Protein AF-A0A1M2VKX1-F1 (afdb_monomer_lite)

Structure (mmCIF, N/CA/C/O backbone):
data_AF-A0A1M2VKX1-F1
#
_entry.id   AF-A0A1M2VKX1-F1
#
loop_
_atom_site.group_PDB
_atom_site.id
_atom_site.type_symbol
_atom_site.label_atom_id
_atom_site.label_alt_id
_atom_site.label_comp_id
_atom_site.label_asym_id
_atom_site.label_entity_id
_atom_site.label_seq_id
_atom_site.pdbx_PDB_ins_code
_atom_site.Cartn_x
_atom_site.Cartn_y
_atom_site.Cartn_z
_atom_site.occupancy
_atom_site.B_iso_or_equiv
_atom_site.auth_seq_id
_atom_site.auth_comp_id
_atom_site.auth_asym_id
_atom_site.auth_atom_id
_atom_site.pdbx_PDB_model_num
ATOM 1 N N . MET A 1 1 ? -16.423 -48.178 6.688 1.00 42.38 1 MET A N 1
ATOM 2 C CA . MET A 1 1 ? -16.250 -46.920 5.930 1.00 42.38 1 MET A CA 1
ATOM 3 C C . MET A 1 1 ? -14.773 -46.772 5.580 1.00 42.38 1 MET A C 1
ATOM 5 O O . MET A 1 1 ? -14.011 -46.244 6.378 1.00 42.38 1 MET A O 1
ATOM 9 N N . SER A 1 2 ? -14.355 -47.328 4.439 1.00 40.88 2 SER A N 1
ATOM 10 C CA . SER A 1 2 ? -12.968 -47.252 3.960 1.00 40.88 2 SER A CA 1
ATOM 11 C C . SER A 1 2 ? -12.693 -45.872 3.377 1.00 40.88 2 SER A C 1
ATOM 13 O O . SER A 1 2 ? -13.290 -45.500 2.368 1.00 40.88 2 SER A O 1
ATOM 15 N N . ARG A 1 3 ? -11.789 -45.115 4.001 1.00 47.41 3 ARG A N 1
ATOM 16 C CA . ARG A 1 3 ? -11.242 -43.886 3.421 1.00 47.41 3 ARG A CA 1
ATOM 17 C C . ARG A 1 3 ? -10.204 -44.278 2.367 1.00 47.41 3 ARG A C 1
ATOM 19 O O . ARG A 1 3 ? -9.171 -44.846 2.706 1.00 47.41 3 ARG A O 1
ATOM 26 N N . ARG A 1 4 ? -10.510 -44.017 1.093 1.00 45.09 4 ARG A N 1
ATOM 27 C CA . ARG A 1 4 ? -9.541 -44.065 -0.011 1.00 45.09 4 ARG A CA 1
ATOM 28 C C . ARG A 1 4 ? -8.531 -42.935 0.193 1.00 45.09 4 ARG A C 1
ATOM 30 O O . ARG A 1 4 ? -8.931 -41.778 0.272 1.00 45.09 4 ARG A O 1
ATOM 37 N N . ALA A 1 5 ? -7.252 -43.284 0.287 1.00 51.66 5 ALA A N 1
ATOM 38 C CA . ALA A 1 5 ? -6.160 -42.328 0.191 1.00 51.66 5 ALA A CA 1
ATOM 39 C C . ALA A 1 5 ? -6.121 -41.774 -1.242 1.00 51.66 5 ALA A C 1
ATOM 41 O O . ALA A 1 5 ? -6.076 -42.548 -2.200 1.00 51.66 5 ALA A O 1
ATOM 42 N N . ALA A 1 6 ? -6.203 -40.452 -1.384 1.00 51.53 6 ALA A N 1
ATOM 43 C CA . ALA A 1 6 ? -5.976 -39.776 -2.653 1.00 51.53 6 ALA A CA 1
ATOM 44 C C . ALA A 1 6 ? -4.464 -39.745 -2.910 1.00 51.53 6 ALA A C 1
ATOM 46 O O . ALA A 1 6 ? -3.707 -39.260 -2.069 1.00 51.53 6 ALA A O 1
ATOM 47 N N . ALA A 1 7 ? -4.034 -40.323 -4.032 1.00 58.03 7 ALA A N 1
ATOM 48 C CA . ALA A 1 7 ? -2.652 -40.257 -4.484 1.00 58.03 7 ALA A CA 1
ATOM 49 C C . ALA A 1 7 ? -2.308 -38.805 -4.840 1.00 58.03 7 ALA A C 1
ATOM 51 O O . ALA A 1 7 ? -3.089 -38.136 -5.518 1.00 58.03 7 ALA A O 1
ATOM 52 N N . ALA A 1 8 ? -1.169 -38.320 -4.348 1.00 53.75 8 ALA A N 1
ATOM 53 C CA . ALA A 1 8 ? -0.647 -37.014 -4.720 1.00 53.75 8 ALA A CA 1
ATOM 54 C C . ALA A 1 8 ? -0.305 -37.003 -6.225 1.00 53.75 8 ALA A C 1
ATOM 56 O O . ALA A 1 8 ? 0.232 -38.004 -6.713 1.00 53.75 8 ALA A O 1
ATOM 57 N N . PRO A 1 9 ? -0.619 -35.919 -6.956 1.00 58.53 9 PRO A N 1
ATOM 58 C CA . PRO A 1 9 ? -0.240 -35.785 -8.357 1.00 58.53 9 PRO A CA 1
ATOM 59 C C . PRO A 1 9 ? 1.287 -35.822 -8.497 1.00 58.53 9 PRO A C 1
ATOM 61 O O . PRO A 1 9 ? 2.026 -35.267 -7.682 1.00 58.53 9 PRO A O 1
ATOM 64 N N . SER A 1 10 ? 1.743 -36.564 -9.501 1.00 65.50 10 SER A N 1
ATOM 65 C CA . SER A 1 10 ? 3.152 -36.798 -9.794 1.00 65.50 10 SER A CA 1
ATOM 66 C C . SER A 1 10 ? 3.764 -35.538 -10.399 1.00 65.50 10 SER A C 1
ATOM 68 O O . SER A 1 10 ? 3.289 -35.069 -11.425 1.00 65.50 10 SER A O 1
ATOM 70 N N . ILE A 1 11 ? 4.864 -35.045 -9.820 1.00 68.44 11 ILE A N 1
ATOM 71 C CA . ILE A 1 11 ? 5.653 -33.885 -10.296 1.00 68.44 11 ILE A CA 1
ATOM 72 C C . ILE A 1 11 ? 6.019 -33.985 -11.794 1.00 68.44 11 ILE A C 1
ATOM 74 O O . ILE A 1 11 ? 6.257 -32.980 -12.457 1.00 68.44 11 ILE A O 1
ATOM 78 N N . ILE A 1 12 ? 6.041 -35.200 -12.345 1.00 64.19 12 ILE A N 1
ATOM 79 C CA . ILE A 1 12 ? 6.342 -35.463 -13.755 1.00 64.19 12 ILE A CA 1
ATOM 80 C C . ILE A 1 12 ? 5.232 -34.933 -14.682 1.00 64.19 12 ILE A C 1
ATOM 82 O O . ILE A 1 12 ? 5.540 -34.408 -15.748 1.00 64.19 12 ILE A O 1
ATOM 86 N N . GLU A 1 13 ? 3.961 -35.006 -14.274 1.00 71.88 13 GLU A N 1
ATOM 87 C CA . GLU A 1 13 ? 2.834 -34.536 -15.098 1.00 71.88 13 GLU A CA 1
ATOM 88 C C . GLU A 1 13 ? 2.831 -33.002 -15.233 1.00 71.88 13 GLU A C 1
ATOM 90 O O . GLU A 1 13 ? 2.481 -32.473 -16.289 1.00 71.88 13 GLU A O 1
ATOM 95 N N . ASP A 1 14 ? 3.305 -32.286 -14.208 1.00 72.62 14 ASP A N 1
ATOM 96 C CA . ASP A 1 14 ? 3.406 -30.822 -14.231 1.00 72.62 14 ASP A CA 1
ATOM 97 C C . ASP A 1 14 ? 4.534 -30.327 -15.160 1.00 72.62 14 ASP A C 1
ATOM 99 O O . ASP A 1 14 ? 4.397 -29.279 -15.794 1.00 72.62 14 ASP A O 1
ATOM 103 N N . MET A 1 15 ? 5.631 -31.087 -15.300 1.00 77.62 15 MET A N 1
ATOM 104 C CA . MET A 1 15 ? 6.704 -30.766 -16.255 1.00 77.62 15 MET A CA 1
ATOM 105 C C . MET A 1 15 ? 6.266 -30.974 -17.708 1.00 77.62 15 MET A C 1
ATOM 107 O O . MET A 1 15 ? 6.518 -30.115 -18.550 1.00 77.62 15 MET A O 1
ATOM 111 N N . GLU A 1 16 ? 5.571 -32.074 -18.009 1.00 86.62 16 GLU A N 1
ATOM 112 C CA . GLU A 1 16 ? 5.073 -32.332 -19.368 1.00 86.62 16 GLU A CA 1
ATOM 113 C C . GLU A 1 16 ? 4.026 -31.294 -19.799 1.00 86.62 16 GLU A C 1
ATOM 115 O O . GLU A 1 16 ? 3.984 -30.891 -20.966 1.00 86.62 16 GLU A O 1
ATOM 120 N N . ALA A 1 17 ? 3.214 -30.806 -18.855 1.00 84.19 17 ALA A N 1
ATOM 121 C CA . ALA A 1 17 ? 2.262 -29.731 -19.107 1.00 84.19 17 ALA A CA 1
ATOM 122 C C . ALA A 1 17 ? 2.957 -28.400 -19.447 1.00 84.19 17 ALA A C 1
ATOM 124 O O . ALA A 1 17 ? 2.497 -27.693 -20.346 1.00 84.19 17 ALA A O 1
ATOM 125 N N . ALA A 1 18 ? 4.068 -28.071 -18.779 1.00 82.56 18 ALA A N 1
ATOM 126 C CA . ALA A 1 18 ? 4.848 -26.868 -19.075 1.00 82.56 18 ALA A CA 1
ATOM 127 C C . ALA A 1 18 ? 5.493 -26.930 -20.473 1.00 82.56 18 ALA A C 1
ATOM 129 O O . ALA A 1 18 ? 5.370 -25.983 -21.251 1.00 82.56 18 ALA A O 1
ATOM 130 N N . ASP A 1 19 ? 6.070 -28.076 -20.847 1.00 87.00 19 ASP A N 1
ATOM 131 C CA . ASP A 1 19 ? 6.687 -28.273 -22.167 1.00 87.00 19 ASP A CA 1
ATOM 132 C C . ASP A 1 19 ? 5.673 -28.192 -23.327 1.00 87.00 19 ASP A C 1
ATOM 134 O O . ASP A 1 19 ? 6.023 -27.836 -24.459 1.00 87.00 19 ASP A O 1
ATOM 138 N N . GLU A 1 20 ? 4.405 -28.542 -23.086 1.00 91.75 20 GLU A N 1
ATOM 139 C CA . GLU A 1 20 ? 3.342 -28.422 -24.091 1.00 91.75 20 GLU A CA 1
ATOM 140 C C . GLU A 1 20 ? 2.898 -26.961 -24.288 1.00 91.75 20 GLU A C 1
ATOM 142 O O . GLU A 1 20 ? 2.573 -26.567 -25.413 1.00 91.75 20 GLU A O 1
ATOM 147 N N . VAL A 1 21 ? 2.935 -26.142 -23.229 1.00 90.31 21 VAL A N 1
ATOM 148 C CA . VAL A 1 21 ? 2.664 -24.696 -23.312 1.00 90.31 21 VAL A CA 1
ATOM 149 C C . VAL A 1 21 ? 3.749 -24.003 -24.136 1.00 90.31 21 VAL A C 1
ATOM 151 O O . VAL A 1 21 ? 3.415 -23.332 -25.113 1.00 90.31 21 VAL A O 1
ATOM 154 N N . ASP A 1 22 ? 5.026 -24.266 -23.857 1.00 90.00 22 ASP A N 1
ATOM 155 C CA . ASP A 1 22 ? 6.146 -23.690 -24.616 1.00 90.00 22 ASP A CA 1
ATOM 156 C C . ASP A 1 22 ? 6.103 -24.091 -26.101 1.00 90.00 22 ASP A C 1
ATOM 158 O O . ASP A 1 22 ? 6.292 -23.262 -27.000 1.00 90.00 22 ASP A O 1
ATOM 162 N N . ARG A 1 23 ? 5.771 -25.357 -26.404 1.00 94.00 23 ARG A N 1
ATOM 163 C CA . ARG A 1 23 ? 5.580 -25.815 -27.795 1.00 94.00 23 ARG A CA 1
ATOM 164 C C . ARG A 1 23 ? 4.419 -25.113 -28.493 1.00 94.00 23 ARG A C 1
ATOM 166 O O . ARG A 1 23 ? 4.463 -24.939 -29.715 1.00 94.00 23 ARG A O 1
ATOM 173 N N . ARG A 1 24 ? 3.369 -24.735 -27.764 1.00 93.62 24 ARG A N 1
ATOM 174 C CA . ARG A 1 24 ? 2.232 -23.996 -28.319 1.00 93.62 24 ARG A CA 1
ATOM 175 C C . ARG A 1 24 ? 2.605 -22.546 -28.610 1.00 93.62 24 ARG A C 1
ATOM 177 O O . ARG A 1 24 ? 2.340 -22.084 -29.719 1.00 93.62 24 ARG A O 1
ATOM 184 N N . GLU A 1 25 ? 3.288 -21.879 -27.688 1.00 93.31 25 GLU A N 1
ATOM 185 C CA . GLU A 1 25 ? 3.760 -20.502 -27.874 1.00 93.31 25 GLU A CA 1
ATOM 186 C C . GLU A 1 25 ? 4.732 -20.388 -29.057 1.00 93.31 25 GLU A C 1
ATOM 188 O O . GLU A 1 25 ? 4.598 -19.494 -29.897 1.00 93.31 25 GLU A O 1
ATOM 193 N N . GLN A 1 26 ? 5.652 -21.347 -29.217 1.00 93.12 26 GLN A N 1
ATOM 194 C CA . GLN A 1 26 ? 6.550 -21.383 -30.376 1.00 93.12 26 GLN A CA 1
ATOM 195 C C . GLN A 1 26 ? 5.801 -21.537 -31.707 1.00 93.12 26 GLN A C 1
ATOM 197 O O . GLN A 1 26 ? 6.147 -20.873 -32.688 1.00 93.12 26 GLN A O 1
ATOM 202 N N . LYS A 1 27 ? 4.754 -22.372 -31.757 1.00 96.44 27 LYS A N 1
ATOM 203 C CA . LYS A 1 27 ? 3.914 -22.524 -32.959 1.00 96.44 27 LYS A CA 1
ATOM 204 C C . LYS A 1 27 ? 3.157 -21.238 -33.284 1.00 96.44 27 LYS A C 1
ATOM 206 O O . LYS A 1 27 ? 3.073 -20.869 -34.455 1.00 96.44 27 LYS A O 1
ATOM 211 N N . GLU A 1 28 ? 2.635 -20.546 -32.275 1.00 95.19 28 GLU A N 1
ATOM 212 C CA . GLU A 1 28 ? 1.920 -19.278 -32.451 1.00 95.19 28 GLU A CA 1
ATOM 213 C C . GLU A 1 28 ? 2.855 -18.171 -32.965 1.00 95.19 28 GLU A C 1
ATOM 215 O O . GLU A 1 28 ? 2.519 -17.482 -33.932 1.00 95.19 28 GLU A O 1
ATOM 220 N N . LEU A 1 29 ? 4.075 -18.070 -32.425 1.00 95.62 29 LEU A N 1
ATOM 221 C CA . LEU A 1 29 ? 5.103 -17.145 -32.918 1.00 95.62 29 LEU A CA 1
ATOM 222 C C . LEU A 1 29 ? 5.515 -17.449 -34.363 1.00 95.62 29 LEU A C 1
ATOM 224 O O . LEU A 1 29 ? 5.642 -16.535 -35.183 1.00 95.62 29 LEU A O 1
ATOM 228 N N . GLN A 1 30 ? 5.686 -18.727 -34.706 1.00 96.38 30 GLN A N 1
ATOM 229 C CA . GLN A 1 30 ? 6.025 -19.136 -36.068 1.00 96.38 30 GLN A CA 1
ATOM 230 C C . GLN A 1 30 ? 4.901 -18.791 -37.058 1.00 96.38 30 GLN A C 1
ATOM 232 O O . GLN A 1 30 ? 5.169 -18.308 -38.162 1.00 96.38 30 GLN A O 1
ATOM 237 N N . MET A 1 31 ? 3.642 -18.976 -36.654 1.00 96.50 31 MET A N 1
ATOM 238 C CA . MET A 1 31 ? 2.473 -18.631 -37.464 1.00 96.50 31 MET A CA 1
ATOM 239 C C . MET A 1 31 ? 2.343 -17.113 -37.658 1.00 96.50 31 MET A C 1
ATOM 241 O O . MET A 1 31 ? 2.089 -16.657 -38.775 1.00 96.50 31 MET A O 1
ATOM 245 N N . ALA A 1 32 ? 2.592 -16.321 -36.611 1.00 93.31 32 ALA A N 1
ATOM 246 C CA . ALA A 1 32 ? 2.592 -14.860 -36.681 1.00 93.31 32 ALA A CA 1
ATOM 247 C C . ALA A 1 32 ? 3.673 -14.329 -37.637 1.00 93.31 32 ALA A C 1
ATOM 249 O O . ALA A 1 32 ? 3.398 -13.472 -38.481 1.00 93.31 32 ALA A O 1
ATOM 250 N N . LEU A 1 33 ? 4.885 -14.891 -37.576 1.00 96.12 33 LEU A N 1
ATOM 251 C CA . LEU A 1 33 ? 5.968 -14.541 -38.496 1.00 96.12 33 LEU A CA 1
ATOM 252 C C . LEU A 1 33 ? 5.598 -14.870 -39.951 1.00 96.12 33 LEU A C 1
ATOM 254 O O . LEU A 1 33 ? 5.835 -14.067 -40.856 1.00 96.12 33 LEU A O 1
ATOM 258 N N . GLN A 1 34 ? 4.970 -16.026 -40.186 1.00 96.12 34 GLN A N 1
ATOM 259 C CA . GLN A 1 34 ? 4.519 -16.425 -41.518 1.00 96.12 34 GLN A CA 1
ATOM 260 C C . GLN A 1 34 ? 3.423 -15.496 -42.064 1.00 96.12 34 GLN A C 1
ATOM 262 O O . GLN A 1 34 ? 3.461 -15.151 -43.249 1.00 96.12 34 GLN A O 1
ATOM 267 N N . MET A 1 35 ? 2.482 -15.056 -41.222 1.00 93.50 35 MET A N 1
ATOM 268 C CA . MET A 1 35 ? 1.461 -14.076 -41.611 1.00 93.50 35 MET A CA 1
ATOM 269 C C . MET A 1 35 ? 2.087 -12.727 -41.982 1.00 93.50 35 MET A C 1
ATOM 271 O O . MET A 1 35 ? 1.779 -12.186 -43.044 1.00 93.50 35 MET A O 1
ATOM 275 N N . SER A 1 36 ? 3.043 -12.234 -41.190 1.00 92.88 36 SER A N 1
ATOM 276 C CA . SER A 1 36 ? 3.746 -10.975 -41.475 1.00 92.88 36 SER A CA 1
ATOM 277 C C . SER A 1 36 ? 4.540 -11.025 -42.793 1.00 92.88 36 SER A C 1
ATOM 279 O O . SER A 1 36 ? 4.517 -10.089 -43.600 1.00 92.88 36 SER A O 1
ATOM 281 N N . LEU A 1 37 ? 5.181 -12.160 -43.093 1.00 93.50 37 LEU A N 1
ATOM 282 C CA . LEU A 1 37 ? 5.859 -12.372 -44.378 1.00 93.50 37 LEU A CA 1
ATOM 283 C C . LEU A 1 37 ? 4.887 -12.427 -45.569 1.00 93.50 37 LEU A C 1
ATOM 285 O O . LEU A 1 37 ? 5.252 -12.051 -46.684 1.00 93.50 37 LEU A O 1
ATOM 289 N N . GLN A 1 38 ? 3.648 -12.885 -45.373 1.00 90.44 38 GLN A N 1
ATOM 290 C CA . GLN A 1 38 ? 2.627 -12.821 -46.422 1.00 90.44 38 GLN A CA 1
ATOM 291 C C . GLN A 1 38 ? 2.097 -11.401 -46.630 1.00 90.44 38 GLN A C 1
ATOM 293 O O . GLN A 1 38 ? 1.888 -11.002 -47.776 1.00 90.44 38 GLN A O 1
ATOM 298 N N . GLU A 1 39 ? 1.911 -10.624 -45.564 1.00 89.00 39 GLU A N 1
ATOM 299 C CA . GLU A 1 39 ? 1.470 -9.228 -45.662 1.00 89.00 39 GLU A CA 1
ATOM 300 C C . GLU A 1 39 ? 2.496 -8.354 -46.384 1.00 89.00 39 GLU A C 1
ATOM 302 O O . GLU A 1 39 ? 2.137 -7.610 -47.296 1.00 89.00 39 GLU A O 1
ATOM 307 N N . THR A 1 40 ? 3.783 -8.514 -46.073 1.00 83.81 40 THR A N 1
ATOM 308 C CA . THR A 1 40 ? 4.867 -7.810 -46.780 1.00 83.81 40 THR A CA 1
ATOM 309 C C . THR A 1 40 ? 4.940 -8.194 -48.260 1.00 83.81 40 THR A C 1
ATOM 311 O O . THR A 1 40 ? 5.101 -7.319 -49.112 1.00 83.81 40 THR A O 1
ATOM 314 N N . LYS A 1 41 ? 4.720 -9.471 -48.607 1.00 85.25 41 LYS A N 1
ATOM 315 C CA . LYS A 1 41 ? 4.606 -9.907 -50.012 1.00 85.25 41 LYS A CA 1
ATOM 316 C C . LYS A 1 41 ? 3.391 -9.315 -50.729 1.00 85.25 41 LYS A C 1
ATOM 318 O O . LYS A 1 41 ? 3.492 -9.010 -51.913 1.00 85.25 41 LYS A O 1
ATOM 323 N N . ARG A 1 42 ? 2.257 -9.139 -50.042 1.00 80.12 42 ARG A N 1
ATOM 324 C CA . ARG A 1 42 ? 1.060 -8.491 -50.612 1.00 80.12 42 ARG A CA 1
ATOM 325 C C . ARG A 1 42 ? 1.258 -6.988 -50.800 1.00 80.12 42 ARG A C 1
ATOM 327 O O . ARG A 1 42 ? 0.826 -6.449 -51.813 1.00 80.12 42 ARG A O 1
ATOM 334 N N . ALA A 1 43 ? 1.936 -6.328 -49.863 1.00 76.00 43 ALA A N 1
ATOM 335 C CA . ALA A 1 43 ? 2.250 -4.903 -49.947 1.00 76.00 43 ALA A CA 1
ATOM 336 C C . ALA A 1 43 ? 3.239 -4.578 -51.082 1.00 76.00 43 ALA A C 1
ATOM 338 O O . ALA A 1 43 ? 3.181 -3.493 -51.651 1.00 76.00 43 ALA A O 1
ATOM 339 N N . ALA A 1 44 ? 4.095 -5.530 -51.462 1.00 76.06 44 ALA A N 1
ATOM 340 C CA . ALA A 1 44 ? 5.030 -5.402 -52.582 1.00 76.06 44 ALA A CA 1
ATOM 341 C C . ALA A 1 44 ? 4.400 -5.660 -53.972 1.00 76.06 44 ALA A C 1
ATOM 343 O O . ALA A 1 44 ? 5.121 -5.898 -54.942 1.00 76.06 44 ALA A O 1
ATOM 344 N N . GLY A 1 45 ? 3.066 -5.634 -54.088 1.00 62.38 45 GLY A N 1
ATOM 345 C CA . GLY A 1 45 ? 2.374 -5.776 -55.369 1.00 62.38 45 GLY A CA 1
ATOM 346 C C . GLY A 1 45 ? 2.831 -4.736 -56.411 1.00 62.38 45 GLY A C 1
ATOM 347 O O . GLY A 1 45 ? 3.190 -3.613 -56.050 1.00 62.38 45 GLY A O 1
ATOM 348 N N . PRO A 1 46 ? 2.832 -5.090 -57.710 1.00 57.84 46 PRO A N 1
ATOM 349 C CA . PRO A 1 46 ? 3.408 -4.272 -58.771 1.00 57.84 46 PRO A CA 1
ATOM 350 C C . PRO A 1 46 ? 2.639 -2.956 -58.909 1.00 57.84 46 PRO A C 1
ATOM 352 O O . PRO A 1 46 ? 1.482 -2.923 -59.328 1.00 57.84 46 PRO A O 1
ATOM 355 N N . SER A 1 47 ? 3.301 -1.858 -58.558 1.00 49.25 47 SER A N 1
ATOM 356 C CA . SER A 1 47 ? 2.804 -0.495 -58.687 1.00 49.25 47 SER A CA 1
ATOM 357 C C . SER A 1 47 ? 2.691 -0.096 -60.161 1.00 49.25 47 SER A C 1
ATOM 359 O O . SER A 1 47 ? 3.559 0.547 -60.749 1.00 49.25 47 SER A O 1
ATOM 361 N N . THR A 1 48 ? 1.569 -0.455 -60.782 1.00 56.47 48 THR A N 1
ATOM 362 C CA . THR A 1 48 ? 1.138 0.102 -62.065 1.00 56.47 48 THR A CA 1
ATOM 363 C C . THR A 1 48 ? 0.553 1.497 -61.836 1.00 56.47 48 THR A C 1
ATOM 365 O O . THR A 1 48 ? -0.659 1.661 -61.708 1.00 56.47 48 THR A O 1
ATOM 368 N N . SER A 1 49 ? 1.390 2.533 -61.783 1.00 49.81 49 SER A N 1
ATOM 369 C CA . SER A 1 49 ? 0.906 3.910 -61.945 1.00 49.81 49 SER A CA 1
ATOM 370 C C . SER A 1 49 ? 1.804 4.695 -62.891 1.00 49.81 49 SER A C 1
ATOM 372 O O . SER A 1 49 ? 2.715 5.424 -62.502 1.00 49.81 49 SER A O 1
ATOM 374 N N . SER A 1 50 ? 1.511 4.536 -64.176 1.00 48.81 50 SER A N 1
ATOM 375 C CA . SER A 1 50 ? 1.926 5.447 -65.228 1.00 48.81 50 SER A CA 1
ATOM 376 C C . SER A 1 50 ? 1.243 6.802 -65.027 1.00 48.81 50 SER A C 1
ATOM 378 O O . SER A 1 50 ? 0.016 6.892 -65.047 1.00 48.81 50 SER A O 1
ATOM 380 N N . ARG A 1 51 ? 2.022 7.881 -64.918 1.00 45.72 51 ARG A N 1
ATOM 381 C CA . ARG A 1 51 ? 1.554 9.210 -65.322 1.00 45.72 51 ARG A CA 1
ATOM 382 C C . ARG A 1 51 ? 2.725 10.042 -65.866 1.00 45.72 51 ARG A C 1
ATOM 384 O O . ARG A 1 51 ? 3.745 10.137 -65.188 1.00 45.72 51 ARG A O 1
ATOM 391 N N . PRO A 1 52 ? 2.614 10.602 -67.085 1.00 59.16 52 PRO A N 1
ATOM 392 C CA . PRO A 1 52 ? 3.708 11.296 -67.752 1.00 59.16 52 PRO A CA 1
ATOM 393 C C . PRO A 1 52 ? 3.712 12.793 -67.410 1.00 59.16 52 PRO A C 1
ATOM 395 O O . PRO A 1 52 ? 2.656 13.417 -67.300 1.00 59.16 52 PRO A O 1
ATOM 398 N N . GLY A 1 53 ? 4.899 13.386 -67.293 1.00 38.38 53 GLY A N 1
ATOM 399 C CA . GLY A 1 53 ? 5.082 14.833 -67.158 1.00 38.38 53 GLY A CA 1
ATOM 400 C C . GLY A 1 53 ? 6.555 15.235 -67.310 1.00 38.38 53 GLY A C 1
ATOM 401 O O . GLY A 1 53 ? 7.424 14.422 -67.013 1.00 38.38 53 GLY A O 1
ATOM 402 N N . PRO A 1 54 ? 6.861 16.423 -67.863 1.00 59.50 54 PRO A N 1
ATOM 403 C CA . PRO A 1 54 ? 7.781 16.486 -68.992 1.00 59.50 54 PRO A CA 1
ATOM 404 C C . PRO A 1 54 ? 9.141 17.132 -68.694 1.00 59.50 54 PRO A C 1
ATOM 406 O O . PRO A 1 54 ? 9.282 17.985 -67.828 1.00 59.50 54 PRO A O 1
ATOM 409 N N . SER A 1 55 ? 10.095 16.791 -69.566 1.00 54.38 55 SER A N 1
ATOM 410 C CA . SER A 1 55 ? 11.114 17.691 -70.117 1.00 54.38 55 SER A CA 1
ATOM 411 C C . SER A 1 55 ? 12.026 18.441 -69.134 1.00 54.38 55 SER A C 1
ATOM 413 O O . SER A 1 55 ? 11.748 19.574 -68.741 1.00 54.38 55 SER A O 1
ATOM 415 N N . ARG A 1 56 ? 13.251 17.925 -68.964 1.00 43.84 56 ARG A N 1
ATOM 416 C CA . ARG A 1 56 ? 14.430 18.800 -68.956 1.00 43.84 56 ARG A CA 1
ATOM 417 C C . ARG A 1 56 ? 15.621 18.147 -69.647 1.00 43.84 56 ARG A C 1
ATOM 419 O O . ARG A 1 56 ? 16.104 17.090 -69.260 1.00 43.84 56 ARG A O 1
ATOM 426 N N . GLN A 1 57 ? 16.022 18.819 -70.717 1.00 48.00 57 GLN A N 1
ATOM 427 C CA . GLN A 1 57 ? 17.137 18.538 -71.602 1.00 48.00 57 GLN A CA 1
ATOM 428 C C . GLN A 1 57 ? 18.500 18.540 -70.893 1.00 48.00 57 GLN A C 1
ATOM 430 O O . GLN A 1 57 ? 18.773 19.400 -70.061 1.00 48.00 57 GLN A O 1
ATOM 435 N N . GLN A 1 58 ? 19.350 17.639 -71.398 1.00 46.09 58 GLN A N 1
ATOM 436 C CA . GLN A 1 58 ? 20.802 17.757 -71.563 1.00 46.09 58 GLN A CA 1
ATOM 437 C C . GLN A 1 58 ? 21.679 17.722 -70.300 1.00 46.09 58 GLN A C 1
ATOM 439 O O . GLN A 1 58 ? 21.907 18.724 -69.635 1.00 46.09 58 GLN A O 1
ATOM 444 N N . ASN A 1 59 ? 22.357 16.589 -70.107 1.00 44.44 59 ASN A N 1
ATOM 445 C CA . ASN A 1 59 ? 23.768 16.559 -70.491 1.00 44.44 59 ASN A CA 1
ATOM 446 C C . ASN A 1 59 ? 24.213 15.134 -70.819 1.00 44.44 59 ASN A C 1
ATOM 448 O O . ASN A 1 59 ? 24.106 14.219 -70.007 1.00 44.44 59 ASN A O 1
ATOM 452 N N . GLY A 1 60 ? 24.668 14.963 -72.058 1.00 49.09 60 GLY A N 1
ATOM 453 C CA . GLY A 1 60 ? 25.248 13.721 -72.525 1.00 49.09 60 GLY A CA 1
ATOM 454 C C . GLY A 1 60 ? 26.624 13.529 -71.912 1.00 49.09 60 GLY A C 1
ATOM 455 O O . GLY A 1 60 ? 27.481 14.401 -72.019 1.00 49.09 60 GLY A O 1
ATOM 456 N N . ASN A 1 61 ? 26.846 12.349 -71.344 1.00 46.16 61 ASN A N 1
ATOM 457 C CA . ASN A 1 61 ? 28.141 11.719 -71.485 1.00 46.16 61 ASN A CA 1
ATOM 458 C C . ASN A 1 61 ? 27.965 10.259 -71.882 1.00 46.16 61 ASN A C 1
ATOM 460 O O . ASN A 1 61 ? 27.067 9.549 -71.435 1.00 46.16 61 ASN A O 1
ATOM 464 N N . ALA A 1 62 ? 28.785 9.900 -72.853 1.00 44.22 62 ALA A N 1
ATOM 465 C CA . ALA A 1 62 ? 28.652 8.764 -73.725 1.00 44.22 62 ALA A CA 1
ATOM 466 C C . ALA A 1 62 ? 28.771 7.417 -73.002 1.00 44.22 62 ALA A C 1
ATOM 468 O O . ALA A 1 62 ? 29.719 7.163 -72.267 1.00 44.22 62 ALA A O 1
ATOM 469 N N . ARG A 1 63 ? 27.811 6.545 -73.333 1.00 49.47 63 ARG A N 1
ATOM 470 C CA . ARG A 1 63 ? 28.008 5.161 -73.791 1.00 49.47 63 ARG A CA 1
ATOM 471 C C . ARG A 1 63 ? 29.303 4.486 -73.328 1.00 49.47 63 ARG A C 1
ATOM 473 O O . ARG A 1 63 ? 30.314 4.631 -74.007 1.00 49.47 63 ARG A O 1
ATOM 480 N N . GLN A 1 64 ? 29.188 3.574 -72.365 1.00 47.97 64 GLN A N 1
ATOM 481 C CA . GLN A 1 64 ? 29.780 2.239 -72.487 1.00 47.97 64 GLN A CA 1
ATOM 482 C C . GLN A 1 64 ? 28.823 1.192 -71.894 1.00 47.97 64 GLN A C 1
ATOM 484 O O . GLN A 1 64 ? 28.473 1.257 -70.725 1.00 47.97 64 GLN A O 1
ATOM 489 N N . GLY A 1 65 ? 28.370 0.279 -72.760 1.00 49.75 65 GLY A N 1
ATOM 490 C CA . GLY A 1 65 ? 27.897 -1.075 -72.455 1.00 49.75 65 GLY A CA 1
ATOM 491 C C . GLY A 1 65 ? 26.837 -1.257 -71.369 1.00 49.75 65 GLY A C 1
ATOM 492 O O . GLY A 1 65 ? 27.172 -1.588 -70.241 1.00 49.75 65 GLY A O 1
ATOM 493 N N . THR A 1 66 ? 25.555 -1.218 -71.742 1.00 54.22 66 THR A N 1
ATOM 494 C CA . THR A 1 66 ? 24.535 -1.996 -71.024 1.00 54.22 66 THR A CA 1
ATOM 495 C C . THR A 1 66 ? 24.873 -3.479 -71.200 1.00 54.22 66 THR A C 1
ATOM 497 O O . THR A 1 66 ? 24.515 -4.089 -72.212 1.00 54.22 66 THR A O 1
ATOM 500 N N . SER A 1 67 ? 25.639 -4.047 -70.267 1.00 56.97 67 SER A N 1
ATOM 501 C CA . SER A 1 67 ? 25.740 -5.496 -70.126 1.00 56.97 67 SER A CA 1
ATOM 502 C C . SER A 1 67 ? 24.325 -6.057 -69.942 1.00 56.97 67 SER A C 1
ATOM 504 O O . SER A 1 67 ? 23.506 -5.414 -69.282 1.00 56.97 67 SER A O 1
ATOM 506 N N . PRO A 1 68 ? 23.996 -7.212 -70.547 1.00 62.78 68 PRO A N 1
ATOM 507 C CA . PRO A 1 68 ? 22.682 -7.815 -70.380 1.00 62.78 68 PRO A CA 1
ATOM 508 C C . PRO A 1 68 ? 22.418 -8.029 -68.879 1.00 62.78 68 PRO A C 1
ATOM 510 O O . PRO A 1 68 ? 23.240 -8.700 -68.246 1.00 62.78 68 PRO A O 1
ATOM 513 N N . PRO A 1 69 ? 21.330 -7.478 -68.308 1.00 66.75 69 PRO A N 1
ATOM 514 C CA . PRO A 1 69 ? 21.023 -7.588 -66.877 1.00 66.75 69 PRO A CA 1
ATOM 515 C C . PRO A 1 69 ? 20.896 -9.045 -66.395 1.00 66.75 69 PRO A C 1
ATOM 517 O O . PRO A 1 69 ? 21.051 -9.320 -65.209 1.00 66.75 69 PRO A O 1
ATOM 520 N N . ASP A 1 70 ? 20.714 -9.993 -67.315 1.00 70.81 70 ASP A N 1
ATOM 521 C CA . ASP A 1 70 ? 20.644 -11.425 -67.017 1.00 70.81 70 ASP A CA 1
ATOM 522 C C . ASP A 1 70 ? 21.952 -12.004 -66.455 1.00 70.81 70 ASP A C 1
ATOM 524 O O . ASP A 1 70 ? 21.928 -12.978 -65.704 1.00 70.81 70 ASP A O 1
ATOM 528 N N . LYS A 1 71 ? 23.114 -11.413 -66.773 1.00 78.12 71 LYS A N 1
ATOM 529 C CA . LYS A 1 71 ? 24.403 -11.932 -66.278 1.00 78.12 71 LYS A CA 1
ATOM 530 C C . LYS A 1 71 ? 24.595 -11.700 -64.782 1.00 78.12 71 LYS A C 1
ATOM 532 O O . LYS A 1 71 ? 25.193 -12.540 -64.114 1.00 78.12 71 LYS A O 1
ATOM 537 N N . ASP A 1 72 ? 24.071 -10.593 -64.267 1.00 83.62 72 ASP A N 1
ATOM 538 C CA . ASP A 1 72 ? 24.191 -10.254 -62.851 1.00 83.62 72 ASP A CA 1
ATOM 539 C C . ASP A 1 72 ? 23.208 -11.074 -62.003 1.00 83.62 72 ASP A C 1
ATOM 541 O O . ASP A 1 72 ? 23.554 -11.492 -60.901 1.00 83.62 72 ASP A O 1
ATOM 545 N N . LEU A 1 73 ? 22.027 -11.400 -62.547 1.00 84.88 73 LEU A N 1
ATOM 546 C CA . LEU A 1 73 ? 21.064 -12.294 -61.894 1.00 84.88 73 LEU A CA 1
ATOM 547 C C . LEU A 1 73 ? 21.615 -13.714 -61.742 1.00 84.88 73 LEU A C 1
ATOM 549 O O . LEU A 1 73 ? 21.592 -14.257 -60.642 1.00 84.88 73 LEU A O 1
ATOM 553 N N . HIS A 1 74 ? 22.205 -14.279 -62.799 1.00 89.81 74 HIS A N 1
ATOM 554 C CA . HIS A 1 74 ? 22.816 -15.609 -62.716 1.00 89.81 74 HIS A CA 1
ATOM 555 C C . HIS A 1 74 ? 23.956 -15.684 -61.696 1.00 89.81 74 HIS A C 1
ATOM 557 O O . HIS A 1 74 ? 24.117 -16.706 -61.031 1.00 89.81 74 HIS A O 1
ATOM 563 N N . LYS A 1 75 ? 24.736 -14.606 -61.549 1.00 92.12 75 LYS A N 1
ATOM 564 C CA . LYS A 1 75 ? 25.788 -14.534 -60.533 1.00 92.12 75 LYS A CA 1
ATOM 565 C C . LYS A 1 75 ? 25.202 -14.536 -59.118 1.00 92.12 75 LYS A C 1
ATOM 567 O O . LYS A 1 75 ? 25.701 -15.257 -58.262 1.00 92.12 75 LYS A O 1
ATOM 572 N N . LEU A 1 76 ? 24.135 -13.772 -58.884 1.00 91.75 76 LEU A N 1
ATOM 573 C CA . LEU A 1 76 ? 23.455 -13.736 -57.588 1.00 91.75 76 LEU A CA 1
ATOM 574 C C . LEU A 1 76 ? 22.790 -15.076 -57.248 1.00 91.75 76 LEU A C 1
ATOM 576 O O . LEU A 1 76 ? 22.894 -15.524 -56.111 1.00 91.75 76 LEU A O 1
ATOM 580 N N . ASP A 1 77 ? 22.167 -15.745 -58.218 1.00 93.81 77 ASP A N 1
ATOM 581 C CA . ASP A 1 77 ? 21.581 -17.075 -58.009 1.00 93.81 77 ASP A CA 1
ATOM 582 C C . ASP A 1 77 ? 22.651 -18.108 -57.626 1.00 93.81 77 ASP A C 1
ATOM 584 O O . ASP A 1 77 ? 22.434 -18.927 -56.732 1.00 93.81 77 ASP A O 1
ATOM 588 N N . GLN A 1 78 ? 23.832 -18.034 -58.247 1.00 96.44 78 GLN A N 1
ATOM 589 C CA . GLN A 1 78 ? 24.964 -18.884 -57.891 1.00 96.44 78 GLN A CA 1
ATOM 590 C C . GLN A 1 78 ? 25.475 -18.595 -56.470 1.00 96.44 78 GLN A C 1
ATOM 592 O O . GLN A 1 78 ? 25.666 -19.526 -55.693 1.00 96.44 78 GLN A O 1
ATOM 597 N N . GLU A 1 79 ? 25.625 -17.320 -56.097 1.00 96.69 79 GLU A N 1
ATOM 598 C CA . GLU A 1 79 ? 26.012 -16.926 -54.734 1.00 96.69 79 GLU A CA 1
ATOM 599 C C . GLU A 1 79 ? 24.979 -17.387 -53.683 1.00 96.69 79 GLU A C 1
ATOM 601 O O . GLU A 1 79 ? 25.351 -17.791 -52.578 1.00 96.69 79 GLU A O 1
ATOM 606 N N . ILE A 1 80 ? 23.682 -17.391 -54.020 1.00 94.50 80 ILE A N 1
ATOM 607 C CA . ILE A 1 80 ? 22.611 -17.902 -53.151 1.00 94.50 80 ILE A CA 1
ATOM 608 C C . ILE A 1 80 ? 22.724 -19.418 -52.955 1.00 94.50 80 ILE A C 1
ATOM 610 O O . ILE A 1 80 ? 22.564 -19.895 -51.829 1.00 94.50 80 ILE A O 1
ATOM 614 N N . GLU A 1 81 ? 22.982 -20.186 -54.014 1.00 97.25 81 GLU A N 1
ATOM 615 C CA . GLU A 1 81 ? 23.154 -21.640 -53.906 1.00 97.25 81 GLU A CA 1
ATOM 616 C C . GLU A 1 81 ? 24.420 -22.010 -53.119 1.00 97.25 81 GLU A C 1
ATOM 618 O O . GLU A 1 81 ? 24.361 -22.874 -52.240 1.00 97.25 81 GLU A O 1
ATOM 623 N N . ASP A 1 82 ? 25.524 -21.288 -53.319 1.00 96.31 82 ASP A N 1
ATOM 624 C CA . ASP A 1 82 ? 26.748 -21.468 -52.531 1.00 96.31 82 ASP A CA 1
ATOM 625 C C . ASP A 1 82 ? 26.505 -21.172 -51.038 1.00 96.31 82 ASP A C 1
ATOM 627 O O . ASP A 1 82 ? 26.929 -21.935 -50.164 1.00 96.31 82 ASP A O 1
ATOM 631 N N . ALA A 1 83 ? 25.753 -20.113 -50.717 1.00 94.81 83 ALA A N 1
ATOM 632 C CA . ALA A 1 83 ? 25.386 -19.786 -49.339 1.00 94.81 83 ALA A CA 1
ATOM 633 C C . ALA A 1 83 ? 24.468 -20.849 -48.702 1.00 94.81 83 ALA A C 1
ATOM 635 O O . ALA A 1 83 ? 24.631 -21.191 -47.526 1.00 94.81 83 ALA A O 1
ATOM 636 N N . LYS A 1 84 ? 23.522 -21.418 -49.463 1.00 95.62 84 LYS A N 1
ATOM 637 C CA . LYS A 1 84 ? 22.687 -22.539 -48.994 1.00 95.62 84 LYS A CA 1
ATOM 638 C C . LYS A 1 84 ? 23.528 -23.782 -48.708 1.00 95.62 84 LYS A C 1
ATOM 640 O O . LYS A 1 84 ? 23.309 -24.427 -47.683 1.00 95.62 84 LYS A O 1
ATOM 645 N N . ALA A 1 85 ? 24.502 -24.089 -49.564 1.00 96.25 85 ALA A N 1
ATOM 646 C CA . ALA A 1 85 ? 25.415 -25.210 -49.363 1.00 96.25 85 ALA A CA 1
ATOM 647 C C . ALA A 1 85 ? 26.274 -25.031 -48.098 1.00 96.25 85 ALA A C 1
ATOM 649 O O . ALA A 1 85 ? 26.413 -25.966 -47.310 1.00 96.25 85 ALA A O 1
ATOM 650 N N . GLN A 1 86 ? 26.785 -23.820 -47.847 1.00 96.62 86 GLN A N 1
ATOM 651 C CA . GLN A 1 86 ? 27.523 -23.508 -46.616 1.00 96.62 86 GLN A CA 1
ATOM 652 C C . GLN A 1 86 ? 26.660 -23.668 -45.363 1.00 96.62 86 GLN A C 1
ATOM 654 O O . GLN A 1 86 ? 27.116 -24.225 -44.364 1.00 96.62 86 GLN A O 1
ATOM 659 N N . ARG A 1 87 ? 25.400 -23.225 -45.414 1.00 92.38 87 ARG A N 1
ATOM 660 C CA . ARG A 1 87 ? 24.470 -23.372 -44.291 1.00 92.38 87 ARG A CA 1
ATOM 661 C C . ARG A 1 87 ? 24.182 -24.843 -43.984 1.00 92.38 87 ARG A C 1
ATOM 663 O O . ARG A 1 87 ? 24.288 -25.244 -42.832 1.00 92.38 87 ARG A O 1
ATOM 670 N N . ALA A 1 88 ? 23.941 -25.656 -45.012 1.00 95.81 88 ALA A N 1
ATOM 671 C CA . ALA A 1 88 ? 23.757 -27.098 -44.850 1.00 95.81 88 ALA A CA 1
ATOM 672 C C . ALA A 1 88 ? 25.000 -27.791 -44.255 1.00 95.81 88 ALA A C 1
ATOM 674 O O . ALA A 1 88 ? 24.870 -28.702 -43.437 1.00 95.81 88 ALA A O 1
ATOM 675 N N . ALA A 1 89 ? 26.208 -27.348 -44.622 1.00 96.69 89 ALA A N 1
ATOM 676 C CA . ALA A 1 89 ? 27.448 -27.864 -44.044 1.00 96.69 89 ALA A CA 1
ATOM 677 C C . ALA A 1 89 ? 27.599 -27.506 -42.552 1.00 96.69 89 ALA A C 1
ATOM 679 O O . ALA A 1 89 ? 28.037 -28.344 -41.762 1.00 96.69 89 ALA A O 1
ATOM 680 N N . LEU A 1 90 ? 27.211 -26.290 -42.152 1.00 95.56 90 LEU A N 1
ATOM 681 C CA . LEU A 1 90 ? 27.206 -25.876 -40.745 1.00 95.56 90 LEU A CA 1
ATOM 682 C C . LEU A 1 90 ? 26.159 -26.639 -39.924 1.00 95.56 90 LEU A C 1
ATOM 684 O O . LEU A 1 90 ? 26.475 -27.093 -38.827 1.00 95.56 90 LEU A O 1
ATOM 688 N N . ASP A 1 91 ? 24.958 -26.850 -40.464 1.00 94.50 91 ASP A N 1
ATOM 689 C CA . ASP A 1 91 ? 23.906 -27.624 -39.790 1.00 94.50 91 ASP A CA 1
ATOM 690 C C . ASP A 1 91 ? 24.348 -29.086 -39.565 1.00 94.50 91 ASP A C 1
ATOM 692 O O . ASP A 1 91 ? 24.146 -29.655 -38.490 1.00 94.50 91 ASP A O 1
ATOM 696 N N . ALA A 1 92 ? 25.053 -29.687 -40.532 1.00 95.94 92 ALA A N 1
ATOM 697 C CA . ALA A 1 92 ? 25.646 -31.016 -40.371 1.00 95.94 92 ALA A CA 1
ATOM 698 C C . ALA A 1 92 ? 26.738 -31.060 -39.281 1.00 95.94 92 ALA A C 1
ATOM 700 O O . ALA A 1 92 ? 26.849 -32.050 -38.547 1.00 95.94 92 ALA A O 1
ATOM 701 N N . LEU A 1 93 ? 27.533 -29.992 -39.144 1.00 97.50 93 LEU A N 1
ATOM 702 C CA . LEU A 1 93 ? 28.537 -29.873 -38.085 1.00 97.50 93 LEU A CA 1
ATOM 703 C C . LEU A 1 93 ? 27.880 -29.758 -36.703 1.00 97.50 93 LEU A C 1
ATOM 705 O O . LEU A 1 93 ? 28.309 -30.444 -35.776 1.00 97.50 93 LEU A O 1
ATOM 709 N N . ILE A 1 94 ? 26.820 -28.954 -36.575 1.00 94.75 94 ILE A N 1
ATOM 710 C CA . ILE A 1 94 ? 26.053 -28.807 -35.328 1.00 94.75 94 ILE A CA 1
ATOM 711 C C . ILE A 1 94 ? 25.518 -30.168 -34.874 1.00 94.75 94 ILE A C 1
ATOM 713 O O . ILE A 1 94 ? 25.807 -30.585 -33.754 1.00 94.75 94 ILE A O 1
ATOM 717 N N . HIS A 1 95 ? 24.859 -30.920 -35.758 1.00 95.38 95 HIS A N 1
ATOM 718 C CA . HIS A 1 95 ? 24.358 -32.258 -35.425 1.00 95.38 95 HIS A CA 1
ATOM 719 C C . HIS A 1 95 ? 25.456 -33.254 -35.031 1.00 95.38 95 HIS A C 1
ATOM 721 O O . HIS A 1 95 ? 25.220 -34.174 -34.244 1.00 95.38 95 HIS A O 1
ATOM 727 N N . THR A 1 96 ? 26.667 -33.091 -35.566 1.00 97.38 96 THR A N 1
ATOM 728 C CA . THR A 1 96 ? 27.814 -33.918 -35.172 1.00 97.38 96 THR A CA 1
ATOM 729 C C . THR A 1 96 ? 28.256 -33.585 -33.745 1.00 97.38 96 THR A C 1
ATOM 731 O O . THR A 1 96 ? 28.420 -34.495 -32.933 1.00 97.38 96 THR A O 1
ATOM 734 N N . LEU A 1 97 ? 28.364 -32.297 -33.406 1.00 95.94 97 LEU A N 1
ATOM 735 C CA . LEU A 1 97 ? 28.731 -31.835 -32.063 1.00 95.94 97 LEU A CA 1
ATOM 736 C C . LEU A 1 97 ? 27.666 -32.167 -31.009 1.00 95.94 97 LEU A C 1
ATOM 738 O O . LEU A 1 97 ? 28.007 -32.522 -29.882 1.00 95.94 97 LEU A O 1
ATOM 742 N N . GLU A 1 98 ? 26.381 -32.101 -31.360 1.00 94.62 98 GLU A N 1
ATOM 743 C CA . GLU A 1 98 ? 25.280 -32.515 -30.480 1.00 94.62 98 GLU A CA 1
ATOM 744 C C . GLU A 1 98 ? 25.391 -33.997 -30.109 1.00 94.62 98 GLU A C 1
ATOM 746 O O . GLU A 1 98 ? 25.310 -34.352 -28.931 1.00 94.62 98 GLU A O 1
ATOM 751 N N . ARG A 1 99 ? 25.683 -34.857 -31.093 1.00 96.94 99 ARG A N 1
ATOM 752 C CA . ARG A 1 99 ? 25.905 -36.289 -30.860 1.00 96.94 99 ARG A CA 1
ATOM 753 C C . ARG A 1 99 ? 27.117 -36.540 -29.959 1.00 96.94 99 ARG A C 1
ATOM 755 O O . ARG A 1 99 ? 27.056 -37.385 -29.068 1.00 96.94 99 ARG A O 1
ATOM 762 N N . GLU A 1 100 ? 28.211 -35.806 -30.159 1.00 97.25 100 GLU A N 1
ATOM 763 C CA . GLU A 1 100 ? 29.394 -35.895 -29.293 1.00 97.25 100 GLU A CA 1
ATOM 764 C C . GLU A 1 100 ? 29.100 -35.430 -27.859 1.00 97.25 100 GLU A C 1
ATOM 766 O O . GLU A 1 100 ? 29.556 -36.053 -26.896 1.00 97.25 100 GLU A O 1
ATOM 771 N N . ARG A 1 101 ? 28.302 -34.371 -27.693 1.00 97.00 101 ARG A N 1
ATOM 772 C CA . ARG A 1 101 ? 27.858 -33.888 -26.381 1.00 97.00 101 ARG A CA 1
ATOM 773 C C . ARG A 1 101 ? 27.025 -34.940 -25.650 1.00 97.00 101 ARG A C 1
ATOM 775 O O . ARG A 1 101 ? 27.275 -35.195 -24.472 1.00 97.00 101 ARG A O 1
ATOM 782 N N . GLU A 1 102 ? 26.063 -35.565 -26.324 1.00 95.94 102 GLU A N 1
ATOM 783 C CA . GLU A 1 102 ? 25.244 -36.638 -25.746 1.00 95.94 102 GLU A CA 1
ATOM 784 C C . GLU A 1 102 ? 26.085 -37.853 -25.343 1.00 95.94 102 GLU A C 1
ATOM 786 O O . GLU A 1 102 ? 25.899 -38.402 -24.254 1.00 95.94 102 GLU A O 1
ATOM 791 N N . GLU A 1 103 ? 27.071 -38.227 -26.163 1.00 97.31 103 GLU A N 1
ATOM 792 C CA . GLU A 1 103 ? 28.027 -39.285 -25.834 1.00 97.31 103 GLU A CA 1
ATOM 793 C C . GLU A 1 103 ? 28.791 -38.975 -24.541 1.00 97.31 103 GLU A C 1
ATOM 795 O O . GLU A 1 103 ? 28.913 -39.825 -23.656 1.00 97.31 103 GLU A O 1
ATOM 800 N N . LYS A 1 104 ? 29.284 -37.740 -24.398 1.00 96.12 104 LYS A N 1
ATOM 801 C CA . LYS A 1 104 ? 30.023 -37.307 -23.207 1.00 96.12 104 LYS A CA 1
ATOM 802 C C . LYS A 1 104 ? 29.148 -37.284 -21.961 1.00 96.12 104 LYS A C 1
ATOM 804 O O . LYS A 1 104 ? 29.584 -37.756 -20.912 1.00 96.12 104 LYS A O 1
ATOM 809 N N . LEU A 1 105 ? 27.905 -36.820 -22.071 1.00 91.94 105 LEU A N 1
ATOM 810 C CA . LEU A 1 105 ? 26.945 -36.872 -20.964 1.00 91.94 105 LEU A CA 1
ATOM 811 C C . LEU A 1 105 ? 26.638 -38.313 -20.548 1.00 91.94 105 LEU A C 1
ATOM 813 O O . LEU A 1 105 ? 26.565 -38.612 -19.355 1.00 91.94 105 LEU A O 1
ATOM 817 N N . ARG A 1 106 ? 26.520 -39.229 -21.513 1.00 94.25 106 ARG A N 1
ATOM 818 C CA . ARG A 1 106 ? 26.344 -40.656 -21.237 1.00 94.25 106 ARG A CA 1
ATOM 819 C C . ARG A 1 106 ? 27.557 -41.256 -20.525 1.00 94.25 106 ARG A C 1
ATOM 821 O O . ARG A 1 106 ? 27.372 -42.010 -19.570 1.00 94.25 106 ARG A O 1
ATOM 828 N N . GLN A 1 107 ? 28.776 -40.885 -20.925 1.00 94.19 107 GLN A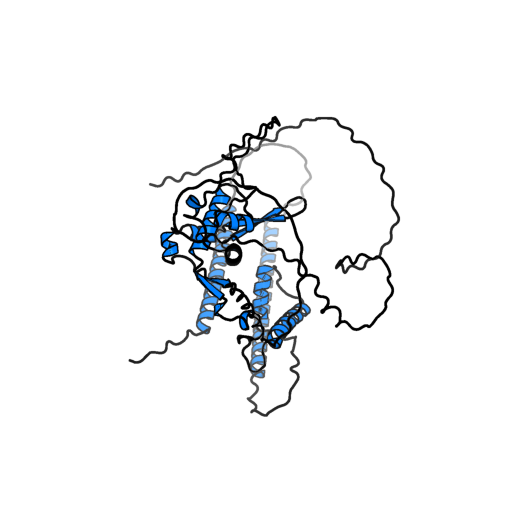 N 1
ATOM 829 C CA . GLN A 1 107 ? 30.011 -41.295 -20.243 1.00 94.19 107 GLN A CA 1
ATOM 830 C C . GLN A 1 107 ? 30.034 -40.817 -18.785 1.00 94.19 107 GLN A C 1
ATOM 832 O O . GLN A 1 107 ? 30.264 -41.631 -17.890 1.00 94.19 107 GLN A O 1
ATOM 837 N N . ILE A 1 108 ? 29.709 -39.546 -18.527 1.00 87.75 108 ILE A N 1
ATOM 838 C CA . ILE A 1 108 ? 29.640 -38.984 -17.166 1.00 87.75 108 ILE A CA 1
ATOM 839 C C . ILE A 1 108 ? 28.610 -39.737 -16.320 1.00 87.75 108 ILE A C 1
ATOM 841 O O . ILE A 1 108 ? 28.927 -40.190 -15.221 1.00 87.75 108 ILE A O 1
ATOM 845 N N . ARG A 1 109 ? 27.403 -39.952 -16.856 1.00 88.00 109 ARG A N 1
ATOM 846 C CA . ARG A 1 109 ? 26.337 -40.674 -16.149 1.00 88.00 109 ARG A CA 1
ATOM 847 C C . ARG A 1 109 ? 26.743 -42.112 -15.821 1.00 88.00 109 ARG A C 1
ATOM 849 O O . ARG A 1 109 ? 26.437 -42.595 -14.738 1.00 88.00 109 ARG A O 1
ATOM 856 N N . SER A 1 110 ? 27.455 -42.785 -16.727 1.00 88.50 110 SER A N 1
ATOM 857 C CA . SER A 1 110 ? 27.961 -44.140 -16.478 1.00 88.50 110 SER A CA 1
ATOM 858 C C . SER A 1 110 ? 29.084 -44.183 -15.434 1.00 88.50 110 SER A C 1
ATOM 860 O O . SER A 1 110 ? 29.166 -45.145 -14.678 1.00 88.50 110 SER A O 1
ATOM 862 N N . ALA A 1 111 ? 29.908 -43.134 -15.346 1.00 84.38 111 ALA A N 1
ATOM 863 C CA . ALA A 1 111 ? 30.982 -43.028 -14.360 1.00 84.38 111 ALA A CA 1
ATOM 864 C C . ALA A 1 111 ? 30.474 -42.651 -12.954 1.00 84.38 111 ALA A C 1
ATOM 866 O O . ALA A 1 111 ? 31.102 -43.014 -11.963 1.00 84.38 111 ALA A O 1
ATOM 867 N N . GLN A 1 112 ? 29.335 -41.955 -12.854 1.00 77.88 112 GLN A N 1
ATOM 868 C CA . GLN A 1 112 ? 28.731 -41.547 -11.579 1.00 77.88 112 GLN A CA 1
ATOM 869 C C . GLN A 1 112 ? 27.967 -42.661 -10.848 1.00 77.88 112 GLN A C 1
ATOM 871 O O . GLN A 1 112 ? 27.631 -42.490 -9.676 1.00 77.88 112 GLN A O 1
ATOM 876 N N . VAL A 1 113 ? 27.730 -43.821 -11.470 1.00 67.25 113 VAL A N 1
ATOM 877 C CA . VAL A 1 113 ? 27.213 -44.995 -10.750 1.00 67.25 113 VAL A CA 1
ATOM 878 C C . VAL A 1 113 ? 28.363 -45.635 -9.969 1.00 67.25 113 VAL A C 1
ATOM 880 O O . VAL A 1 113 ? 28.935 -46.651 -10.360 1.00 67.25 113 VAL A O 1
ATOM 883 N N . VAL A 1 114 ? 28.736 -45.008 -8.854 1.00 57.12 114 VAL A N 1
ATOM 884 C CA . VAL A 1 114 ? 29.656 -45.597 -7.880 1.00 57.12 114 VAL A CA 1
ATOM 885 C C . VAL A 1 114 ? 28.917 -46.753 -7.191 1.00 57.12 114 VAL A C 1
ATOM 887 O O . VAL A 1 114 ? 27.831 -46.532 -6.650 1.00 57.12 114 VAL A O 1
ATOM 890 N N . PRO A 1 115 ? 29.457 -47.987 -7.187 1.00 49.97 115 PRO A N 1
ATOM 891 C CA . PRO A 1 115 ? 28.854 -49.092 -6.455 1.00 49.97 115 PRO A CA 1
ATOM 892 C C . PRO A 1 115 ? 28.793 -48.732 -4.971 1.00 49.97 115 PRO A C 1
ATOM 894 O O . PRO A 1 115 ? 29.814 -48.361 -4.385 1.00 49.97 115 PRO A O 1
ATOM 897 N N . GLY A 1 116 ? 27.593 -48.820 -4.392 1.00 49.78 116 GLY A N 1
ATOM 898 C CA . GLY A 1 116 ? 27.318 -48.485 -2.999 1.00 49.78 116 GLY A CA 1
ATOM 899 C C . GLY A 1 116 ? 28.362 -49.085 -2.064 1.00 49.78 116 GLY A C 1
ATOM 900 O O . GLY A 1 116 ? 28.548 -50.300 -2.016 1.00 49.78 116 GLY A O 1
ATOM 901 N N . ARG A 1 117 ? 29.069 -48.209 -1.349 1.00 46.06 117 ARG A N 1
ATOM 902 C CA . ARG A 1 117 ? 30.002 -48.596 -0.299 1.00 46.06 117 ARG A CA 1
ATOM 903 C C . ARG A 1 117 ? 29.331 -48.366 1.041 1.00 46.06 117 ARG A C 1
ATOM 905 O O . ARG A 1 117 ? 28.960 -47.244 1.376 1.00 46.06 117 ARG A O 1
ATOM 912 N N . ASP A 1 118 ? 29.173 -49.476 1.746 1.00 49.22 118 ASP A N 1
ATOM 913 C CA . ASP A 1 118 ? 28.557 -49.584 3.054 1.00 49.22 118 ASP A CA 1
ATOM 914 C C . ASP A 1 118 ? 29.135 -48.614 4.085 1.00 49.22 118 ASP A C 1
ATOM 916 O O . ASP A 1 118 ? 30.317 -48.259 4.093 1.00 49.22 118 ASP A O 1
ATOM 920 N N . ALA A 1 119 ? 28.237 -48.214 4.977 1.00 55.88 119 ALA A N 1
ATOM 921 C CA . ALA A 1 119 ? 28.428 -47.273 6.057 1.00 55.88 119 ALA A CA 1
ATOM 922 C C . ALA A 1 119 ? 29.630 -47.604 6.959 1.00 55.88 119 ALA A C 1
ATOM 924 O O . ALA A 1 119 ? 29.629 -48.585 7.703 1.00 55.88 119 ALA A O 1
ATOM 925 N N . SER A 1 120 ? 30.602 -46.692 7.016 1.00 46.75 120 SER A N 1
ATOM 926 C CA . SER A 1 120 ? 31.557 -46.633 8.123 1.00 46.75 120 SER A CA 1
ATOM 927 C C . SER A 1 120 ? 31.926 -45.191 8.482 1.00 46.75 120 SER A C 1
ATOM 929 O O . SER A 1 120 ? 32.840 -44.592 7.928 1.00 46.75 120 SER A O 1
ATOM 931 N N . LYS A 1 121 ? 31.157 -44.658 9.435 1.00 51.38 121 LYS A N 1
ATOM 932 C CA . LYS A 1 121 ? 31.579 -43.947 10.654 1.00 51.38 121 LYS A CA 1
ATOM 933 C C . LYS A 1 121 ? 32.802 -43.006 10.567 1.00 51.38 121 LYS A C 1
ATOM 935 O O . LYS A 1 121 ? 33.941 -43.426 10.730 1.00 51.38 121 LYS A O 1
ATOM 940 N N . GLY A 1 122 ? 32.498 -41.706 10.531 1.00 53.88 122 GLY A N 1
ATOM 941 C CA . GLY A 1 122 ? 33.083 -40.712 11.439 1.00 53.88 122 GLY A CA 1
ATOM 942 C C . GLY A 1 122 ? 34.502 -40.220 11.149 1.00 53.88 122 GLY A C 1
ATOM 943 O O . GLY A 1 122 ? 35.456 -40.640 11.800 1.00 53.88 122 GLY A O 1
ATOM 944 N N . LYS A 1 123 ? 34.615 -39.206 10.287 1.00 47.28 123 LYS A N 1
ATOM 945 C CA . LYS A 1 123 ? 35.664 -38.183 10.389 1.00 47.28 123 LYS A CA 1
ATOM 946 C C . LYS A 1 123 ? 35.157 -36.901 9.734 1.00 47.28 123 LYS A C 1
ATOM 948 O O . LYS A 1 123 ? 34.773 -36.940 8.572 1.00 47.28 123 LYS A O 1
ATOM 953 N N . ASN A 1 124 ? 35.127 -35.805 10.495 1.00 50.47 124 ASN A N 1
ATOM 954 C CA . ASN A 1 124 ? 34.765 -34.472 10.011 1.00 50.47 124 ASN A CA 1
ATOM 955 C C . ASN A 1 124 ? 35.750 -34.055 8.915 1.00 50.47 124 ASN A C 1
ATOM 957 O O . ASN A 1 124 ? 36.835 -33.545 9.191 1.00 50.47 124 ASN A O 1
ATOM 961 N N . ILE A 1 125 ? 35.378 -34.341 7.672 1.00 47.91 125 ILE A N 1
ATOM 962 C CA . ILE A 1 125 ? 35.977 -33.750 6.488 1.00 47.91 125 ILE A CA 1
ATOM 963 C C . ILE A 1 125 ? 35.349 -32.367 6.413 1.00 47.91 125 ILE A C 1
ATOM 965 O O . ILE A 1 125 ? 34.133 -32.255 6.269 1.00 47.91 125 ILE A O 1
ATOM 969 N N . ALA A 1 126 ? 36.163 -31.323 6.574 1.00 48.28 126 ALA A N 1
ATOM 970 C CA . ALA A 1 126 ? 35.769 -29.990 6.151 1.00 48.28 126 ALA A CA 1
ATOM 971 C C . ALA A 1 126 ? 35.322 -30.127 4.695 1.00 48.28 126 ALA A C 1
ATOM 973 O O . ALA A 1 126 ? 36.136 -30.465 3.833 1.00 48.28 126 ALA A O 1
ATOM 974 N N . VAL A 1 127 ? 34.015 -30.002 4.463 1.00 52.88 127 VAL A N 1
ATOM 975 C CA . VAL A 1 127 ? 33.429 -30.047 3.129 1.00 52.88 127 VAL A CA 1
ATOM 976 C C . VAL A 1 127 ? 34.051 -28.873 2.392 1.00 52.88 127 VAL A C 1
ATOM 978 O O . VAL A 1 127 ? 33.692 -27.723 2.624 1.00 52.88 127 VAL A O 1
ATOM 981 N N . SER A 1 128 ? 35.074 -29.159 1.590 1.00 50.28 128 SER A N 1
ATOM 982 C CA . SER A 1 128 ? 35.608 -28.212 0.627 1.00 50.28 128 SER A CA 1
ATOM 983 C C . SER A 1 128 ? 34.486 -28.003 -0.371 1.00 50.28 128 SER A C 1
ATOM 985 O O . SER A 1 128 ? 34.274 -28.850 -1.235 1.00 50.28 128 SER A O 1
ATOM 987 N N . ILE A 1 129 ? 33.708 -26.943 -0.165 1.00 56.84 129 ILE A N 1
ATOM 988 C CA . ILE A 1 129 ? 32.638 -26.547 -1.070 1.00 56.84 129 ILE A CA 1
ATOM 989 C C . ILE A 1 129 ? 33.315 -26.279 -2.411 1.00 56.84 129 ILE A C 1
ATOM 991 O O . ILE A 1 129 ? 34.178 -25.406 -2.516 1.00 56.84 129 ILE A O 1
ATOM 995 N N . ASP A 1 130 ? 32.995 -27.098 -3.405 1.00 62.97 130 ASP A N 1
ATOM 996 C CA . ASP A 1 130 ? 33.482 -26.896 -4.757 1.00 62.97 130 ASP A CA 1
ATOM 997 C C . ASP A 1 130 ? 32.669 -25.762 -5.383 1.00 62.97 130 ASP A C 1
ATOM 999 O O . ASP A 1 130 ? 31.529 -25.937 -5.803 1.00 62.97 130 ASP A O 1
ATOM 1003 N N . TYR A 1 131 ? 33.246 -24.561 -5.391 1.00 63.19 131 TYR A N 1
ATOM 1004 C CA . TYR A 1 131 ? 32.635 -23.364 -5.974 1.00 63.19 131 TYR A CA 1
ATOM 1005 C C . TYR A 1 131 ? 32.590 -23.396 -7.512 1.00 63.19 131 TYR A C 1
ATOM 1007 O O . TYR A 1 131 ? 32.226 -22.392 -8.125 1.00 63.19 131 TYR A O 1
ATOM 1015 N N . THR A 1 132 ? 33.015 -24.494 -8.149 1.00 67.50 132 THR A N 1
ATOM 1016 C CA . THR A 1 132 ? 32.921 -24.660 -9.605 1.00 67.50 132 THR A CA 1
ATOM 1017 C C . THR A 1 132 ? 31.633 -25.339 -10.061 1.00 67.50 132 THR A C 1
ATOM 1019 O O . THR A 1 132 ? 31.298 -25.230 -11.242 1.00 67.50 132 THR A O 1
ATOM 1022 N N . ASP A 1 133 ? 30.880 -25.950 -9.143 1.00 73.00 133 ASP A N 1
ATOM 1023 C CA . ASP A 1 133 ? 29.593 -26.564 -9.454 1.00 73.00 133 ASP A CA 1
ATOM 1024 C C . ASP A 1 133 ? 28.451 -25.535 -9.452 1.00 73.00 133 ASP A C 1
ATOM 1026 O O . ASP A 1 133 ? 28.377 -24.613 -8.636 1.00 73.00 133 ASP A O 1
ATOM 1030 N N . GLU A 1 134 ? 27.541 -25.687 -10.413 1.00 74.25 134 GLU A N 1
ATOM 1031 C CA . GLU A 1 134 ? 26.354 -24.850 -10.538 1.00 74.25 134 GLU A CA 1
ATOM 1032 C C . GLU A 1 134 ? 25.343 -25.229 -9.447 1.00 74.25 134 GLU A C 1
ATOM 1034 O O . GLU A 1 134 ? 24.845 -26.352 -9.418 1.00 74.25 134 GLU A O 1
ATOM 1039 N N . PHE A 1 135 ? 25.045 -24.301 -8.535 1.00 75.69 135 PHE A N 1
ATOM 1040 C CA . PHE A 1 135 ? 24.087 -24.553 -7.458 1.00 75.69 135 PHE A CA 1
ATOM 1041 C C . PHE A 1 135 ? 22.658 -24.721 -7.996 1.00 75.69 135 PHE A C 1
ATOM 1043 O O . PHE A 1 135 ? 22.229 -23.991 -8.892 1.00 75.69 135 PHE A O 1
ATOM 1050 N N . ASP A 1 136 ? 21.875 -25.603 -7.368 1.00 76.56 136 ASP A N 1
ATOM 1051 C CA . ASP A 1 136 ? 20.491 -25.922 -7.764 1.00 76.56 136 ASP A CA 1
ATOM 1052 C C . ASP A 1 136 ? 19.561 -24.691 -7.847 1.00 76.56 136 ASP A C 1
ATOM 1054 O O . ASP A 1 136 ? 18.580 -24.678 -8.590 1.00 76.56 136 ASP A O 1
ATOM 1058 N N . TRP A 1 137 ? 19.865 -23.622 -7.102 1.00 77.44 137 TRP A N 1
ATOM 1059 C CA . TRP A 1 137 ? 19.093 -22.373 -7.091 1.00 77.44 137 TRP A CA 1
ATOM 1060 C C . TRP A 1 137 ? 19.572 -21.324 -8.110 1.00 77.44 137 TRP A C 1
ATOM 1062 O O . TRP A 1 137 ? 18.863 -20.339 -8.354 1.00 77.44 137 TRP A O 1
ATOM 1072 N N . THR A 1 138 ? 20.737 -21.511 -8.736 1.00 83.06 138 THR A N 1
ATOM 1073 C CA . THR A 1 138 ? 21.322 -20.555 -9.688 1.00 83.06 138 THR A CA 1
ATOM 1074 C C . THR A 1 138 ? 20.404 -20.262 -10.887 1.00 83.06 138 THR A C 1
ATOM 1076 O O . THR A 1 138 ? 20.250 -19.083 -11.225 1.00 83.06 138 THR A O 1
ATOM 1079 N N . PRO A 1 139 ? 19.708 -21.240 -11.506 1.00 84.44 139 PRO A N 1
ATOM 1080 C CA . PRO A 1 139 ? 18.797 -20.967 -12.623 1.00 84.44 139 PRO A CA 1
ATOM 1081 C C . PRO A 1 139 ? 17.620 -20.058 -12.238 1.00 84.44 139 PRO A C 1
ATOM 1083 O O . PRO A 1 139 ? 17.293 -19.111 -12.956 1.00 84.44 139 PRO A O 1
ATOM 1086 N N . ALA A 1 140 ? 17.016 -20.293 -11.067 1.00 82.19 140 ALA A N 1
ATOM 1087 C CA . ALA A 1 140 ? 15.890 -19.500 -10.576 1.00 82.19 140 ALA A CA 1
ATOM 1088 C C . ALA A 1 140 ? 16.309 -18.060 -10.229 1.00 82.19 140 ALA A C 1
ATOM 1090 O O . ALA A 1 140 ? 15.573 -17.106 -10.508 1.00 82.19 140 ALA A O 1
ATOM 1091 N N . LEU A 1 141 ? 17.506 -17.884 -9.657 1.00 82.94 141 LEU A N 1
ATOM 1092 C CA . LEU A 1 141 ? 18.064 -16.560 -9.390 1.00 82.94 141 LEU A CA 1
ATOM 1093 C C . LEU A 1 141 ? 18.386 -15.815 -10.692 1.00 82.94 141 LEU A C 1
ATOM 1095 O O . LEU A 1 141 ? 18.014 -14.646 -10.813 1.00 82.94 141 LEU A O 1
ATOM 1099 N N . ARG A 1 142 ? 19.005 -16.484 -11.678 1.00 85.75 142 ARG A N 1
ATOM 1100 C CA . ARG A 1 142 ? 19.266 -15.913 -13.012 1.00 85.75 142 ARG A CA 1
ATOM 1101 C C . ARG A 1 142 ? 17.977 -15.433 -13.678 1.00 85.75 142 ARG A C 1
ATOM 1103 O O . ARG A 1 142 ? 17.938 -14.309 -14.169 1.00 85.75 142 ARG A O 1
ATOM 1110 N N . ALA A 1 143 ? 16.906 -16.226 -13.632 1.00 87.75 143 ALA A N 1
ATOM 1111 C CA . ALA A 1 143 ? 15.615 -15.854 -14.211 1.00 87.75 143 ALA A CA 1
ATOM 1112 C C . ALA A 1 143 ? 15.020 -14.591 -13.561 1.00 87.75 143 ALA A C 1
ATOM 1114 O O . ALA A 1 143 ? 14.614 -13.655 -14.258 1.00 87.75 143 ALA A O 1
ATOM 1115 N N . LYS A 1 144 ? 15.021 -14.513 -12.222 1.00 84.31 144 LYS A N 1
ATOM 1116 C CA . LYS A 1 144 ? 14.544 -13.323 -11.496 1.00 84.31 144 LYS A CA 1
ATOM 1117 C C . LYS A 1 144 ? 15.405 -12.096 -11.781 1.00 84.31 144 LYS A C 1
ATOM 1119 O O . LYS A 1 144 ? 14.871 -11.019 -12.022 1.00 84.31 144 LYS A O 1
ATOM 1124 N N . MET A 1 145 ? 16.722 -12.255 -11.798 1.00 80.38 145 MET A N 1
ATOM 1125 C CA . MET A 1 145 ? 17.667 -11.172 -12.073 1.00 80.38 145 MET A CA 1
ATOM 1126 C C . MET A 1 145 ? 17.535 -10.634 -13.497 1.00 80.38 145 MET A C 1
ATOM 1128 O O . MET A 1 145 ? 17.498 -9.419 -13.687 1.00 80.38 145 MET A O 1
ATOM 1132 N N . LYS A 1 146 ? 17.374 -11.515 -14.487 1.00 88.88 146 LYS A N 1
ATOM 1133 C CA . LYS A 1 146 ? 17.082 -11.127 -15.869 1.00 88.88 146 LYS A CA 1
ATOM 1134 C C . LYS A 1 146 ? 15.769 -10.356 -15.969 1.00 88.88 146 LYS A C 1
ATOM 1136 O O . LYS A 1 146 ? 15.709 -9.341 -16.651 1.00 88.88 146 LYS A O 1
ATOM 1141 N N . THR A 1 147 ? 14.746 -10.796 -15.242 1.00 88.44 147 THR A N 1
ATOM 1142 C CA . THR A 1 147 ? 13.424 -10.153 -15.246 1.00 88.44 147 THR A CA 1
ATOM 1143 C C . THR A 1 147 ? 13.446 -8.769 -14.593 1.00 88.44 147 THR A C 1
ATOM 1145 O O . THR A 1 147 ? 12.854 -7.834 -15.121 1.00 88.44 147 THR A O 1
ATOM 1148 N N . VAL A 1 148 ? 14.125 -8.621 -13.452 1.00 89.00 148 VAL A N 1
ATOM 1149 C CA . VAL A 1 148 ? 14.117 -7.374 -12.666 1.00 89.00 148 VAL A CA 1
ATOM 1150 C C . VAL A 1 148 ? 15.155 -6.369 -13.167 1.00 89.00 148 VAL A C 1
ATOM 1152 O O . VAL A 1 148 ? 14.874 -5.174 -13.224 1.00 89.00 148 VAL A O 1
ATOM 1155 N N . PHE A 1 149 ? 16.353 -6.837 -13.519 1.00 86.19 149 PHE A N 1
ATOM 1156 C CA . PHE A 1 149 ? 17.506 -5.979 -13.809 1.00 86.19 149 PHE A CA 1
ATOM 1157 C C . PHE A 1 149 ? 18.008 -6.073 -15.255 1.00 86.19 149 PHE A C 1
A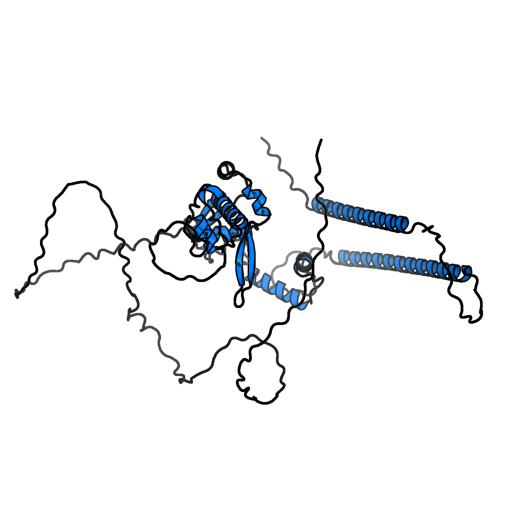TOM 1159 O O . PHE A 1 149 ? 18.845 -5.265 -15.649 1.00 86.19 149 PHE A O 1
ATOM 1166 N N . GLY A 1 150 ? 17.527 -7.033 -16.052 1.00 88.88 150 GLY A N 1
ATOM 1167 C CA . GLY A 1 150 ? 17.959 -7.200 -17.443 1.00 88.88 150 GLY A CA 1
ATOM 1168 C C . GLY A 1 150 ? 19.376 -7.759 -17.606 1.00 88.88 150 GLY A C 1
ATOM 1169 O O . GLY A 1 150 ? 19.979 -7.573 -18.660 1.00 88.88 150 GLY A O 1
ATOM 1170 N N . PHE A 1 151 ? 19.933 -8.420 -16.586 1.00 86.19 151 PHE A N 1
ATOM 1171 C CA . PHE A 1 151 ? 21.249 -9.059 -16.675 1.00 86.19 151 PHE A CA 1
ATOM 1172 C C . PHE A 1 151 ? 21.126 -10.537 -17.053 1.00 86.19 151 PHE A C 1
ATOM 1174 O O . PHE A 1 151 ? 20.425 -11.291 -16.383 1.00 86.19 151 PHE A O 1
ATOM 1181 N N . ASP A 1 152 ? 21.843 -10.957 -18.098 1.00 83.50 152 ASP A N 1
ATOM 1182 C CA . ASP A 1 152 ? 21.846 -12.354 -18.549 1.00 83.50 152 ASP A CA 1
ATOM 1183 C C . ASP A 1 152 ? 22.816 -13.249 -17.757 1.00 83.50 152 ASP A C 1
ATOM 1185 O O . ASP A 1 152 ? 22.544 -14.433 -17.592 1.00 83.50 152 ASP A O 1
ATOM 1189 N N . ASN A 1 153 ? 23.938 -12.707 -17.257 1.00 80.19 153 ASN A N 1
ATOM 1190 C CA . ASN A 1 153 ? 24.971 -13.467 -16.539 1.00 80.19 153 ASN A CA 1
ATOM 1191 C C . ASN A 1 153 ? 25.666 -12.633 -15.450 1.00 80.19 153 ASN A C 1
ATOM 1193 O O . ASN A 1 153 ? 25.886 -11.432 -15.624 1.00 80.19 153 ASN A O 1
ATOM 1197 N N . PHE A 1 154 ? 26.076 -13.288 -14.360 1.00 68.38 154 PHE A N 1
ATOM 1198 C CA . PHE A 1 154 ? 26.913 -12.704 -13.311 1.00 68.38 154 PHE A CA 1
ATOM 1199 C C . PHE A 1 154 ? 28.406 -12.910 -13.567 1.00 68.38 154 PHE A C 1
ATOM 1201 O O . PHE A 1 154 ? 28.829 -13.792 -14.314 1.00 68.38 154 PHE A O 1
ATOM 1208 N N . ARG A 1 155 ? 29.233 -12.116 -12.878 1.00 75.44 155 ARG A N 1
ATOM 1209 C CA . ARG A 1 155 ? 30.638 -12.474 -12.652 1.00 75.44 155 ARG A CA 1
ATOM 1210 C C . ARG A 1 155 ? 30.687 -13.478 -11.498 1.00 75.44 155 ARG A C 1
ATOM 1212 O O . ARG A 1 155 ? 30.150 -13.172 -10.438 1.00 75.44 155 ARG A O 1
ATOM 1219 N N . LEU A 1 156 ? 31.381 -14.608 -11.678 1.00 65.12 156 LEU A N 1
ATOM 1220 C CA . LEU A 1 156 ? 31.488 -15.712 -10.700 1.00 65.12 156 LEU A CA 1
ATOM 1221 C C . LEU A 1 156 ? 31.728 -15.264 -9.242 1.00 65.12 156 LEU A C 1
ATOM 1223 O O . LEU A 1 156 ? 31.202 -15.861 -8.310 1.00 65.12 156 LEU A O 1
ATOM 1227 N N . CYS A 1 157 ? 32.496 -14.190 -9.016 1.00 62.75 157 CYS A N 1
ATOM 1228 C CA . CYS A 1 157 ? 32.784 -13.719 -7.658 1.00 62.75 157 CYS A CA 1
ATOM 1229 C C . CYS A 1 157 ? 31.560 -13.159 -6.907 1.00 62.75 157 CYS A C 1
ATOM 1231 O O . CYS A 1 157 ? 31.559 -13.137 -5.679 1.00 62.75 157 CYS A O 1
ATOM 1233 N N . GLN A 1 158 ? 30.524 -12.705 -7.617 1.00 67.19 158 GLN A N 1
ATOM 1234 C CA . GLN A 1 158 ? 29.302 -12.176 -7.009 1.00 67.19 158 GLN A CA 1
ATOM 1235 C C . GLN A 1 158 ? 28.360 -13.302 -6.574 1.00 67.19 158 GLN A C 1
ATOM 1237 O O . GLN A 1 158 ? 27.723 -13.183 -5.531 1.00 67.19 158 GLN A O 1
ATOM 1242 N N . GLU A 1 159 ? 28.318 -14.409 -7.322 1.00 65.00 159 GLU A N 1
ATOM 1243 C CA . GLU A 1 159 ? 27.507 -15.587 -6.982 1.00 65.00 159 GLU A CA 1
ATOM 1244 C C . GLU A 1 159 ? 27.974 -16.217 -5.660 1.00 65.00 159 GLU A C 1
ATOM 1246 O O . GLU A 1 159 ? 27.150 -16.488 -4.785 1.00 65.00 159 GLU A O 1
ATOM 1251 N N . GLY A 1 160 ? 29.294 -16.318 -5.453 1.00 68.56 160 GLY A N 1
ATOM 1252 C CA . GLY A 1 160 ? 29.873 -16.782 -4.188 1.00 68.56 160 GLY A CA 1
ATOM 1253 C C . GLY A 1 160 ? 29.442 -15.932 -2.987 1.00 68.56 160 GLY A C 1
ATOM 1254 O O . GLY A 1 160 ? 28.940 -16.467 -2.002 1.00 68.56 160 GLY A O 1
ATOM 1255 N N . TYR A 1 161 ? 29.527 -14.602 -3.089 1.00 74.31 161 TYR A N 1
ATOM 1256 C CA . TYR A 1 161 ? 29.203 -13.696 -1.978 1.00 74.31 161 TYR A CA 1
ATOM 1257 C C . TYR A 1 161 ? 27.722 -13.742 -1.558 1.00 74.31 161 TYR A C 1
ATOM 1259 O O . TYR A 1 161 ? 27.400 -13.735 -0.365 1.00 74.31 161 TYR A O 1
ATOM 1267 N N . PHE A 1 162 ? 26.800 -13.817 -2.524 1.00 67.62 162 PHE A N 1
ATOM 1268 C CA . PHE A 1 162 ? 25.371 -13.944 -2.221 1.00 67.62 162 PHE A CA 1
ATOM 1269 C C . PHE A 1 162 ? 25.027 -15.317 -1.639 1.00 67.62 162 PHE A C 1
ATOM 1271 O O . PHE A 1 162 ? 24.210 -15.391 -0.721 1.00 67.62 162 PHE A O 1
ATOM 1278 N N . SER A 1 163 ? 25.676 -16.386 -2.108 1.00 67.12 163 SER A N 1
ATOM 1279 C CA . SER A 1 163 ? 25.482 -17.731 -1.555 1.00 67.12 163 SER A CA 1
ATOM 1280 C C . SER A 1 163 ? 25.968 -17.837 -0.110 1.00 67.12 163 SER A C 1
ATOM 1282 O O . SER A 1 163 ? 25.295 -18.417 0.736 1.00 67.12 163 SER A O 1
ATOM 1284 N N . GLU A 1 164 ? 27.108 -17.223 0.199 1.00 66.19 164 GLU A N 1
ATOM 1285 C CA . GLU A 1 164 ? 27.730 -17.338 1.510 1.00 66.19 164 GLU A CA 1
ATOM 1286 C C . GLU A 1 164 ? 27.001 -16.485 2.540 1.00 66.19 164 GLU A C 1
ATOM 1288 O O . GLU A 1 164 ? 26.746 -16.961 3.635 1.00 66.19 164 GLU A O 1
ATOM 1293 N N . SER A 1 165 ? 26.563 -15.275 2.185 1.00 68.44 165 SER A N 1
ATOM 1294 C CA . SER A 1 165 ? 25.769 -14.430 3.088 1.00 68.44 165 SER A CA 1
ATOM 1295 C C . SER A 1 165 ? 24.378 -15.006 3.378 1.00 68.44 165 SER A C 1
ATOM 1297 O O . SER A 1 165 ? 23.919 -14.949 4.521 1.00 68.44 165 SER A O 1
ATOM 1299 N N . THR A 1 166 ? 23.721 -15.616 2.385 1.00 67.44 166 THR A N 1
ATOM 1300 C CA . THR A 1 166 ? 22.430 -16.291 2.598 1.00 67.44 166 THR A CA 1
ATOM 1301 C C . THR A 1 166 ? 22.588 -17.586 3.392 1.00 67.44 166 THR A C 1
ATOM 1303 O O . THR A 1 166 ? 21.852 -17.780 4.357 1.00 67.44 166 THR A O 1
ATOM 1306 N N . ASN A 1 167 ? 23.592 -18.418 3.097 1.00 67.19 167 ASN A N 1
ATOM 1307 C CA . ASN A 1 167 ? 23.861 -19.625 3.884 1.00 67.19 167 ASN A CA 1
ATOM 1308 C C . ASN A 1 167 ? 24.373 -19.319 5.295 1.00 67.19 167 ASN A C 1
ATOM 1310 O O . ASN A 1 167 ? 23.942 -19.990 6.228 1.00 67.19 167 ASN A O 1
ATOM 1314 N N . LEU A 1 168 ? 25.210 -18.294 5.508 1.00 69.00 168 LEU A N 1
ATOM 1315 C CA . LEU A 1 168 ? 25.591 -17.868 6.861 1.00 69.00 168 LEU A CA 1
ATOM 1316 C C . LEU A 1 168 ? 24.356 -17.439 7.646 1.00 69.00 168 LEU A C 1
ATOM 1318 O O . LEU A 1 168 ? 24.230 -17.788 8.814 1.00 69.00 168 LEU A O 1
ATOM 1322 N N . SER A 1 169 ? 23.438 -16.700 7.018 1.00 67.00 169 SER A N 1
ATOM 1323 C CA . SER A 1 169 ? 22.211 -16.248 7.673 1.00 67.00 169 SER A CA 1
ATOM 1324 C C . SER A 1 169 ? 21.206 -17.373 7.918 1.00 67.00 169 SER A C 1
ATOM 1326 O O . SER A 1 169 ? 20.361 -17.216 8.785 1.00 67.00 169 SER A O 1
ATOM 1328 N N . VAL A 1 170 ? 21.255 -18.485 7.187 1.00 64.88 170 VAL A N 1
ATOM 1329 C CA . VAL A 1 170 ? 20.383 -19.641 7.453 1.00 64.88 170 VAL A CA 1
ATOM 1330 C C . VAL A 1 170 ? 21.029 -20.573 8.483 1.00 64.88 170 VAL A C 1
ATOM 1332 O O . VAL A 1 170 ? 20.380 -20.980 9.443 1.00 64.88 170 VAL A O 1
ATOM 1335 N N . HIS A 1 171 ? 22.330 -20.842 8.367 1.00 63.50 171 HIS A N 1
ATOM 1336 C CA . HIS A 1 171 ? 23.064 -21.717 9.285 1.00 63.50 171 HIS A CA 1
ATOM 1337 C C . HIS A 1 171 ? 23.396 -21.082 10.638 1.00 63.50 171 HIS A C 1
ATOM 1339 O O .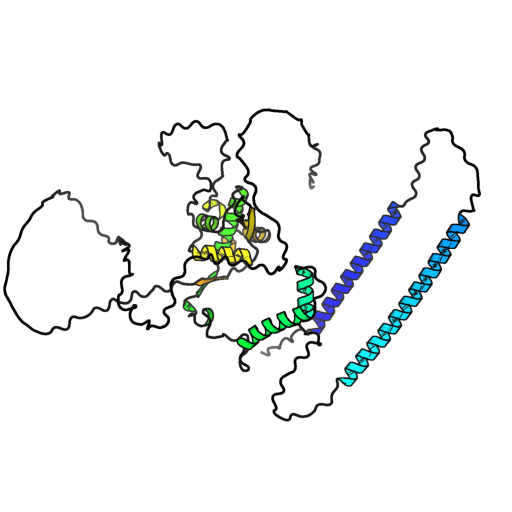 HIS A 1 171 ? 23.608 -21.810 11.600 1.00 63.50 171 HIS A O 1
ATOM 1345 N N . SER A 1 172 ? 23.422 -19.750 10.759 1.00 64.12 172 SER A N 1
ATOM 1346 C CA . SER A 1 172 ? 23.557 -19.101 12.076 1.00 64.12 172 SER A CA 1
ATOM 1347 C C . SER A 1 172 ? 22.284 -19.177 12.924 1.00 64.12 172 SER A C 1
ATOM 1349 O O . SER A 1 172 ? 22.360 -18.939 14.127 1.00 64.12 172 SER A O 1
ATOM 1351 N N . TRP A 1 173 ? 21.140 -19.535 12.326 1.00 60.44 173 TRP A N 1
ATOM 1352 C CA . TRP A 1 173 ? 19.844 -19.615 13.016 1.00 60.44 173 TRP A CA 1
ATOM 1353 C C . TRP A 1 173 ? 19.273 -21.038 13.048 1.00 60.44 173 TRP A C 1
ATOM 1355 O O . TRP A 1 173 ? 18.477 -21.340 13.931 1.00 60.44 173 TRP A O 1
ATOM 1365 N N . GLY A 1 174 ? 19.692 -21.925 12.140 1.00 58.25 174 GLY A N 1
ATOM 1366 C CA . GLY A 1 174 ? 19.405 -23.357 12.216 1.00 58.25 174 GLY A CA 1
ATOM 1367 C C . GLY A 1 174 ? 20.450 -24.084 13.059 1.00 58.25 174 GLY A C 1
ATOM 1368 O O . GLY A 1 174 ? 21.616 -24.161 12.674 1.00 58.25 174 GLY A O 1
ATOM 1369 N N . THR A 1 175 ? 20.053 -24.651 14.199 1.00 65.25 175 THR A N 1
ATOM 1370 C CA . THR A 1 175 ? 20.883 -25.669 14.857 1.00 65.25 175 THR A CA 1
ATOM 1371 C C . THR A 1 175 ? 20.784 -26.968 14.053 1.00 65.25 175 THR A C 1
ATOM 1373 O O . THR A 1 175 ? 19.774 -27.221 13.407 1.00 65.25 175 THR A O 1
ATOM 1376 N N . ALA A 1 176 ? 21.819 -27.816 14.066 1.00 70.94 176 ALA A N 1
ATOM 1377 C CA . ALA A 1 176 ? 21.833 -29.066 13.288 1.00 70.94 176 ALA A CA 1
ATOM 1378 C C . ALA A 1 176 ? 20.689 -30.051 13.639 1.00 70.94 176 ALA A C 1
ATOM 1380 O O . ALA A 1 176 ? 20.522 -31.060 12.956 1.00 70.94 176 ALA A O 1
ATOM 1381 N N . GLU A 1 177 ? 19.930 -29.769 14.702 1.00 71.56 177 GLU A N 1
ATOM 1382 C CA . GLU A 1 177 ? 18.867 -30.614 15.243 1.00 71.56 177 GLU A CA 1
ATOM 1383 C C . GLU A 1 177 ? 17.454 -30.033 15.033 1.00 71.56 177 GLU A C 1
ATOM 1385 O O . GLU A 1 177 ? 16.483 -30.782 15.140 1.00 71.56 177 GLU A O 1
ATOM 1390 N N . GLU A 1 178 ? 17.310 -28.746 14.686 1.00 70.75 178 GLU A N 1
ATOM 1391 C CA . GLU A 1 178 ? 16.007 -28.086 14.524 1.00 70.75 178 GLU A CA 1
ATOM 1392 C C . GLU A 1 178 ? 15.830 -27.502 13.116 1.00 70.75 178 GLU A C 1
ATOM 1394 O O . GLU A 1 178 ? 16.730 -26.885 12.548 1.00 70.75 178 GLU A O 1
ATOM 1399 N N . ASP A 1 179 ? 14.639 -27.712 12.546 1.00 73.75 179 ASP A N 1
ATOM 1400 C CA . ASP A 1 179 ? 14.240 -27.169 11.246 1.00 73.75 179 ASP A CA 1
ATOM 1401 C C . ASP A 1 179 ? 14.425 -25.640 11.233 1.00 73.75 179 ASP A C 1
ATOM 1403 O O . ASP A 1 179 ? 14.066 -24.961 12.194 1.00 73.75 179 ASP A O 1
ATOM 1407 N N . ALA A 1 180 ? 14.934 -25.073 10.136 1.00 74.25 180 ALA A N 1
ATOM 1408 C CA . ALA A 1 180 ? 15.088 -23.623 9.979 1.00 74.25 180 ALA A CA 1
ATOM 1409 C C . ALA A 1 180 ? 13.742 -22.869 10.087 1.00 74.25 180 ALA A C 1
ATOM 1411 O O . ALA A 1 180 ? 13.717 -21.652 10.275 1.00 74.25 180 ALA A O 1
ATOM 1412 N N . LEU A 1 181 ? 12.619 -23.589 9.974 1.00 77.81 181 LEU A N 1
ATOM 1413 C CA . LEU A 1 181 ? 11.260 -23.087 10.180 1.00 77.81 181 LEU A CA 1
ATOM 1414 C C . LEU A 1 181 ? 10.774 -23.160 11.641 1.00 77.81 181 LEU A C 1
ATOM 1416 O O . LEU A 1 181 ? 9.671 -22.690 11.943 1.00 77.81 181 LEU A O 1
ATOM 1420 N N . ALA A 1 182 ? 11.556 -23.736 12.556 1.00 83.19 182 ALA A N 1
ATOM 1421 C CA . ALA A 1 182 ? 11.233 -23.762 13.975 1.00 83.19 182 ALA A CA 1
ATOM 1422 C C . ALA A 1 182 ? 11.225 -22.340 14.562 1.00 83.19 182 ALA A C 1
ATOM 1424 O O . ALA A 1 182 ? 11.943 -21.433 14.134 1.00 83.19 182 ALA A O 1
ATOM 1425 N N . ARG A 1 183 ? 10.372 -22.114 15.568 1.00 84.31 183 ARG A N 1
ATOM 1426 C CA . ARG A 1 183 ? 10.307 -20.813 16.243 1.00 84.31 183 ARG A CA 1
ATOM 1427 C C . ARG A 1 183 ? 11.621 -20.587 16.981 1.00 84.31 183 ARG A C 1
ATOM 1429 O O . ARG A 1 183 ? 11.898 -21.279 17.948 1.00 84.31 183 ARG A O 1
ATOM 1436 N N . CYS A 1 184 ? 12.352 -19.549 16.593 1.00 86.50 184 CYS A N 1
ATOM 1437 C CA . CYS A 1 184 ? 13.663 -19.241 17.166 1.00 86.50 184 CYS A CA 1
ATOM 1438 C C . CYS A 1 184 ? 13.679 -18.978 18.689 1.00 86.50 184 CYS A C 1
ATOM 1440 O O . CYS A 1 184 ? 14.736 -18.948 19.305 1.00 86.50 184 CYS A O 1
ATOM 1442 N N . GLY A 1 185 ? 12.523 -18.726 19.318 1.00 88.62 185 GLY A N 1
ATOM 1443 C CA . GLY A 1 185 ? 12.401 -18.577 20.774 1.00 88.62 185 GLY A CA 1
ATOM 1444 C C . GLY A 1 185 ? 12.997 -17.294 21.371 1.00 88.62 185 GLY A C 1
ATOM 1445 O O . GLY A 1 185 ? 12.639 -16.943 22.490 1.00 88.62 185 GLY A O 1
ATOM 1446 N N . HIS A 1 186 ? 13.839 -16.560 20.638 1.00 86.38 186 HIS A N 1
ATOM 1447 C CA . HIS A 1 186 ? 14.570 -15.395 21.157 1.00 86.38 186 HIS A CA 1
ATOM 1448 C C . HIS A 1 186 ? 14.189 -14.048 20.519 1.00 86.38 186 HIS A C 1
ATOM 1450 O O . HIS A 1 186 ? 14.556 -13.004 21.051 1.00 86.38 186 HIS A O 1
ATOM 1456 N N . CYS A 1 187 ? 13.489 -14.021 19.375 1.00 89.00 187 CYS A N 1
ATOM 1457 C CA . CYS A 1 187 ? 13.054 -12.755 18.769 1.00 89.00 187 CYS A CA 1
ATOM 1458 C C . CYS A 1 187 ? 11.781 -12.221 19.437 1.00 89.00 187 CYS A C 1
ATOM 1460 O O . CYS A 1 187 ? 11.019 -12.999 20.012 1.00 89.00 187 CYS A O 1
ATOM 1462 N N . ASP A 1 188 ? 11.508 -10.920 19.290 1.00 91.50 188 ASP A N 1
ATOM 1463 C CA . ASP A 1 188 ? 10.309 -10.281 19.855 1.00 91.50 188 ASP A CA 1
ATOM 1464 C C . ASP A 1 188 ? 9.018 -11.017 19.457 1.00 91.50 188 ASP A C 1
ATOM 1466 O O . ASP A 1 188 ? 8.195 -11.332 20.303 1.00 91.50 188 ASP A O 1
ATOM 1470 N N . ASN A 1 189 ? 8.868 -11.442 18.199 1.00 91.38 189 ASN A N 1
ATOM 1471 C CA . ASN A 1 189 ? 7.687 -12.207 17.767 1.00 91.38 189 ASN A CA 1
ATOM 1472 C C . ASN A 1 189 ? 7.554 -13.592 18.439 1.00 91.38 189 ASN A C 1
ATOM 1474 O O . ASN A 1 189 ? 6.455 -14.148 18.501 1.00 91.38 189 ASN A O 1
ATOM 1478 N N . CYS A 1 190 ? 8.657 -14.186 18.905 1.00 90.56 190 CYS A N 1
ATOM 1479 C CA . CYS A 1 190 ? 8.648 -15.479 19.590 1.00 90.56 190 CYS A CA 1
ATOM 1480 C C . CYS A 1 190 ? 8.451 -15.342 21.100 1.00 90.56 190 CYS A C 1
ATOM 1482 O O . CYS A 1 190 ? 7.721 -16.148 21.675 1.00 90.56 190 CYS A O 1
ATOM 1484 N N . THR A 1 191 ? 9.070 -14.337 21.720 1.00 93.44 191 THR A N 1
ATOM 1485 C CA . THR A 1 191 ? 8.952 -14.058 23.159 1.00 93.44 191 THR A CA 1
ATOM 1486 C C . THR A 1 191 ? 7.648 -13.342 23.507 1.00 93.44 191 THR A C 1
ATOM 1488 O O . THR A 1 191 ? 7.188 -13.408 24.648 1.00 93.44 191 THR A O 1
ATOM 1491 N N . ARG A 1 192 ? 7.012 -12.695 22.525 1.00 92.31 192 ARG A N 1
ATOM 1492 C CA . ARG A 1 192 ? 5.730 -12.014 22.681 1.00 92.31 192 ARG A CA 1
ATOM 1493 C C . ARG A 1 192 ? 4.603 -13.004 23.012 1.00 92.31 192 ARG A C 1
ATOM 1495 O O . ARG A 1 192 ? 4.383 -13.962 22.263 1.00 92.31 192 ARG A O 1
ATOM 1502 N N . PRO A 1 193 ? 3.829 -12.760 24.088 1.00 92.75 193 PRO A N 1
ATOM 1503 C CA . PRO A 1 193 ? 2.677 -13.590 24.399 1.00 92.75 193 PRO A CA 1
ATOM 1504 C C . PRO A 1 193 ? 1.615 -13.444 23.301 1.00 92.75 193 PRO A C 1
ATOM 1506 O O . PRO A 1 193 ? 1.323 -12.315 22.890 1.00 92.75 193 PRO A O 1
ATOM 1509 N N . PRO A 1 194 ? 0.995 -14.545 22.838 1.00 91.31 194 PRO A N 1
ATOM 1510 C CA . PRO A 1 194 ? 0.050 -14.512 21.719 1.00 91.31 194 PRO A CA 1
ATOM 1511 C C . PRO A 1 194 ? -1.174 -13.628 21.997 1.00 91.31 194 PRO A C 1
ATOM 1513 O O . PRO A 1 194 ? -1.734 -13.052 21.074 1.00 91.31 194 PRO A O 1
ATOM 1516 N N . GLU A 1 195 ? -1.540 -13.445 23.267 1.00 94.00 195 GLU A N 1
ATOM 1517 C CA . GLU A 1 195 ? -2.654 -12.591 23.706 1.00 94.00 195 GLU A CA 1
ATOM 1518 C C . GLU A 1 195 ? -2.436 -11.095 23.421 1.00 94.00 195 GLU A C 1
ATOM 1520 O O . GLU A 1 195 ? -3.390 -10.319 23.368 1.00 94.00 195 GLU A O 1
ATOM 1525 N N . THR A 1 196 ? -1.184 -10.677 23.213 1.00 94.69 196 THR A N 1
ATOM 1526 C CA . THR A 1 196 ? -0.844 -9.280 22.894 1.00 94.69 196 THR A CA 1
ATOM 1527 C C . THR A 1 196 ? -1.049 -8.936 21.425 1.00 94.69 196 THR A C 1
ATOM 1529 O O . THR A 1 196 ? -0.926 -7.770 21.056 1.00 94.69 196 THR A O 1
ATOM 1532 N N . VAL A 1 197 ? -1.355 -9.919 20.577 1.00 95.56 197 VAL A N 1
ATOM 1533 C CA . VAL A 1 197 ? -1.591 -9.716 19.150 1.00 95.56 197 VAL A CA 1
ATOM 1534 C C . VAL A 1 197 ? -3.056 -10.002 18.855 1.00 95.56 197 VAL A C 1
ATOM 1536 O O . VAL A 1 197 ? -3.509 -11.138 18.956 1.00 95.56 197 VAL A O 1
ATOM 1539 N N . ASP A 1 198 ? -3.800 -8.968 18.472 1.00 95.75 198 ASP A N 1
ATOM 1540 C CA . ASP A 1 198 ? -5.156 -9.122 17.959 1.00 95.75 198 ASP A CA 1
ATOM 1541 C C . ASP A 1 198 ? -5.116 -9.370 16.464 1.00 95.75 198 ASP A C 1
ATOM 1543 O O . ASP A 1 198 ? -4.614 -8.531 15.717 1.00 95.75 198 ASP A O 1
ATOM 1547 N N . ARG A 1 199 ? -5.669 -10.490 16.012 1.00 96.81 199 ARG A N 1
ATOM 1548 C CA . ARG A 1 199 ? -5.942 -10.688 14.589 1.00 96.81 199 ARG A CA 1
ATOM 1549 C C . ARG A 1 199 ? -7.382 -10.297 14.335 1.00 96.81 199 ARG A C 1
ATOM 1551 O O . ARG A 1 199 ? -8.292 -10.950 14.836 1.00 96.81 199 ARG A O 1
ATOM 1558 N N . GLN A 1 200 ? -7.570 -9.221 13.588 1.00 96.69 200 GLN A N 1
ATOM 1559 C CA . GLN A 1 200 ? -8.890 -8.720 13.227 1.00 96.69 200 GLN A CA 1
ATOM 1560 C C . GLN A 1 200 ? -9.060 -8.760 11.708 1.00 96.69 200 GLN A C 1
ATOM 1562 O O . GLN A 1 200 ? -8.110 -8.495 10.963 1.00 96.69 200 GLN A O 1
ATOM 1567 N N . ASP A 1 201 ? -10.276 -9.077 11.255 1.00 97.25 201 ASP A N 1
ATOM 1568 C CA . ASP A 1 201 ? -10.650 -8.899 9.853 1.00 97.25 201 ASP A CA 1
ATOM 1569 C C . ASP A 1 201 ? -10.801 -7.395 9.582 1.00 97.25 201 ASP A C 1
ATOM 1571 O O . ASP A 1 201 ? -11.714 -6.733 10.079 1.00 97.25 201 ASP A O 1
ATOM 1575 N N . ALA A 1 202 ? -9.866 -6.848 8.813 1.00 97.62 202 ALA A N 1
ATOM 1576 C CA . ALA A 1 202 ? -9.785 -5.438 8.471 1.00 97.62 202 ALA A CA 1
ATOM 1577 C C . ALA A 1 202 ? -10.419 -5.124 7.104 1.00 97.62 202 ALA A C 1
ATOM 1579 O O . ALA A 1 202 ? -10.181 -4.047 6.555 1.00 97.62 202 ALA A O 1
ATOM 1580 N N . ARG A 1 203 ? -11.245 -6.023 6.543 1.00 97.81 203 ARG A N 1
ATOM 1581 C CA . ARG A 1 203 ? -11.914 -5.825 5.244 1.00 97.81 203 ARG A CA 1
ATOM 1582 C C . ARG A 1 203 ? -12.730 -4.543 5.159 1.00 97.81 203 ARG A C 1
ATOM 1584 O O . ARG A 1 203 ? -12.584 -3.798 4.191 1.00 97.81 203 ARG A O 1
ATOM 1591 N N . LEU A 1 204 ? -13.583 -4.283 6.150 1.00 98.00 204 LEU A N 1
ATOM 1592 C CA . LEU A 1 204 ? -14.429 -3.089 6.155 1.00 98.00 204 LEU A CA 1
ATOM 1593 C C . LEU A 1 204 ? -13.584 -1.802 6.271 1.00 98.00 204 LEU A C 1
ATOM 1595 O O . LEU A 1 204 ? -13.709 -0.956 5.383 1.00 98.00 204 LEU A O 1
ATOM 1599 N N . PRO A 1 205 ? -12.664 -1.666 7.249 1.00 98.19 205 PRO A N 1
ATOM 1600 C CA . PRO A 1 205 ? -11.728 -0.541 7.304 1.00 98.19 205 PRO A CA 1
ATOM 1601 C C . PRO A 1 205 ? -10.913 -0.336 6.020 1.00 98.19 205 PRO A C 1
ATOM 1603 O O . PRO A 1 205 ? -10.753 0.795 5.558 1.00 98.19 205 PRO A O 1
ATOM 1606 N N . ALA A 1 206 ? -10.430 -1.420 5.405 1.00 98.31 206 ALA A N 1
ATOM 1607 C CA . ALA A 1 206 ? -9.674 -1.361 4.159 1.00 98.31 206 ALA A CA 1
ATOM 1608 C C . ALA A 1 206 ? -10.522 -0.803 3.012 1.00 98.31 206 ALA A C 1
ATOM 1610 O O . ALA A 1 206 ? -10.085 0.082 2.273 1.00 98.31 206 ALA A O 1
ATOM 1611 N N . TRP A 1 207 ? -11.758 -1.290 2.884 1.00 98.44 207 TRP A N 1
ATOM 1612 C CA . TRP A 1 207 ? -12.706 -0.817 1.881 1.00 98.44 207 TRP A CA 1
ATOM 1613 C C . TRP A 1 207 ? -13.027 0.670 2.078 1.00 98.44 207 TRP A C 1
ATOM 1615 O O . TRP A 1 207 ? -13.000 1.434 1.111 1.00 98.44 207 TRP A O 1
ATOM 1625 N N . GLN A 1 208 ? -13.248 1.102 3.324 1.00 98.38 208 GLN A N 1
ATOM 1626 C CA . GLN A 1 208 ? -13.491 2.506 3.663 1.00 98.38 208 GLN A CA 1
ATOM 1627 C C . GLN A 1 208 ? -12.301 3.396 3.273 1.00 98.38 208 GLN A C 1
ATOM 1629 O O . GLN A 1 208 ? -12.493 4.398 2.584 1.00 98.38 208 GLN A O 1
ATOM 1634 N N . LEU A 1 209 ? -11.070 3.016 3.634 1.00 98.38 209 LEU A N 1
ATOM 1635 C CA . LEU A 1 209 ? -9.856 3.765 3.284 1.00 98.38 209 LEU A CA 1
ATOM 1636 C C . LEU A 1 209 ? -9.699 3.944 1.770 1.00 98.38 209 LEU A C 1
ATOM 1638 O O . LEU A 1 209 ? -9.426 5.050 1.301 1.00 98.38 209 LEU A O 1
ATOM 1642 N N . LEU A 1 210 ? -9.915 2.878 0.998 1.00 98.38 210 LEU A N 1
ATOM 1643 C CA . LEU A 1 210 ? -9.805 2.915 -0.461 1.00 98.38 210 LEU A CA 1
ATOM 1644 C C . LEU A 1 210 ? -10.901 3.779 -1.098 1.00 98.38 210 LEU A C 1
ATOM 1646 O O . LEU A 1 210 ? -10.625 4.533 -2.031 1.00 98.38 210 LEU A O 1
ATOM 1650 N N . ARG A 1 211 ? -12.131 3.730 -0.573 1.00 98.38 211 ARG A N 1
ATOM 1651 C CA . ARG A 1 211 ? -13.242 4.593 -1.007 1.00 98.38 211 ARG A CA 1
ATOM 1652 C C . ARG A 1 211 ? -12.967 6.071 -0.735 1.00 98.38 211 ARG A C 1
ATOM 1654 O O . ARG A 1 211 ? -13.235 6.900 -1.604 1.00 98.38 211 ARG A O 1
ATOM 1661 N N . ILE A 1 212 ? -12.409 6.398 0.431 1.00 98.00 212 ILE A N 1
ATOM 1662 C CA . ILE A 1 212 ? -12.037 7.772 0.803 1.00 98.00 212 ILE A CA 1
ATOM 1663 C C . ILE A 1 212 ? -10.900 8.274 -0.084 1.00 98.00 212 ILE A C 1
ATOM 1665 O O . ILE A 1 212 ? -10.994 9.376 -0.619 1.00 98.00 212 ILE A O 1
ATOM 1669 N N . ALA A 1 213 ? -9.867 7.460 -0.312 1.00 98.00 213 ALA A N 1
ATOM 1670 C CA . ALA A 1 213 ? -8.777 7.810 -1.219 1.00 98.00 213 ALA A CA 1
ATOM 1671 C C . ALA A 1 213 ? -9.276 8.036 -2.659 1.00 98.00 213 ALA A C 1
ATOM 1673 O O . ALA A 1 213 ? -8.905 9.025 -3.286 1.00 98.00 213 ALA A O 1
ATOM 1674 N N . ALA A 1 214 ? -10.184 7.190 -3.157 1.00 97.81 214 ALA A N 1
ATOM 1675 C CA . ALA A 1 214 ? -10.803 7.362 -4.474 1.00 97.81 214 ALA A CA 1
ATOM 1676 C C . ALA A 1 214 ? -11.706 8.605 -4.555 1.00 97.81 214 ALA A C 1
ATOM 1678 O O . ALA A 1 214 ? -11.832 9.223 -5.612 1.00 97.81 214 ALA A O 1
ATOM 1679 N N . ALA A 1 215 ? -12.368 8.989 -3.461 1.00 97.00 215 ALA A N 1
ATOM 1680 C CA . ALA A 1 215 ? -13.124 10.237 -3.393 1.00 97.00 215 ALA A CA 1
ATOM 1681 C C . ALA A 1 215 ? -12.197 11.464 -3.389 1.00 97.00 215 ALA A C 1
ATOM 1683 O O . ALA A 1 215 ? -12.446 12.411 -4.133 1.00 97.00 215 ALA A O 1
ATOM 1684 N N . ALA A 1 216 ? -11.093 11.416 -2.638 1.00 96.38 216 ALA A N 1
ATOM 1685 C CA . ALA A 1 216 ? -10.072 12.461 -2.638 1.00 96.38 216 ALA A CA 1
ATOM 1686 C C . ALA A 1 216 ? -9.437 12.649 -4.024 1.00 96.38 216 ALA A C 1
ATOM 1688 O O . ALA A 1 216 ? -9.293 13.780 -4.487 1.00 96.38 216 ALA A O 1
ATOM 1689 N N . GLU A 1 217 ? -9.134 11.555 -4.725 1.00 96.50 217 GLU A N 1
ATOM 1690 C CA . GLU A 1 217 ? -8.600 11.609 -6.087 1.00 96.50 217 GLU A CA 1
ATOM 1691 C C . GLU A 1 217 ? -9.596 12.228 -7.079 1.00 96.50 217 GLU A C 1
ATOM 1693 O O . GLU A 1 217 ? -9.212 13.107 -7.852 1.00 96.50 217 GLU A O 1
ATOM 1698 N N . ARG A 1 218 ? -10.888 11.864 -7.013 1.00 96.00 218 ARG A N 1
ATOM 1699 C CA . ARG A 1 218 ? -11.950 12.489 -7.831 1.00 96.00 218 ARG A CA 1
ATOM 1700 C C . ARG A 1 218 ? -12.075 13.994 -7.577 1.00 96.00 218 ARG A C 1
ATOM 1702 O O . ARG A 1 218 ? -12.237 14.759 -8.525 1.00 96.00 218 ARG A O 1
ATOM 1709 N N . ALA A 1 219 ? -11.896 14.424 -6.330 1.00 95.25 219 ALA A N 1
ATOM 1710 C CA . ALA A 1 219 ? -11.828 15.835 -5.944 1.00 95.25 219 ALA A CA 1
ATOM 1711 C C . ALA A 1 219 ? -10.492 16.516 -6.328 1.00 95.25 219 ALA A C 1
ATOM 1713 O O . ALA A 1 219 ? -10.247 17.672 -5.974 1.00 95.25 219 ALA A O 1
ATOM 1714 N N . ASN A 1 220 ? -9.605 15.826 -7.058 1.00 93.94 220 ASN A N 1
ATOM 1715 C CA . ASN A 1 220 ? -8.257 16.274 -7.417 1.00 93.94 220 ASN A CA 1
ATOM 1716 C C . ASN A 1 220 ? -7.398 16.663 -6.197 1.00 93.94 220 ASN A C 1
ATOM 1718 O O . ASN A 1 220 ? -6.525 17.537 -6.283 1.00 93.94 220 ASN A O 1
ATOM 1722 N N . GLN A 1 221 ? -7.641 16.031 -5.049 1.00 94.81 221 GLN A N 1
ATOM 1723 C CA . GLN A 1 221 ? -6.884 16.230 -3.822 1.00 94.81 221 GLN A CA 1
ATOM 1724 C C . GLN A 1 221 ? -5.797 15.163 -3.692 1.00 94.81 221 GLN A C 1
ATOM 1726 O O . GLN A 1 221 ? -6.052 13.965 -3.768 1.00 94.81 221 GLN A O 1
ATOM 1731 N N . ARG A 1 222 ? -4.558 15.605 -3.461 1.00 95.69 222 ARG A N 1
ATOM 1732 C CA . ARG A 1 222 ? -3.441 14.711 -3.144 1.00 95.69 222 ARG A CA 1
ATOM 1733 C C . ARG A 1 222 ? -3.348 14.563 -1.634 1.00 95.69 222 ARG A C 1
ATOM 1735 O O . ARG A 1 222 ? -3.141 15.563 -0.946 1.00 95.69 222 ARG A O 1
ATOM 1742 N N . VAL A 1 223 ? -3.479 13.335 -1.142 1.00 97.25 223 VAL A N 1
ATOM 1743 C CA . VAL A 1 223 ? -3.465 13.022 0.291 1.00 97.25 223 VAL A CA 1
ATOM 1744 C C . VAL A 1 223 ? -2.213 12.232 0.654 1.00 97.25 223 VAL A C 1
ATOM 1746 O O . VAL A 1 223 ? -1.851 11.263 -0.015 1.00 97.25 223 VAL A O 1
ATOM 1749 N N . THR A 1 224 ? -1.494 12.679 1.682 1.00 97.75 224 THR A N 1
ATOM 1750 C CA . THR A 1 224 ? -0.420 11.873 2.283 1.00 97.75 224 THR A CA 1
ATOM 1751 C C . THR A 1 224 ? -1.030 10.786 3.169 1.00 97.75 224 THR A C 1
ATOM 1753 O O . THR A 1 224 ? -2.195 10.881 3.556 1.00 97.75 224 THR A O 1
ATOM 1756 N N . MET A 1 225 ? -0.254 9.765 3.536 1.00 97.88 225 MET A N 1
ATOM 1757 C CA . MET A 1 225 ? -0.740 8.680 4.402 1.00 97.88 225 MET A CA 1
ATOM 1758 C C . MET A 1 225 ? -1.318 9.198 5.730 1.00 97.88 225 MET A C 1
ATOM 1760 O O . MET A 1 225 ? -2.433 8.838 6.097 1.00 97.88 225 MET A O 1
ATOM 1764 N N . ALA A 1 226 ? -0.614 10.117 6.399 1.00 97.12 226 ALA A N 1
ATOM 1765 C CA . ALA A 1 226 ? -1.083 10.724 7.646 1.00 97.12 226 ALA A CA 1
ATOM 1766 C C . ALA A 1 226 ? -2.381 11.533 7.456 1.00 97.12 226 ALA A C 1
ATOM 1768 O O . ALA A 1 226 ? -3.267 11.518 8.310 1.00 97.12 226 ALA A O 1
ATOM 1769 N N . GLN A 1 227 ? -2.522 12.231 6.322 1.00 97.44 227 GLN A N 1
ATOM 1770 C CA . GLN A 1 227 ? -3.751 12.957 5.995 1.00 97.44 227 GLN A CA 1
ATOM 1771 C C . GLN A 1 227 ? -4.910 11.990 5.738 1.00 97.44 227 GLN A C 1
ATOM 1773 O O . GLN A 1 227 ? -6.000 12.216 6.253 1.00 97.44 227 GLN A O 1
ATOM 1778 N N . LEU A 1 228 ? -4.674 10.897 5.007 1.00 97.88 228 LEU A N 1
ATOM 1779 C CA . LEU A 1 228 ? -5.679 9.866 4.753 1.00 97.88 228 LEU A CA 1
ATOM 1780 C C . LEU A 1 228 ? -6.153 9.206 6.056 1.00 97.88 228 LEU A C 1
ATOM 1782 O O . LEU A 1 228 ? -7.356 9.060 6.244 1.00 97.88 228 LEU A O 1
ATOM 1786 N N . CYS A 1 229 ? -5.244 8.886 6.983 1.00 97.81 229 CYS A N 1
ATOM 1787 C CA . CYS A 1 229 ? -5.601 8.301 8.281 1.00 97.81 229 CYS A CA 1
ATOM 1788 C C . CYS A 1 229 ? -6.467 9.251 9.124 1.00 97.81 229 CYS A C 1
ATOM 1790 O O . CYS A 1 229 ? -7.453 8.829 9.729 1.00 97.81 229 CYS A O 1
ATOM 1792 N N . LYS A 1 230 ? -6.147 10.552 9.126 1.00 97.25 230 LYS A N 1
ATOM 1793 C CA . LYS A 1 230 ? -6.951 11.576 9.812 1.00 97.25 230 LYS A CA 1
ATOM 1794 C C . LYS A 1 230 ? -8.324 11.750 9.162 1.00 97.25 230 LYS A C 1
ATOM 1796 O O . LYS A 1 230 ? -9.325 11.694 9.873 1.00 97.25 230 LYS A O 1
ATOM 1801 N N . LEU A 1 231 ? -8.379 11.870 7.832 1.00 96.69 231 LEU A N 1
ATOM 1802 C CA . LEU A 1 231 ? -9.637 11.947 7.081 1.00 96.69 231 LEU A CA 1
ATOM 1803 C C . LEU A 1 231 ? -10.521 10.725 7.352 1.00 96.69 231 LEU A C 1
ATOM 1805 O O . LEU A 1 231 ? -11.692 10.877 7.675 1.00 96.69 231 LEU A O 1
ATOM 1809 N N . ALA A 1 232 ? -9.958 9.518 7.300 1.00 97.69 232 ALA A N 1
ATOM 1810 C CA . ALA A 1 232 ? -10.694 8.274 7.512 1.00 97.69 232 ALA A CA 1
ATOM 1811 C C . ALA A 1 232 ? -11.317 8.155 8.905 1.00 97.69 232 ALA A C 1
ATOM 1813 O O . ALA A 1 232 ? -12.400 7.592 9.060 1.00 97.69 232 ALA A O 1
ATOM 1814 N N . ARG A 1 233 ? -10.678 8.744 9.915 1.00 97.50 233 ARG A N 1
ATOM 1815 C CA . ARG A 1 233 ? -11.193 8.809 11.289 1.00 97.50 233 ARG A CA 1
ATOM 1816 C C . ARG A 1 233 ? -12.186 9.960 11.510 1.00 97.50 233 ARG A C 1
ATOM 1818 O O . ARG A 1 233 ? -12.671 10.138 12.624 1.00 97.50 233 ARG A O 1
ATOM 1825 N N . GLY A 1 234 ? -12.503 10.735 10.469 1.00 95.62 234 GLY A N 1
ATOM 1826 C CA . GLY A 1 234 ? -13.373 11.912 10.545 1.00 95.62 234 GLY A CA 1
ATOM 1827 C C . GLY A 1 234 ? -12.707 13.129 11.194 1.00 95.62 234 GLY A C 1
ATOM 1828 O O . GLY A 1 234 ? -13.396 14.070 11.587 1.00 95.62 234 GLY A O 1
ATOM 1829 N N . LEU A 1 235 ? -11.378 13.123 11.332 1.00 95.06 235 LEU A N 1
ATOM 1830 C CA . LEU A 1 235 ? -10.626 14.258 11.852 1.00 95.06 235 LEU A CA 1
ATOM 1831 C C . LEU A 1 235 ? -10.377 15.269 10.733 1.00 95.06 235 LEU A C 1
ATOM 1833 O O . LEU A 1 235 ? -10.012 14.918 9.609 1.00 95.06 235 LEU A O 1
ATOM 1837 N N . ARG A 1 236 ? -10.535 16.553 11.061 1.00 90.25 236 ARG A N 1
ATOM 1838 C CA . ARG A 1 236 ? -10.242 17.640 10.126 1.00 90.25 236 ARG A CA 1
ATOM 1839 C C . ARG A 1 236 ? -8.747 17.690 9.836 1.00 90.25 236 ARG A C 1
ATOM 1841 O O . ARG A 1 236 ? -7.923 17.703 10.750 1.00 90.25 236 ARG A O 1
ATOM 1848 N N . VAL A 1 237 ? -8.397 17.759 8.555 1.00 89.50 237 VAL A N 1
ATOM 1849 C CA . VAL A 1 237 ? -7.007 17.887 8.119 1.00 89.50 237 VAL A CA 1
ATOM 1850 C C . VAL A 1 237 ? -6.722 19.330 7.727 1.00 89.50 237 VAL A C 1
ATOM 1852 O O . VAL A 1 237 ? -7.136 19.799 6.667 1.00 89.50 237 VAL A O 1
ATOM 1855 N N . SER A 1 238 ? -5.965 20.031 8.573 1.00 82.62 238 SER A N 1
ATOM 1856 C CA . SER A 1 238 ? -5.483 21.381 8.271 1.00 82.62 238 SER A CA 1
ATOM 1857 C C . SER A 1 238 ? -4.722 21.406 6.941 1.00 82.62 238 SER A C 1
ATOM 1859 O O . SER A 1 238 ? -3.753 20.672 6.750 1.00 82.62 238 SER A O 1
ATOM 1861 N N . GLY A 1 239 ? -5.156 22.267 6.016 1.00 75.19 239 GLY A N 1
ATOM 1862 C CA . GLY A 1 239 ? -4.517 22.473 4.707 1.00 75.19 239 GLY A CA 1
ATOM 1863 C C . GLY A 1 239 ? -5.197 21.777 3.521 1.00 75.19 239 GLY A C 1
ATOM 1864 O O . GLY A 1 239 ? -4.910 22.122 2.369 1.00 75.19 239 GLY A O 1
ATOM 1865 N N . LEU A 1 240 ? -6.152 20.876 3.765 1.00 66.88 240 LEU A N 1
ATOM 1866 C CA . LEU A 1 240 ? -7.048 20.338 2.738 1.00 66.88 240 LEU A CA 1
ATOM 1867 C C . LEU A 1 240 ? -8.347 21.152 2.719 1.00 66.88 240 LEU A C 1
ATOM 1869 O O . LEU A 1 240 ? -9.373 20.720 3.209 1.00 66.88 240 LEU A O 1
ATOM 1873 N N . GLY A 1 241 ? -8.262 22.371 2.176 1.00 54.12 241 GLY A N 1
ATOM 1874 C CA . GLY A 1 241 ? -9.420 23.076 1.619 1.00 54.12 241 GLY A CA 1
ATOM 1875 C C . GLY A 1 241 ? -10.625 23.283 2.539 1.00 54.12 241 GLY A C 1
ATOM 1876 O O . GLY A 1 241 ? -11.739 23.011 2.121 1.00 54.12 241 GLY A O 1
ATOM 1877 N N . GLU A 1 242 ? -10.450 23.844 3.739 1.00 44.28 242 GLU A N 1
ATOM 1878 C CA . GLU A 1 242 ? -11.600 24.359 4.492 1.00 44.28 242 GLU A CA 1
ATOM 1879 C C . GLU A 1 242 ? -12.055 25.697 3.884 1.00 44.28 242 GLU A C 1
ATOM 1881 O O . GLU A 1 242 ? -11.702 26.784 4.341 1.00 44.28 242 GLU A O 1
ATOM 1886 N N . ALA A 1 243 ? -12.803 25.609 2.789 1.00 47.00 243 ALA A N 1
ATOM 1887 C CA . ALA A 1 243 ? -13.659 26.675 2.309 1.00 47.00 243 ALA A CA 1
ATOM 1888 C C . ALA A 1 243 ? -15.099 26.307 2.669 1.00 47.00 243 ALA A C 1
ATOM 1890 O O . ALA A 1 243 ? -15.840 25.890 1.799 1.00 47.00 243 ALA A O 1
ATOM 1891 N N . ASP A 1 244 ? -15.470 26.388 3.951 1.00 40.62 244 ASP A N 1
ATOM 1892 C CA . ASP A 1 244 ? -16.760 26.987 4.306 1.00 40.62 244 ASP A CA 1
ATOM 1893 C C . ASP A 1 244 ? -17.002 27.120 5.815 1.00 40.62 244 ASP A C 1
ATOM 1895 O O . ASP A 1 244 ? -16.857 26.192 6.607 1.00 40.62 244 ASP A O 1
ATOM 1899 N N . GLY A 1 245 ? -17.492 28.301 6.193 1.00 47.12 245 GLY A N 1
ATOM 1900 C CA . GLY A 1 245 ? -18.539 28.386 7.208 1.00 47.12 245 GLY A CA 1
ATOM 1901 C C . GLY A 1 245 ? -18.178 28.872 8.608 1.00 47.12 245 GLY A C 1
ATOM 1902 O O . GLY A 1 245 ? -19.094 29.283 9.327 1.00 47.12 245 GLY A O 1
ATOM 1903 N N . ALA A 1 246 ? -16.909 28.941 9.017 1.00 44.66 246 ALA A N 1
ATOM 1904 C CA . ALA A 1 246 ? -16.582 29.657 10.249 1.00 44.66 246 ALA A CA 1
ATOM 1905 C C . ALA A 1 246 ? -16.727 31.164 9.988 1.00 44.66 246 ALA A C 1
ATOM 1907 O O . ALA A 1 246 ? -15.811 31.823 9.499 1.00 44.66 246 ALA A O 1
ATOM 1908 N N . LYS A 1 247 ? -17.909 31.711 10.307 1.00 52.53 247 LYS A N 1
ATOM 1909 C CA . LYS A 1 247 ? -18.238 33.146 10.381 1.00 52.53 247 LYS A CA 1
ATOM 1910 C C . LYS A 1 247 ? -17.376 33.855 11.441 1.00 52.53 247 LYS A C 1
ATOM 1912 O O . LYS A 1 247 ? -17.885 34.475 12.372 1.00 52.53 247 LYS A O 1
ATOM 1917 N N . GLY A 1 248 ? -16.057 33.787 11.308 1.00 48.34 248 GLY A N 1
ATOM 1918 C CA . GLY A 1 248 ? -15.123 34.630 12.021 1.00 48.34 248 GLY A CA 1
ATOM 1919 C C . GLY A 1 248 ? -15.285 36.042 11.486 1.00 48.34 248 GLY A C 1
ATOM 1920 O O . GLY A 1 248 ? -14.851 36.357 10.381 1.00 48.34 248 GLY A O 1
ATOM 1921 N N . LYS A 1 249 ? -15.934 36.903 12.272 1.00 52.81 249 LYS A N 1
ATOM 1922 C CA . LYS A 1 249 ?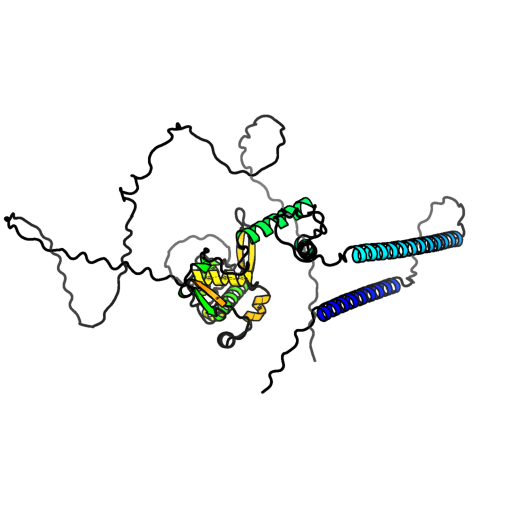 -16.001 38.357 12.078 1.00 52.81 249 LYS A CA 1
ATOM 1923 C C . LYS A 1 249 ? -14.601 38.983 12.235 1.00 52.81 249 LYS A C 1
ATOM 1925 O O . LYS A 1 249 ? -14.376 39.809 13.111 1.00 52.81 249 LYS A O 1
ATOM 1930 N N . GLY A 1 250 ? -13.642 38.595 11.401 1.00 48.53 250 GLY A N 1
ATOM 1931 C CA . GLY A 1 250 ? -12.309 39.180 11.337 1.00 48.53 250 GLY A CA 1
ATOM 1932 C C . GLY A 1 250 ? -12.288 40.303 10.311 1.00 48.53 250 GLY A C 1
ATOM 1933 O O . GLY A 1 250 ? -12.139 40.064 9.117 1.00 48.53 250 GLY A O 1
ATOM 1934 N N . ARG A 1 251 ? -12.458 41.547 10.768 1.00 52.53 251 ARG A N 1
ATOM 1935 C CA . ARG A 1 251 ? -12.298 42.768 9.962 1.00 52.53 251 ARG A CA 1
ATOM 1936 C C . ARG A 1 251 ? -10.833 42.927 9.518 1.00 52.53 251 ARG A C 1
ATOM 1938 O O . ARG A 1 251 ? -10.090 43.693 10.114 1.00 52.53 251 ARG A O 1
ATOM 1945 N N . GLY A 1 252 ? -10.420 42.233 8.463 1.00 49.88 252 GLY A N 1
ATOM 1946 C CA . GLY A 1 252 ? -9.095 42.373 7.852 1.00 49.88 252 GLY A CA 1
ATOM 1947 C C . GLY A 1 252 ? -9.199 42.798 6.393 1.00 49.88 252 GLY A C 1
ATOM 1948 O O . GLY A 1 252 ? -9.272 41.961 5.501 1.00 49.88 252 GLY A O 1
ATOM 1949 N N . ARG A 1 253 ? -9.232 44.111 6.133 1.00 52.91 253 ARG A N 1
ATOM 1950 C CA . ARG A 1 253 ? -9.200 44.698 4.781 1.00 52.91 253 ARG A CA 1
ATOM 1951 C C . ARG A 1 253 ? -7.827 44.464 4.135 1.00 52.91 253 ARG A C 1
ATOM 1953 O O . ARG A 1 253 ? -6.956 45.319 4.218 1.00 52.91 253 ARG A O 1
ATOM 1960 N N . GLY A 1 254 ? -7.654 43.341 3.448 1.00 52.66 254 GLY A N 1
ATOM 1961 C CA . GLY A 1 254 ? -6.507 43.082 2.574 1.00 52.66 254 GLY A CA 1
ATOM 1962 C C . GLY A 1 254 ? -6.966 42.794 1.150 1.00 52.66 254 GLY A C 1
ATOM 1963 O O . GLY A 1 254 ? -7.083 41.641 0.757 1.00 52.66 254 GLY A O 1
ATOM 1964 N N . ARG A 1 255 ? -7.272 43.839 0.369 1.00 55.66 255 ARG A N 1
ATOM 1965 C CA . ARG A 1 255 ? -7.597 43.729 -1.065 1.00 55.66 255 ARG A CA 1
ATOM 1966 C C . ARG A 1 255 ? -6.329 43.370 -1.854 1.00 55.66 255 ARG A C 1
ATOM 1968 O O . ARG A 1 255 ? -5.619 44.256 -2.312 1.00 55.66 255 ARG A O 1
ATOM 1975 N N . GLY A 1 256 ? -6.063 42.077 -2.019 1.00 51.22 256 GLY A N 1
ATOM 1976 C CA . GLY A 1 256 ? -4.952 41.535 -2.808 1.00 51.22 256 GLY A CA 1
ATOM 1977 C C . GLY A 1 256 ? -5.425 40.676 -3.983 1.00 51.22 256 GLY A C 1
ATOM 1978 O O . GLY A 1 256 ? -5.380 39.460 -3.923 1.00 51.22 256 GLY A O 1
ATOM 1979 N N . ARG A 1 257 ? -5.932 41.345 -5.022 1.00 53.38 257 ARG A N 1
ATOM 1980 C CA . ARG A 1 257 ? -6.019 40.974 -6.451 1.00 53.38 257 ARG A CA 1
ATOM 1981 C C . ARG A 1 257 ? -5.771 39.492 -6.861 1.00 53.38 257 ARG A C 1
ATOM 1983 O O . ARG A 1 257 ? -4.650 39.108 -7.162 1.00 53.38 257 ARG A O 1
ATOM 1990 N N . GLY A 1 258 ? -6.860 38.753 -7.107 1.00 51.28 258 GLY A N 1
ATOM 1991 C CA . GLY A 1 258 ? -7.134 38.251 -8.468 1.00 51.28 258 GLY A CA 1
ATOM 1992 C C . GLY A 1 258 ? -6.879 36.782 -8.832 1.00 51.28 258 GLY A C 1
ATOM 1993 O O . GLY A 1 258 ? -6.975 36.473 -10.014 1.00 51.28 258 GLY A O 1
ATOM 1994 N N . GLY A 1 259 ? -6.596 35.880 -7.892 1.00 62.91 259 GLY A N 1
ATOM 1995 C CA . GLY A 1 259 ? -6.670 34.437 -8.157 1.00 62.91 259 GLY A CA 1
ATOM 1996 C C . GLY A 1 259 ? -8.015 33.900 -7.685 1.00 62.91 259 GLY A C 1
ATOM 1997 O O . GLY A 1 259 ? -8.234 33.857 -6.477 1.00 62.91 259 GLY A O 1
ATOM 1998 N N . ALA A 1 260 ? -8.923 33.538 -8.597 1.00 70.56 260 ALA A N 1
ATOM 1999 C CA . ALA A 1 260 ? -10.153 32.846 -8.215 1.00 70.56 260 ALA A CA 1
ATOM 2000 C C . ALA A 1 260 ? -9.761 31.583 -7.423 1.00 70.56 260 ALA A C 1
ATOM 2002 O O . ALA A 1 260 ? -8.976 30.782 -7.943 1.00 70.56 260 ALA A O 1
ATOM 2003 N N . PRO A 1 261 ? -10.207 31.426 -6.164 1.00 64.44 261 PRO A N 1
ATOM 2004 C CA . PRO A 1 261 ? -9.883 30.241 -5.391 1.00 64.44 261 PRO A CA 1
ATOM 2005 C C . PRO A 1 261 ? -10.467 29.047 -6.138 1.00 64.44 261 PRO A C 1
ATOM 2007 O O . PRO A 1 261 ? -11.674 28.967 -6.341 1.00 64.44 261 PRO A O 1
ATOM 2010 N N . LYS A 1 262 ? -9.597 28.148 -6.604 1.00 70.19 262 LYS A N 1
ATOM 2011 C CA . LYS A 1 262 ? -10.023 26.845 -7.104 1.00 70.19 262 LYS A CA 1
ATOM 2012 C C . LYS A 1 262 ? -10.651 26.132 -5.911 1.00 70.19 262 LYS A C 1
ATOM 2014 O O . LYS A 1 262 ? -9.926 25.715 -5.008 1.00 70.19 262 LYS A O 1
ATOM 2019 N N . GLU A 1 263 ? -11.977 26.123 -5.882 1.00 73.50 263 GLU A N 1
ATOM 2020 C CA . GLU A 1 263 ? -12.792 25.496 -4.852 1.00 73.50 263 GLU A CA 1
ATOM 2021 C C . GLU A 1 263 ? -12.332 24.045 -4.712 1.00 73.50 263 GLU A C 1
ATOM 2023 O O . GLU A 1 263 ? -12.332 23.275 -5.674 1.00 73.50 263 GLU A O 1
ATOM 2028 N N . ARG A 1 264 ? -11.779 23.721 -3.544 1.00 76.25 264 ARG A N 1
ATOM 2029 C CA . ARG A 1 264 ? -11.383 22.356 -3.220 1.00 76.25 264 ARG A CA 1
ATOM 2030 C C . ARG A 1 264 ? -12.612 21.719 -2.605 1.00 76.25 264 ARG A C 1
ATOM 2032 O O . ARG A 1 264 ? -12.972 22.068 -1.489 1.00 76.25 264 ARG A O 1
ATOM 2039 N N . GLU A 1 265 ? -13.247 20.835 -3.357 1.00 83.94 265 GLU A N 1
ATOM 2040 C CA . GLU A 1 265 ? -14.391 20.061 -2.890 1.00 83.94 265 GLU A CA 1
ATOM 2041 C C . GLU A 1 265 ? -13.976 19.246 -1.659 1.00 83.94 265 GLU A C 1
ATOM 2043 O O . GLU A 1 265 ? -12.982 18.514 -1.704 1.00 83.94 265 GLU A O 1
ATOM 2048 N N . ASN A 1 266 ? -14.673 19.435 -0.539 1.00 87.81 266 ASN A N 1
ATOM 2049 C CA . ASN A 1 266 ? -14.416 18.679 0.681 1.00 87.81 266 ASN A CA 1
ATOM 2050 C C . ASN A 1 266 ? -14.892 17.238 0.495 1.00 87.81 266 ASN A C 1
ATOM 2052 O O . ASN A 1 266 ? -16.021 16.998 0.081 1.00 87.81 266 ASN A O 1
ATOM 2056 N N . VAL A 1 267 ? -14.029 16.278 0.821 1.00 94.12 267 VAL A N 1
ATOM 2057 C CA . VAL A 1 267 ? -14.367 14.855 0.744 1.00 94.12 267 VAL A CA 1
ATOM 2058 C C . VAL A 1 267 ? -15.284 14.503 1.914 1.00 94.12 267 VAL A C 1
ATOM 2060 O O . VAL A 1 267 ? -14.824 14.437 3.055 1.00 94.12 267 VAL A O 1
ATOM 2063 N N . ASP A 1 268 ? -16.568 14.265 1.645 1.00 95.62 268 ASP A N 1
ATOM 2064 C CA . ASP A 1 268 ? -17.497 13.767 2.661 1.00 95.62 268 ASP A CA 1
ATOM 2065 C C . ASP A 1 268 ? -17.236 12.275 2.932 1.00 95.62 268 ASP A C 1
ATOM 2067 O O . ASP A 1 268 ? -17.522 11.395 2.118 1.00 95.62 268 ASP A O 1
ATOM 2071 N N . VAL A 1 269 ? -16.667 11.989 4.104 1.00 96.06 269 VAL A N 1
ATOM 2072 C CA . VAL A 1 269 ? -16.343 10.634 4.576 1.00 96.06 269 VAL A CA 1
ATOM 2073 C C . VAL A 1 269 ? -17.607 9.789 4.756 1.00 96.06 269 VAL A C 1
ATOM 2075 O O . VAL A 1 269 ? -17.593 8.583 4.484 1.00 96.06 269 VAL A O 1
ATOM 2078 N N . GLN A 1 270 ? -18.709 10.412 5.182 1.00 96.19 270 GLN A N 1
ATOM 2079 C CA . GLN A 1 270 ? -19.979 9.728 5.391 1.00 96.19 270 GLN A CA 1
ATOM 2080 C C . GLN A 1 270 ? -20.568 9.276 4.054 1.00 96.19 270 GLN A C 1
ATOM 2082 O O . GLN A 1 270 ? -20.998 8.130 3.935 1.00 96.19 270 GLN A O 1
ATOM 2087 N N . GLU A 1 271 ? -20.533 10.136 3.037 1.00 96.31 271 GLU A N 1
ATOM 2088 C CA . GLU A 1 271 ? -21.004 9.802 1.692 1.00 96.31 271 GLU A CA 1
ATOM 2089 C C . GLU A 1 271 ? -20.068 8.808 0.985 1.00 96.31 271 GLU A C 1
ATOM 2091 O O . GLU A 1 271 ? -20.511 7.829 0.379 1.00 96.31 271 GLU A O 1
ATOM 2096 N N . ALA A 1 272 ? -18.752 9.012 1.086 1.00 96.44 272 ALA A N 1
ATOM 2097 C CA . ALA A 1 272 ? -17.774 8.202 0.366 1.00 96.44 272 ALA A CA 1
ATOM 2098 C C . ALA A 1 272 ? -17.702 6.757 0.883 1.00 96.44 272 ALA A C 1
ATOM 2100 O O . ALA A 1 272 ? -17.676 5.818 0.076 1.00 96.44 272 ALA A O 1
ATOM 2101 N N . ALA A 1 273 ? -17.661 6.576 2.206 1.00 96.31 273 ALA A N 1
ATOM 2102 C CA . ALA A 1 273 ? -17.357 5.304 2.864 1.00 96.31 273 ALA A CA 1
ATOM 2103 C C . ALA A 1 273 ? -18.431 4.839 3.864 1.00 96.31 273 ALA A C 1
ATOM 2105 O O . ALA A 1 273 ? -18.247 3.837 4.556 1.00 96.31 273 ALA A O 1
ATOM 2106 N N . GLY A 1 274 ? -19.565 5.540 3.953 1.00 96.25 274 GLY A N 1
ATOM 2107 C CA . GLY A 1 274 ? -20.649 5.196 4.874 1.00 96.25 274 GLY A CA 1
ATOM 2108 C C . GLY A 1 274 ? -20.333 5.480 6.346 1.00 96.25 274 GLY A C 1
ATOM 2109 O O . GLY A 1 274 ? -21.074 5.021 7.215 1.00 96.25 274 GLY A O 1
ATOM 2110 N N . GLY A 1 275 ? -19.238 6.180 6.646 1.00 96.31 275 GLY A N 1
ATOM 2111 C CA . GLY A 1 275 ? -18.842 6.530 8.008 1.00 96.31 275 GLY A CA 1
ATOM 2112 C C . GLY A 1 275 ? -17.341 6.488 8.253 1.00 96.31 275 GLY A C 1
ATOM 2113 O O . GLY A 1 275 ? -16.553 6.132 7.378 1.00 96.31 275 GLY A O 1
ATOM 2114 N N . LYS A 1 276 ? -16.970 6.880 9.474 1.00 97.56 276 LYS A N 1
ATOM 2115 C CA . LYS A 1 276 ? -15.589 6.871 9.967 1.00 97.56 276 LYS A CA 1
ATOM 2116 C C . LYS A 1 276 ? -15.074 5.445 10.190 1.00 97.56 276 LYS A C 1
ATOM 2118 O O . LYS A 1 276 ? -15.849 4.538 10.490 1.00 97.56 276 LYS A O 1
ATOM 2123 N N . VAL A 1 277 ? -13.761 5.277 10.088 1.00 98.00 277 VAL A N 1
ATOM 2124 C CA . VAL A 1 277 ? -13.054 4.035 10.421 1.00 98.00 277 VAL A CA 1
ATOM 2125 C C . VAL A 1 277 ? -12.876 3.940 11.941 1.00 98.00 277 VAL A C 1
ATOM 2127 O O . VAL A 1 277 ? -12.356 4.866 12.563 1.00 98.00 277 VAL A O 1
ATOM 2130 N N . GLU A 1 278 ? -13.282 2.820 12.543 1.00 96.69 278 GLU A N 1
ATOM 2131 C CA . GLU A 1 278 ? -13.218 2.566 13.998 1.00 96.69 278 GLU A CA 1
ATOM 2132 C C . GLU A 1 278 ? -11.877 1.961 14.462 1.00 96.69 278 GLU A C 1
ATOM 2134 O O . GLU A 1 278 ? -11.820 1.179 15.406 1.00 96.69 278 GLU A O 1
ATOM 2139 N N . LEU A 1 279 ? -10.779 2.316 13.796 1.00 97.12 279 LEU A N 1
ATOM 2140 C CA . LEU A 1 279 ? -9.428 1.895 14.172 1.00 97.12 279 LEU A CA 1
ATOM 2141 C C . LEU A 1 279 ? -8.676 3.044 14.854 1.00 97.12 279 LEU A C 1
ATOM 2143 O O . LEU A 1 279 ? -8.951 4.229 14.626 1.00 97.12 279 LEU A O 1
ATOM 2147 N N . THR A 1 280 ? -7.689 2.705 15.687 1.00 96.75 280 THR A N 1
ATOM 2148 C CA . THR A 1 280 ? -6.758 3.711 16.218 1.00 96.75 280 THR A CA 1
ATOM 2149 C C . THR A 1 280 ? -5.879 4.282 15.098 1.00 96.75 280 THR A C 1
ATOM 2151 O O . THR A 1 280 ? -5.837 3.754 13.985 1.00 96.75 280 THR A O 1
ATOM 2154 N N . GLU A 1 281 ? -5.169 5.380 15.370 1.00 96.62 281 GLU A N 1
ATOM 2155 C CA . GLU A 1 281 ? -4.255 5.989 14.390 1.00 96.62 281 GLU A CA 1
ATOM 2156 C C . GLU A 1 281 ? -3.195 4.996 13.911 1.00 96.62 281 GLU A C 1
ATOM 2158 O O . GLU A 1 281 ? -3.118 4.709 12.720 1.00 96.62 281 GLU A O 1
ATOM 2163 N N . GLU A 1 282 ? -2.480 4.389 14.861 1.00 96.44 282 GLU A N 1
ATOM 2164 C CA . GLU A 1 282 ? -1.430 3.396 14.612 1.00 96.44 282 GLU A CA 1
ATOM 2165 C C . GLU A 1 282 ? -1.965 2.191 13.816 1.00 96.44 282 GLU A C 1
ATOM 2167 O O . GLU A 1 282 ? -1.312 1.698 12.897 1.00 96.44 282 GLU A O 1
ATOM 2172 N N . GLN A 1 283 ? -3.183 1.727 14.124 1.00 97.50 283 GLN A N 1
ATOM 2173 C CA . GLN A 1 283 ? -3.8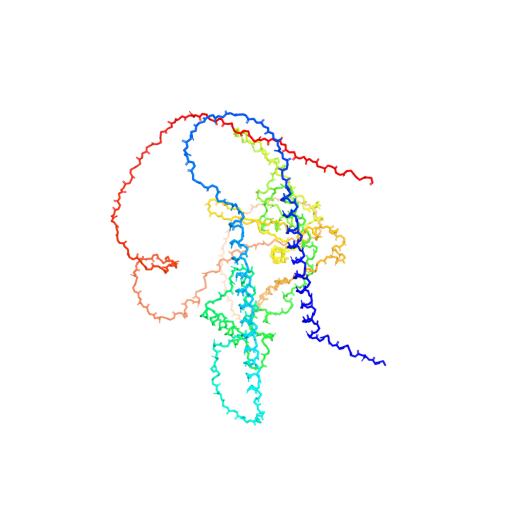23 0.620 13.404 1.00 97.50 283 GLN A CA 1
ATOM 2174 C C . GLN A 1 283 ? -4.210 1.006 11.972 1.00 97.50 283 GLN A C 1
ATOM 2176 O O . GLN A 1 283 ? -4.048 0.207 11.050 1.00 97.50 283 GLN A O 1
ATOM 2181 N N . THR A 1 284 ? -4.701 2.231 11.773 1.00 97.94 284 THR A N 1
ATOM 2182 C CA . THR A 1 284 ? -5.081 2.744 10.450 1.00 97.94 284 THR A CA 1
ATOM 2183 C C . THR A 1 284 ? -3.849 2.920 9.561 1.00 97.94 284 THR A C 1
ATOM 2185 O O . THR A 1 284 ? -3.883 2.559 8.385 1.00 97.94 284 THR A O 1
ATOM 2188 N N . GLU A 1 285 ? -2.740 3.409 10.122 1.00 97.56 285 GLU A N 1
ATOM 2189 C CA . GLU A 1 285 ? -1.456 3.519 9.423 1.00 97.56 285 GLU A CA 1
ATOM 2190 C C . GLU A 1 285 ? -0.902 2.145 9.043 1.00 97.56 285 GLU A C 1
ATOM 2192 O O . GLU A 1 285 ? -0.553 1.924 7.882 1.00 97.56 285 GLU A O 1
ATOM 2197 N N . ALA A 1 286 ? -0.891 1.191 9.981 1.00 97.19 286 ALA A N 1
ATOM 2198 C CA . ALA A 1 286 ? -0.461 -0.180 9.714 1.00 97.19 286 ALA A CA 1
ATOM 2199 C C . ALA A 1 286 ? -1.297 -0.835 8.601 1.00 97.19 286 ALA A C 1
ATOM 2201 O O . ALA A 1 286 ? -0.750 -1.507 7.723 1.00 97.19 286 ALA A O 1
ATOM 2202 N N . LEU A 1 287 ? -2.611 -0.590 8.588 1.00 98.00 287 LEU A N 1
ATOM 2203 C CA . LEU A 1 287 ? -3.500 -1.053 7.527 1.00 98.00 287 LEU A CA 1
ATOM 2204 C C . LEU A 1 287 ? -3.194 -0.380 6.179 1.00 98.00 287 LEU A C 1
ATOM 2206 O O . LEU A 1 287 ? -3.169 -1.062 5.157 1.00 98.00 287 LEU A O 1
ATOM 2210 N N . CYS A 1 288 ? -2.903 0.925 6.152 1.00 98.31 288 CYS A N 1
ATOM 2211 C CA . CYS A 1 288 ? -2.485 1.615 4.926 1.00 98.31 288 CYS A CA 1
ATOM 2212 C C . CYS A 1 288 ? -1.193 1.021 4.351 1.00 98.31 288 CYS A C 1
ATOM 2214 O O . CYS A 1 288 ? -1.111 0.783 3.146 1.00 98.31 288 CYS A O 1
ATOM 2216 N N . VAL A 1 289 ? -0.204 0.737 5.206 1.00 98.00 289 VAL A N 1
ATOM 2217 C CA . VAL A 1 289 ? 1.046 0.079 4.795 1.00 98.00 289 VAL A CA 1
ATOM 2218 C C . VAL A 1 289 ? 0.761 -1.320 4.256 1.00 98.00 289 VAL A C 1
ATOM 2220 O O . VAL A 1 289 ? 1.291 -1.687 3.209 1.00 98.00 289 VAL A O 1
ATOM 2223 N N . ARG A 1 290 ? -0.115 -2.090 4.911 1.00 97.31 290 ARG A N 1
ATOM 2224 C CA . ARG A 1 290 ? -0.503 -3.420 4.429 1.00 97.31 290 ARG A CA 1
ATOM 2225 C C . ARG A 1 290 ? -1.150 -3.356 3.045 1.00 97.31 290 ARG A C 1
ATOM 2227 O O . ARG A 1 290 ? -0.749 -4.103 2.160 1.00 97.31 290 ARG A O 1
ATOM 2234 N N . LEU A 1 291 ? -2.080 -2.425 2.837 1.00 98.19 291 LEU A N 1
ATOM 2235 C CA . LEU A 1 291 ? -2.734 -2.202 1.545 1.00 98.19 291 LEU A CA 1
ATOM 2236 C C . LEU A 1 291 ? -1.760 -1.741 0.457 1.00 98.19 291 LEU A C 1
ATOM 2238 O O . LEU A 1 291 ? -1.960 -2.061 -0.713 1.00 98.19 291 LEU A O 1
ATOM 2242 N N . LEU A 1 292 ? -0.706 -1.011 0.823 1.00 98.12 292 LEU A N 1
ATOM 2243 C CA . LEU A 1 292 ? 0.362 -0.642 -0.101 1.00 98.12 292 LEU A CA 1
ATOM 2244 C C . LEU A 1 292 ? 1.195 -1.864 -0.517 1.00 98.12 292 LEU A C 1
ATOM 2246 O O . LEU A 1 292 ? 1.456 -2.039 -1.702 1.00 98.12 292 LEU A O 1
ATOM 2250 N N . VAL A 1 293 ? 1.566 -2.730 0.433 1.00 97.50 293 VAL A N 1
ATOM 2251 C CA . VAL A 1 293 ? 2.316 -3.972 0.161 1.00 97.50 293 VAL A CA 1
ATOM 2252 C C . VAL A 1 293 ? 1.494 -4.955 -0.676 1.00 97.50 293 VAL A C 1
ATOM 2254 O O . VAL A 1 293 ? 2.024 -5.550 -1.610 1.00 97.50 293 VAL A O 1
ATOM 2257 N N . ASP A 1 294 ? 0.197 -5.081 -0.391 1.00 97.12 294 ASP A N 1
ATOM 2258 C CA . ASP A 1 294 ? -0.728 -5.931 -1.151 1.00 97.12 294 ASP A CA 1
ATOM 2259 C C . ASP A 1 294 ? -1.107 -5.316 -2.523 1.00 97.12 294 ASP A C 1
ATOM 2261 O O . ASP A 1 294 ? -1.832 -5.928 -3.308 1.00 97.12 294 ASP A O 1
ATOM 2265 N N . GLY A 1 295 ? -0.620 -4.107 -2.835 1.00 97.69 295 GLY A N 1
ATOM 2266 C CA . GLY A 1 295 ? -0.778 -3.455 -4.136 1.00 97.69 295 GLY A CA 1
ATOM 2267 C C . GLY A 1 295 ? -2.140 -2.802 -4.376 1.00 97.69 295 GLY A C 1
ATOM 2268 O O . GLY A 1 295 ? -2.472 -2.532 -5.530 1.00 97.69 295 GLY A O 1
ATOM 2269 N N . PHE A 1 296 ? -2.933 -2.556 -3.326 1.00 98.44 296 PHE A N 1
ATOM 2270 C CA . PHE A 1 296 ? -4.205 -1.816 -3.376 1.00 98.44 296 PHE A CA 1
ATOM 2271 C C . PHE A 1 296 ? -4.009 -0.297 -3.359 1.00 98.44 296 PHE A C 1
ATOM 2273 O O . PHE A 1 296 ? -4.827 0.436 -3.917 1.00 98.44 296 PHE A O 1
ATOM 2280 N N . PHE A 1 297 ? -2.922 0.179 -2.757 1.00 98.56 297 PHE A N 1
ATOM 2281 C CA . PHE A 1 297 ? -2.455 1.554 -2.914 1.00 98.56 297 PHE A CA 1
ATOM 2282 C C . PHE A 1 297 ? -1.249 1.617 -3.847 1.00 98.56 297 PHE A C 1
ATOM 2284 O O . PHE A 1 297 ? -0.495 0.659 -3.985 1.00 98.56 297 PHE A O 1
ATOM 2291 N N . GLU A 1 298 ? -1.047 2.783 -4.446 1.00 98.38 298 GLU A N 1
ATOM 2292 C CA . GLU A 1 298 ? 0.152 3.135 -5.193 1.00 98.38 298 GLU A CA 1
ATOM 2293 C C . GLU A 1 298 ? 0.708 4.466 -4.659 1.00 98.38 298 GLU A C 1
ATOM 2295 O O . GLU A 1 298 ? -0.039 5.373 -4.273 1.00 98.38 298 GLU A O 1
ATOM 2300 N N . MET A 1 299 ? 2.037 4.587 -4.618 1.00 98.31 299 MET A N 1
ATOM 2301 C CA . MET A 1 299 ? 2.717 5.820 -4.219 1.00 98.31 299 MET A CA 1
ATOM 2302 C C . MET A 1 299 ? 2.838 6.777 -5.408 1.00 98.31 299 MET A C 1
ATOM 2304 O O . MET A 1 299 ? 3.367 6.423 -6.457 1.00 98.31 299 MET A O 1
ATOM 2308 N N . SER A 1 300 ? 2.407 8.024 -5.223 1.00 97.81 300 SER A N 1
ATOM 2309 C CA . SER A 1 300 ? 2.605 9.120 -6.172 1.00 97.81 300 SER A CA 1
ATOM 2310 C C . SER A 1 300 ? 3.608 10.124 -5.611 1.00 97.81 300 SER A C 1
ATOM 2312 O O . SER A 1 300 ? 3.355 10.772 -4.595 1.00 97.81 300 SER A O 1
ATOM 2314 N N . PHE A 1 301 ? 4.718 10.317 -6.315 1.00 97.94 301 PHE A N 1
ATOM 2315 C CA . PHE A 1 301 ? 5.792 11.222 -5.911 1.00 97.94 301 PHE A CA 1
ATOM 2316 C C . PHE A 1 301 ? 5.616 12.596 -6.561 1.00 97.94 301 PHE A C 1
ATOM 2318 O O . PHE A 1 301 ? 5.467 12.703 -7.777 1.00 97.94 301 PHE A O 1
ATOM 2325 N N . ALA A 1 302 ? 5.650 13.664 -5.764 1.00 96.62 302 ALA A N 1
ATOM 2326 C CA . ALA A 1 302 ? 5.696 15.031 -6.272 1.00 96.62 302 ALA A CA 1
ATOM 2327 C C . ALA A 1 302 ? 7.005 15.697 -5.826 1.00 96.62 302 ALA A C 1
ATOM 2329 O O . ALA A 1 302 ? 7.126 16.074 -4.654 1.00 96.62 302 ALA A O 1
ATOM 2330 N N . PRO A 1 303 ? 7.989 15.844 -6.729 1.00 97.25 303 PRO A N 1
ATOM 2331 C CA . PRO A 1 303 ? 9.213 16.550 -6.402 1.00 97.25 303 PRO A CA 1
ATOM 2332 C C . PRO A 1 303 ? 8.914 18.035 -6.184 1.00 97.25 303 PRO A C 1
ATOM 2334 O O . PRO A 1 303 ? 8.200 18.676 -6.957 1.00 97.25 303 PRO A O 1
ATOM 2337 N N . THR A 1 304 ? 9.472 18.578 -5.114 1.00 96.62 304 THR A N 1
ATOM 2338 C CA . THR A 1 304 ? 9.568 20.012 -4.844 1.00 96.62 304 THR A CA 1
ATOM 2339 C C . THR A 1 304 ? 11.031 20.438 -4.971 1.00 96.62 304 THR A C 1
ATOM 2341 O O . THR A 1 304 ? 11.907 19.612 -5.217 1.00 96.62 304 THR A O 1
ATOM 2344 N N . THR A 1 305 ? 11.326 21.726 -4.798 1.00 97.31 305 THR A N 1
ATOM 2345 C CA . THR A 1 305 ? 12.695 22.255 -4.911 1.00 97.31 305 THR A CA 1
ATOM 2346 C C . THR A 1 305 ? 13.691 21.604 -3.938 1.00 97.31 305 THR A C 1
ATOM 2348 O O . THR A 1 305 ? 14.879 21.566 -4.243 1.00 97.31 305 THR A O 1
ATOM 2351 N N . TYR A 1 306 ? 13.228 21.096 -2.787 1.00 97.00 306 TYR A N 1
ATOM 2352 C CA . TYR A 1 306 ? 14.098 20.595 -1.709 1.00 97.00 306 TYR A CA 1
ATOM 2353 C C . TYR A 1 306 ? 13.727 19.206 -1.180 1.00 97.00 306 TYR A C 1
ATOM 2355 O O . TYR A 1 306 ? 14.515 18.593 -0.468 1.00 97.00 306 TYR A O 1
ATOM 2363 N N . SER A 1 307 ? 12.534 18.706 -1.491 1.00 96.38 307 SER A N 1
ATOM 2364 C CA . SER A 1 307 ? 12.042 17.424 -0.984 1.00 96.38 307 SER A CA 1
ATOM 2365 C C . SER A 1 307 ? 11.127 16.743 -1.994 1.00 96.38 307 SER A C 1
ATOM 2367 O O . SER A 1 307 ? 10.557 17.393 -2.871 1.00 96.38 307 SER A O 1
ATOM 2369 N N . VAL A 1 308 ? 10.944 15.433 -1.864 1.00 97.75 308 VAL A N 1
ATOM 2370 C CA . VAL A 1 308 ? 9.939 14.689 -2.628 1.00 97.75 308 VAL A CA 1
ATOM 2371 C C . VAL A 1 308 ? 8.800 14.336 -1.685 1.00 97.75 308 VAL A C 1
ATOM 2373 O O . VAL A 1 308 ? 8.989 13.577 -0.738 1.00 97.75 308 VAL A O 1
ATOM 2376 N N . ASN A 1 309 ? 7.616 14.891 -1.936 1.00 96.94 309 ASN A N 1
ATOM 2377 C CA . ASN A 1 309 ? 6.427 14.549 -1.163 1.00 96.94 309 ASN A CA 1
ATOM 2378 C C . ASN A 1 309 ? 5.810 13.262 -1.716 1.00 96.94 309 ASN A C 1
ATOM 2380 O O . ASN A 1 309 ? 5.669 13.118 -2.934 1.00 96.94 309 ASN A O 1
ATOM 2384 N N . VAL A 1 310 ? 5.418 12.356 -0.821 1.00 98.19 310 VAL A N 1
ATOM 2385 C CA . VAL A 1 310 ? 4.784 11.080 -1.170 1.00 98.19 310 VAL A CA 1
ATOM 2386 C C . VAL A 1 310 ? 3.296 11.151 -0.848 1.00 98.19 310 VAL A C 1
ATOM 2388 O O . VAL A 1 310 ? 2.900 11.451 0.280 1.00 98.19 310 VAL A O 1
ATOM 2391 N N . TYR A 1 311 ? 2.475 10.873 -1.851 1.00 98.31 311 TYR A N 1
ATOM 2392 C CA . TYR A 1 311 ? 1.023 10.802 -1.748 1.00 98.31 311 TYR A CA 1
ATOM 2393 C C . TYR A 1 311 ? 0.552 9.379 -2.027 1.00 98.31 311 TYR A C 1
ATOM 2395 O O . TYR A 1 311 ? 1.228 8.632 -2.734 1.00 98.31 311 TYR A O 1
ATOM 2403 N N . LEU A 1 312 ? -0.608 9.016 -1.492 1.00 98.38 312 LEU A N 1
ATOM 2404 C CA . LEU A 1 312 ? -1.249 7.738 -1.782 1.00 98.38 312 LEU A CA 1
ATOM 2405 C C . LEU A 1 312 ? -2.388 7.948 -2.778 1.00 98.38 312 LEU A C 1
ATOM 2407 O O . LEU A 1 312 ? -3.182 8.878 -2.627 1.00 98.38 312 LEU A O 1
ATOM 2411 N N . LYS A 1 313 ? -2.471 7.068 -3.774 1.00 98.06 313 LYS A N 1
ATOM 2412 C CA . LYS A 1 313 ? -3.614 6.939 -4.686 1.00 98.06 313 LYS A CA 1
ATOM 2413 C C . LYS A 1 313 ? -4.089 5.479 -4.716 1.00 98.06 313 LYS A C 1
ATOM 2415 O O . LYS A 1 313 ? -3.270 4.583 -4.489 1.00 98.06 313 LYS A O 1
ATOM 2420 N N . PRO A 1 314 ? -5.382 5.208 -4.946 1.00 98.38 314 PRO A N 1
ATOM 2421 C CA . PRO A 1 314 ? -5.855 3.850 -5.199 1.00 98.38 314 PRO A CA 1
ATOM 2422 C C . PRO A 1 314 ? -5.164 3.245 -6.429 1.00 98.38 314 PRO A C 1
ATOM 2424 O O . PRO A 1 314 ? -4.955 3.925 -7.428 1.00 98.38 314 PRO A O 1
ATOM 2427 N N . SER A 1 315 ? -4.826 1.962 -6.353 1.00 98.12 315 SER A N 1
ATOM 2428 C CA . SER A 1 315 ? -4.327 1.171 -7.483 1.00 98.12 315 SER A CA 1
ATOM 2429 C C . SER A 1 315 ? -5.488 0.605 -8.317 1.00 98.12 315 SER A C 1
ATOM 2431 O O . SER A 1 315 ? -6.633 0.537 -7.859 1.00 98.12 315 SER A O 1
ATOM 2433 N N . ASP A 1 316 ? -5.204 0.101 -9.517 1.00 97.38 316 ASP A N 1
ATOM 2434 C CA . ASP A 1 316 ? -6.191 -0.569 -10.378 1.00 97.38 316 ASP A CA 1
ATOM 2435 C C . ASP A 1 316 ? -6.818 -1.809 -9.714 1.00 97.38 316 ASP A C 1
ATOM 2437 O O . ASP A 1 316 ? -7.982 -2.153 -9.946 1.00 97.38 316 ASP A O 1
ATOM 2441 N N . THR A 1 317 ? -6.073 -2.481 -8.832 1.00 97.44 317 THR A N 1
ATOM 2442 C CA . THR A 1 317 ? -6.566 -3.616 -8.032 1.00 97.44 317 THR A CA 1
ATOM 2443 C C . THR A 1 317 ? -7.661 -3.179 -7.053 1.00 97.44 317 THR A C 1
ATOM 2445 O O . THR A 1 317 ? -8.650 -3.896 -6.858 1.00 97.44 317 THR A O 1
ATOM 2448 N N . ALA A 1 318 ? -7.554 -1.967 -6.500 1.00 97.69 318 ALA A N 1
ATOM 2449 C CA . ALA A 1 318 ? -8.542 -1.396 -5.595 1.00 97.69 318 ALA A CA 1
ATOM 2450 C C . ALA A 1 318 ? -9.854 -1.054 -6.296 1.00 97.69 318 ALA A C 1
ATOM 2452 O O . ALA A 1 318 ? -10.912 -1.137 -5.668 1.00 97.69 318 ALA A O 1
ATOM 2453 N N . ALA A 1 319 ? -9.835 -0.757 -7.599 1.00 96.56 319 ALA A N 1
ATOM 2454 C CA . ALA A 1 319 ? -11.055 -0.527 -8.372 1.00 96.56 319 ALA A CA 1
ATOM 2455 C C . ALA A 1 319 ? -11.988 -1.751 -8.377 1.00 96.56 319 ALA A C 1
ATOM 2457 O O . ALA A 1 319 ? -13.202 -1.601 -8.481 1.00 96.56 319 ALA A O 1
ATOM 2458 N N . ARG A 1 320 ? -11.453 -2.974 -8.238 1.00 96.75 320 ARG A N 1
ATOM 2459 C CA . ARG A 1 320 ? -12.271 -4.194 -8.124 1.00 96.75 320 ARG A CA 1
ATOM 2460 C C . ARG A 1 320 ? -12.893 -4.332 -6.740 1.00 96.75 320 ARG A C 1
ATOM 2462 O O . ARG A 1 320 ? -14.058 -4.698 -6.631 1.00 96.75 320 ARG A O 1
ATOM 2469 N N . PHE A 1 321 ? -12.134 -4.016 -5.696 1.00 97.75 321 PHE A N 1
ATOM 2470 C CA . PHE A 1 321 ? -12.585 -4.156 -4.314 1.00 97.75 321 PHE A CA 1
ATOM 2471 C C . PHE A 1 321 ? -13.574 -3.056 -3.894 1.00 97.75 321 PHE A C 1
ATOM 2473 O O . PHE A 1 321 ? -14.557 -3.322 -3.213 1.00 97.75 321 PHE A O 1
ATOM 2480 N N . THR A 1 322 ? -13.387 -1.828 -4.374 1.00 97.69 322 THR A N 1
ATOM 2481 C CA . THR A 1 322 ? -14.274 -0.686 -4.077 1.00 97.69 322 THR A CA 1
ATOM 2482 C C . THR A 1 322 ? -15.646 -0.751 -4.760 1.00 97.69 322 THR A C 1
ATOM 2484 O O . THR A 1 322 ? -16.509 0.070 -4.448 1.00 97.69 322 THR A O 1
ATOM 2487 N N . ARG A 1 323 ? -15.874 -1.718 -5.665 1.00 97.50 323 ARG A N 1
ATOM 2488 C CA . ARG A 1 323 ? -17.180 -1.971 -6.306 1.00 97.50 323 ARG A CA 1
ATOM 2489 C C . ARG A 1 323 ? -18.175 -2.682 -5.396 1.00 97.50 323 ARG A C 1
ATOM 2491 O O . ARG A 1 323 ? -19.374 -2.552 -5.624 1.00 97.50 323 ARG A O 1
ATOM 2498 N N . PHE A 1 324 ? -17.696 -3.440 -4.412 1.00 98.06 324 PHE A N 1
ATOM 2499 C CA . PHE A 1 324 ? -18.580 -4.115 -3.469 1.00 98.06 324 PHE A CA 1
ATOM 2500 C C . PHE A 1 324 ? -19.334 -3.091 -2.627 1.00 98.06 324 PHE A C 1
ATOM 2502 O O . PHE A 1 324 ? -18.782 -2.057 -2.236 1.00 98.06 324 PHE A O 1
ATOM 2509 N N . SER A 1 325 ? -20.597 -3.390 -2.342 1.00 97.62 325 SER A N 1
ATOM 2510 C CA . SER A 1 325 ? -21.373 -2.605 -1.389 1.00 97.62 325 SER A CA 1
ATOM 2511 C C . SER A 1 325 ? -20.901 -2.877 0.041 1.00 97.62 325 SER A C 1
ATOM 2513 O O . SER A 1 325 ? -20.369 -3.945 0.346 1.00 97.62 325 SER A O 1
ATOM 2515 N N . ARG A 1 326 ? -21.130 -1.926 0.952 1.00 97.19 326 ARG A N 1
ATOM 2516 C CA . ARG A 1 326 ? -20.758 -2.080 2.367 1.00 97.19 326 ARG A CA 1
ATOM 2517 C C . ARG A 1 326 ? -21.329 -3.362 2.988 1.00 97.19 326 ARG A C 1
ATOM 2519 O O . ARG A 1 326 ? -20.592 -4.101 3.628 1.00 97.19 326 ARG A O 1
ATOM 2526 N N . ALA A 1 327 ? -22.608 -3.649 2.735 1.00 97.94 327 ALA A N 1
ATOM 2527 C CA . ALA A 1 327 ? -23.277 -4.843 3.251 1.00 97.94 327 ALA A CA 1
ATOM 2528 C C . ALA A 1 327 ? -22.627 -6.147 2.753 1.00 97.94 327 ALA A C 1
ATOM 2530 O O . ALA A 1 327 ? -22.586 -7.137 3.474 1.00 97.94 327 ALA A O 1
ATOM 2531 N N . GLU A 1 328 ? -22.091 -6.161 1.532 1.00 98.06 328 GLU A N 1
ATOM 2532 C CA . GLU A 1 328 ? -21.380 -7.324 0.995 1.00 98.06 328 GLU A CA 1
ATOM 2533 C C . GLU A 1 328 ? -20.011 -7.525 1.637 1.00 98.06 328 GLU A C 1
ATOM 2535 O O . GLU A 1 328 ? -19.615 -8.663 1.884 1.00 98.06 328 GLU A O 1
ATOM 2540 N N . ILE A 1 329 ? -19.300 -6.435 1.925 1.00 97.88 329 ILE A N 1
ATOM 2541 C CA . ILE A 1 329 ? -18.031 -6.494 2.652 1.00 97.88 329 ILE A CA 1
ATOM 2542 C C . ILE A 1 329 ? -18.258 -6.976 4.089 1.00 97.88 329 ILE A C 1
ATOM 2544 O O . ILE A 1 329 ? -17.516 -7.830 4.565 1.00 97.88 329 ILE A O 1
ATOM 2548 N N . GLU A 1 330 ? -19.317 -6.506 4.752 1.00 96.56 330 GLU A N 1
ATOM 2549 C CA . GLU A 1 330 ? -19.724 -6.974 6.087 1.00 96.56 330 GLU A CA 1
ATOM 2550 C C . GLU A 1 330 ? -20.146 -8.456 6.085 1.00 96.56 330 GLU A C 1
ATOM 2552 O O . GLU A 1 330 ? -19.924 -9.163 7.063 1.00 96.56 330 GLU A O 1
ATOM 2557 N N . GLN A 1 331 ? -20.674 -8.965 4.966 1.00 97.56 331 GLN A N 1
ATOM 2558 C CA . GLN A 1 331 ? -20.918 -10.400 4.747 1.00 97.56 331 GLN A CA 1
ATOM 2559 C C . GLN A 1 331 ? -19.638 -11.206 4.453 1.00 97.56 331 GLN A C 1
ATOM 2561 O O . GLN A 1 331 ? -19.712 -12.416 4.237 1.00 97.56 331 GLN A O 1
ATOM 2566 N N . GLY A 1 332 ? -18.470 -10.561 4.405 1.00 96.38 332 GLY A N 1
ATOM 2567 C CA . GLY A 1 332 ? -17.191 -11.208 4.125 1.00 96.38 332 GLY A CA 1
ATOM 2568 C C . GLY A 1 332 ? -16.937 -11.487 2.642 1.00 96.38 332 GLY A C 1
ATOM 2569 O O . GLY A 1 332 ? -16.123 -12.357 2.320 1.00 96.38 332 GLY A O 1
ATOM 2570 N N . LYS A 1 333 ? -17.602 -10.782 1.714 1.00 97.12 333 LYS A N 1
ATOM 2571 C CA . LYS A 1 333 ? -17.237 -10.840 0.290 1.00 97.12 333 LYS A CA 1
ATOM 2572 C C . LYS A 1 333 ? -15.953 -10.044 0.027 1.00 97.12 333 LYS A C 1
ATOM 2574 O O . LYS A 1 333 ? -15.679 -9.034 0.668 1.00 97.12 333 LYS A O 1
ATOM 2579 N N . GLY A 1 334 ? -15.182 -10.490 -0.963 1.00 95.06 334 GLY A N 1
ATOM 2580 C CA . GLY A 1 334 ? -13.920 -9.865 -1.368 1.00 95.06 334 GLY A CA 1
ATOM 2581 C C . GLY A 1 334 ? -12.679 -10.486 -0.709 1.00 95.06 334 GLY A C 1
ATOM 2582 O O . GLY A 1 334 ? -12.806 -11.439 0.062 1.00 95.06 334 GLY A O 1
ATOM 2583 N N . PRO A 1 335 ? -11.476 -9.979 -1.040 1.00 95.69 335 PRO A N 1
ATOM 2584 C CA . PRO A 1 335 ? -10.212 -10.464 -0.492 1.00 95.69 335 PRO A CA 1
ATOM 2585 C C . PRO A 1 335 ? -10.191 -10.413 1.038 1.00 95.69 335 PRO A C 1
ATOM 2587 O O . PRO A 1 335 ? -10.726 -9.488 1.647 1.00 95.69 335 PRO A O 1
ATOM 2590 N N . THR A 1 336 ? -9.578 -11.418 1.656 1.00 95.12 336 THR A N 1
ATOM 2591 C CA . THR A 1 336 ? -9.372 -11.489 3.105 1.00 95.12 336 THR A CA 1
ATOM 2592 C C . THR A 1 336 ? -8.246 -10.545 3.511 1.00 95.12 336 THR A C 1
ATOM 2594 O O . THR A 1 336 ? -7.112 -10.728 3.070 1.00 95.12 336 THR A O 1
ATOM 2597 N N . PHE A 1 337 ? -8.541 -9.572 4.374 1.00 94.50 337 PHE A N 1
ATOM 2598 C CA . PHE A 1 337 ? -7.533 -8.703 4.978 1.00 94.50 337 PHE A CA 1
ATOM 2599 C C . PHE A 1 337 ? -7.424 -9.027 6.462 1.00 94.50 337 PHE A C 1
ATOM 2601 O O . PHE A 1 337 ? -8.167 -8.490 7.276 1.00 94.50 337 PHE A O 1
ATOM 2608 N N . GLU A 1 338 ? -6.503 -9.915 6.821 1.00 96.12 338 GLU A N 1
ATOM 2609 C CA . GLU A 1 338 ? -6.171 -10.142 8.225 1.00 96.12 338 GLU A CA 1
ATOM 2610 C C . GLU A 1 338 ? -5.035 -9.207 8.635 1.00 96.12 338 GLU A C 1
ATOM 2612 O O . GLU A 1 338 ? -3.921 -9.281 8.109 1.00 96.12 338 GLU A O 1
ATOM 2617 N N . CYS A 1 339 ? -5.313 -8.326 9.594 1.00 96.44 339 CYS A N 1
ATOM 2618 C CA . CYS A 1 339 ? -4.296 -7.486 10.208 1.00 96.44 339 CYS A CA 1
ATOM 2619 C C . CYS A 1 339 ? -4.038 -7.934 11.643 1.00 96.44 339 CYS A C 1
ATOM 2621 O O . CYS A 1 339 ? -4.961 -8.194 12.415 1.00 96.44 339 CYS A O 1
ATOM 2623 N N . ALA A 1 340 ? -2.754 -8.022 11.986 1.00 96.06 340 ALA A N 1
ATOM 2624 C CA . ALA A 1 340 ? -2.285 -8.302 13.331 1.00 96.06 340 ALA A CA 1
ATOM 2625 C C . ALA A 1 340 ? -1.955 -6.974 14.024 1.00 96.06 340 ALA A C 1
ATOM 2627 O O . ALA A 1 340 ? -0.958 -6.328 13.701 1.00 96.06 340 ALA A O 1
ATOM 2628 N N . PHE A 1 341 ? -2.790 -6.559 14.969 1.00 95.75 341 PHE A N 1
ATOM 2629 C CA . PHE A 1 341 ? -2.599 -5.344 15.749 1.00 95.75 341 PHE A CA 1
ATOM 2630 C C . PHE A 1 341 ? -2.008 -5.677 17.118 1.00 95.75 341 PHE A C 1
ATOM 2632 O O . PHE A 1 341 ? -2.475 -6.580 17.809 1.00 95.75 341 PHE A O 1
ATOM 2639 N N . SER A 1 342 ? -0.987 -4.932 17.544 1.00 93.44 342 SER A N 1
ATOM 2640 C CA . SER A 1 342 ? -0.461 -5.068 18.905 1.00 93.44 342 SER A CA 1
ATOM 2641 C C . SER A 1 342 ? -1.429 -4.427 19.899 1.00 93.44 342 SER A C 1
ATOM 2643 O O . SER A 1 342 ? -1.665 -3.220 19.848 1.00 93.44 342 SER A O 1
ATOM 2645 N N . LYS A 1 343 ? -1.972 -5.212 20.831 1.00 94.06 343 LYS A N 1
ATOM 2646 C CA . LYS A 1 343 ? -2.696 -4.690 21.992 1.00 94.06 343 LYS A CA 1
ATOM 2647 C C . LYS A 1 343 ? -1.677 -4.082 22.945 1.00 94.06 343 LYS A C 1
ATOM 2649 O O . LYS A 1 343 ? -0.775 -4.773 23.422 1.00 94.06 343 LYS A O 1
ATOM 2654 N N . LYS A 1 344 ? -1.826 -2.791 23.253 1.00 90.38 344 LYS A N 1
ATOM 2655 C CA . LYS A 1 344 ? -1.091 -2.178 24.363 1.00 90.38 344 LYS A CA 1
ATOM 2656 C C . LYS A 1 344 ? -1.595 -2.848 25.638 1.00 90.38 344 LYS A C 1
ATOM 2658 O O . LYS A 1 344 ? -2.741 -2.641 26.030 1.00 90.38 344 LYS A O 1
ATOM 2663 N N . VAL A 1 345 ? -0.767 -3.696 26.249 1.00 86.19 345 VAL A N 1
ATOM 2664 C CA . VAL A 1 345 ? -1.083 -4.263 27.562 1.00 86.19 345 VAL A CA 1
ATOM 2665 C C . VAL A 1 345 ? -1.204 -3.072 28.508 1.00 86.19 345 VAL A C 1
ATOM 2667 O O . VAL A 1 345 ? -0.233 -2.312 28.610 1.00 86.19 345 VAL A O 1
ATOM 2670 N N . PRO A 1 346 ? -2.363 -2.847 29.154 1.00 85.62 346 PRO A N 1
ATOM 2671 C CA . PRO A 1 346 ? -2.489 -1.755 30.102 1.00 85.62 346 PRO A CA 1
ATOM 2672 C C . PRO A 1 346 ? -1.387 -1.951 31.135 1.00 85.62 346 PRO A C 1
ATOM 2674 O O . PRO A 1 346 ? -1.322 -3.004 31.778 1.00 85.62 346 PRO A O 1
ATOM 2677 N N . LYS A 1 347 ? -0.467 -0.979 31.238 1.00 85.12 347 LYS A N 1
ATOM 2678 C CA . LYS A 1 347 ? 0.563 -0.999 32.278 1.00 85.12 347 LYS A CA 1
ATOM 2679 C C . LYS A 1 347 ? -0.206 -1.146 33.580 1.00 85.12 347 LYS A C 1
ATOM 2681 O O . LYS A 1 347 ? -0.936 -0.229 33.951 1.00 85.12 347 LYS A O 1
ATOM 2686 N N . ARG A 1 348 ? -0.118 -2.316 34.226 1.00 82.50 348 ARG A N 1
ATOM 2687 C CA . ARG A 1 348 ? -0.728 -2.524 35.540 1.00 82.50 348 ARG A CA 1
ATOM 2688 C C . ARG A 1 348 ? -0.116 -1.434 36.400 1.00 82.50 348 ARG A C 1
ATOM 2690 O O . ARG A 1 348 ? 1.081 -1.516 36.673 1.00 82.50 348 ARG A O 1
ATOM 2697 N N . LYS A 1 349 ? -0.892 -0.384 36.714 1.00 82.38 349 LYS A N 1
ATOM 2698 C CA . LYS A 1 349 ? -0.467 0.681 37.625 1.00 82.38 349 LYS A CA 1
ATOM 2699 C C . LYS A 1 349 ? 0.060 -0.075 38.832 1.00 82.38 349 LYS A C 1
ATOM 2701 O O . LYS A 1 349 ? -0.705 -0.830 39.436 1.00 82.38 349 LYS A O 1
ATOM 2706 N N . ALA A 1 350 ? 1.378 -0.029 39.047 1.00 76.81 350 ALA A N 1
ATOM 2707 C CA . ALA A 1 350 ? 2.011 -0.791 40.108 1.00 76.81 350 ALA A CA 1
ATOM 2708 C C . ALA A 1 350 ? 1.254 -0.392 41.363 1.00 76.81 350 ALA A C 1
ATOM 2710 O O . ALA A 1 350 ? 1.248 0.792 41.698 1.00 76.81 350 ALA A O 1
ATOM 2711 N N . ALA A 1 351 ? 0.497 -1.336 41.935 1.00 72.12 351 ALA A N 1
ATOM 2712 C CA . ALA A 1 351 ? -0.364 -1.053 43.066 1.00 72.12 351 ALA A CA 1
ATOM 2713 C C . ALA A 1 351 ? 0.527 -0.355 44.083 1.00 72.12 351 ALA A C 1
ATOM 2715 O O . ALA A 1 351 ? 1.508 -0.955 44.532 1.00 72.12 351 ALA A O 1
ATOM 2716 N N . LYS A 1 352 ? 0.263 0.941 44.305 1.00 69.19 352 LYS A N 1
ATOM 2717 C CA . LYS A 1 352 ? 1.048 1.798 45.185 1.00 69.19 352 LYS A CA 1
ATOM 2718 C C . LYS A 1 352 ? 1.100 1.024 46.488 1.00 69.19 352 LYS A C 1
ATOM 2720 O O . LYS A 1 352 ? 0.059 0.804 47.100 1.00 69.19 352 LYS A O 1
ATOM 2725 N N . LYS A 1 353 ? 2.270 0.450 46.783 1.00 65.50 353 LYS A N 1
ATOM 2726 C CA . LYS A 1 353 ? 2.463 -0.454 47.909 1.00 65.50 353 LYS A CA 1
ATOM 2727 C C . LYS A 1 353 ? 2.171 0.399 49.123 1.00 65.50 353 LYS A C 1
ATOM 2729 O O . LYS A 1 353 ? 2.998 1.231 49.481 1.00 65.50 353 LYS A O 1
ATOM 2734 N N . ASP A 1 354 ? 0.957 0.256 49.641 1.00 60.88 354 ASP A N 1
ATOM 2735 C CA . ASP A 1 354 ? 0.473 0.952 50.815 1.00 60.88 354 ASP A CA 1
ATOM 2736 C C . ASP A 1 354 ? 1.399 0.514 51.945 1.00 60.88 354 ASP A C 1
ATOM 2738 O O . ASP A 1 354 ? 1.328 -0.604 52.465 1.00 60.88 354 ASP A O 1
ATOM 2742 N N . SER A 1 355 ? 2.424 1.328 52.179 1.00 56.06 355 SER A N 1
ATOM 2743 C CA . SER A 1 355 ? 3.408 1.113 53.215 1.00 56.06 355 SER A CA 1
ATOM 2744 C C . SER A 1 355 ? 2.670 1.323 54.522 1.00 56.06 355 SER A C 1
ATOM 2746 O O . SER A 1 355 ? 2.573 2.447 55.009 1.00 56.06 355 SER A O 1
ATOM 2748 N N . GLN A 1 356 ? 2.113 0.236 55.057 1.00 57.31 356 GLN A N 1
ATOM 2749 C CA . GLN A 1 356 ? 1.600 0.192 56.414 1.00 57.31 356 GLN A CA 1
ATOM 2750 C C . GLN A 1 356 ? 2.657 0.799 57.347 1.00 57.31 356 GLN A C 1
ATOM 2752 O O . GLN A 1 356 ? 3.765 0.259 57.434 1.00 57.31 356 GLN A O 1
ATOM 2757 N N . PRO A 1 357 ? 2.350 1.894 58.062 1.00 54.81 357 PRO A N 1
ATOM 2758 C CA . PRO A 1 357 ? 3.222 2.371 59.113 1.00 54.81 357 PRO A CA 1
ATOM 2759 C C . PRO A 1 357 ? 3.147 1.365 60.262 1.00 54.81 357 PRO A C 1
ATOM 2761 O O . PRO A 1 357 ? 2.153 1.282 60.990 1.00 54.81 357 PRO A O 1
ATOM 2764 N N . THR A 1 358 ? 4.202 0.574 60.431 1.00 53.78 358 THR A N 1
ATOM 2765 C CA . THR A 1 358 ? 4.426 -0.183 61.660 1.00 53.78 358 THR A CA 1
ATOM 2766 C C . THR A 1 358 ? 4.567 0.808 62.809 1.00 53.78 358 THR A C 1
ATOM 2768 O O . THR A 1 358 ? 5.561 1.523 62.920 1.00 53.78 358 THR A O 1
ATOM 2771 N N . LYS A 1 359 ? 3.528 0.862 63.646 1.00 56.03 359 LYS A N 1
ATOM 2772 C CA . LYS A 1 359 ? 3.504 1.551 64.935 1.00 56.03 359 LYS A CA 1
ATOM 2773 C C . LYS A 1 359 ? 4.644 1.041 65.822 1.00 56.03 359 LYS A C 1
ATOM 2775 O O . LYS A 1 359 ? 4.617 -0.116 66.230 1.00 56.03 359 LYS A O 1
ATOM 2780 N N . THR A 1 360 ? 5.554 1.929 66.207 1.00 49.66 360 THR A N 1
ATOM 2781 C CA . THR A 1 360 ? 6.327 1.800 67.448 1.00 49.66 360 THR A CA 1
ATOM 2782 C C . THR A 1 360 ? 6.233 3.097 68.244 1.00 49.66 360 THR A C 1
ATOM 2784 O O . THR A 1 360 ? 6.675 4.151 67.801 1.00 49.66 360 THR A O 1
ATOM 2787 N N . ASP A 1 361 ? 5.555 2.947 69.375 1.00 49.97 361 ASP A N 1
ATOM 2788 C CA . ASP A 1 361 ? 5.558 3.664 70.649 1.00 49.97 361 ASP A CA 1
ATOM 2789 C C . ASP A 1 361 ? 6.171 5.072 70.836 1.00 49.97 361 ASP A C 1
ATOM 2791 O O . ASP A 1 361 ? 7.352 5.327 70.623 1.00 49.97 361 ASP A O 1
ATOM 2795 N N . ALA A 1 362 ? 5.303 5.917 71.407 1.00 52.34 362 ALA A N 1
ATOM 2796 C CA . ALA A 1 362 ? 5.481 6.886 72.493 1.00 52.34 362 ALA A CA 1
ATOM 2797 C C . ALA A 1 362 ? 6.715 7.813 72.562 1.00 52.34 362 ALA A C 1
ATOM 2799 O O . ALA A 1 362 ? 7.808 7.429 72.961 1.00 52.34 362 ALA A O 1
ATOM 2800 N N . THR A 1 363 ? 6.449 9.121 72.454 1.00 48.94 363 THR A N 1
ATOM 2801 C CA . THR A 1 363 ? 6.791 10.114 73.500 1.00 48.94 363 THR A CA 1
ATOM 2802 C C . THR A 1 363 ? 5.983 11.410 73.299 1.00 48.94 363 THR A C 1
ATOM 2804 O O . THR A 1 363 ? 5.815 11.848 72.161 1.00 48.94 363 THR A O 1
ATOM 2807 N N . PRO A 1 364 ? 5.474 12.065 74.364 1.00 64.38 364 PRO A N 1
ATOM 2808 C CA . PRO A 1 364 ? 4.756 13.330 74.249 1.00 64.38 364 PRO A CA 1
ATOM 2809 C C . PRO A 1 364 ? 5.681 14.508 74.574 1.00 64.38 364 PRO A C 1
ATOM 2811 O O . PRO A 1 364 ? 6.308 14.527 75.634 1.00 64.38 364 PRO A O 1
ATOM 2814 N N . ARG A 1 365 ? 5.726 15.546 73.728 1.00 42.69 365 ARG A N 1
ATOM 2815 C CA . ARG A 1 365 ? 6.225 16.860 74.163 1.00 42.69 365 ARG A CA 1
ATOM 2816 C C . ARG A 1 365 ? 5.621 18.038 73.388 1.00 42.69 365 ARG A C 1
ATOM 2818 O O . ARG A 1 365 ? 5.974 18.313 72.254 1.00 42.69 365 ARG A O 1
ATOM 2825 N N . VAL A 1 366 ? 4.726 18.716 74.107 1.00 46.09 366 VAL A N 1
ATOM 2826 C CA . VAL A 1 366 ? 4.633 20.170 74.325 1.00 46.09 366 VAL A CA 1
ATOM 2827 C C . VAL A 1 366 ? 4.587 21.099 73.100 1.00 46.09 366 VAL A C 1
ATOM 2829 O O . VAL A 1 366 ? 5.587 21.412 72.467 1.00 46.09 366 VAL A O 1
ATOM 2832 N N . ALA A 1 367 ? 3.376 21.627 72.917 1.00 55.19 367 ALA A N 1
ATOM 2833 C CA . ALA A 1 367 ? 2.973 22.938 72.413 1.00 55.19 367 ALA A CA 1
ATOM 2834 C C . ALA A 1 367 ? 4.061 23.971 72.052 1.00 55.19 367 ALA A C 1
ATOM 2836 O O . ALA A 1 367 ? 4.844 24.402 72.900 1.00 55.19 367 ALA A O 1
ATOM 2837 N N . LYS A 1 368 ? 3.914 24.568 70.860 1.00 45.38 368 LYS A N 1
ATOM 2838 C CA . LYS A 1 368 ? 4.092 26.016 70.697 1.00 45.38 368 LYS A CA 1
ATOM 2839 C C . LYS A 1 368 ? 3.181 26.576 69.605 1.00 45.38 368 LYS A C 1
ATOM 2841 O O . LYS A 1 368 ? 2.916 25.936 68.597 1.00 45.38 368 LYS A O 1
ATOM 2846 N N . ALA A 1 369 ? 2.651 27.750 69.917 1.00 45.78 369 ALA A N 1
ATOM 2847 C CA . ALA A 1 369 ? 1.506 28.409 69.317 1.00 45.78 369 ALA A CA 1
ATOM 2848 C C . ALA A 1 369 ? 1.850 29.356 68.151 1.00 45.78 369 ALA A C 1
ATOM 2850 O O . ALA A 1 369 ? 3.008 29.717 67.951 1.00 45.78 369 ALA A O 1
ATOM 2851 N N . SER A 1 370 ? 0.766 29.878 67.556 1.00 38.50 370 SER A N 1
ATOM 2852 C CA . SER A 1 370 ? 0.628 31.107 66.746 1.00 38.50 370 SER A CA 1
ATOM 2853 C C . SER A 1 370 ? 1.070 31.011 65.279 1.00 38.50 370 SER A C 1
ATOM 2855 O O . SER A 1 370 ? 2.132 30.486 64.993 1.00 38.50 370 SER A O 1
ATOM 2857 N N . GLY A 1 371 ? 0.327 31.505 64.287 1.00 37.81 371 GLY A N 1
ATOM 2858 C CA . GLY A 1 371 ? -0.975 32.175 64.263 1.00 37.81 371 GLY A CA 1
ATOM 2859 C C . GLY A 1 371 ? -1.211 32.855 62.901 1.00 37.81 371 GLY A C 1
ATOM 2860 O O . GLY A 1 371 ? -0.243 33.119 62.205 1.00 37.81 371 GLY A O 1
ATOM 2861 N N . SER A 1 372 ? -2.482 33.188 62.608 1.00 43.75 372 SER A N 1
ATOM 2862 C CA . SER A 1 372 ? -2.967 34.319 61.774 1.00 43.75 372 SER A CA 1
ATOM 2863 C C . SER A 1 372 ? -2.533 34.348 60.284 1.00 43.75 372 SER A C 1
ATOM 2865 O O . SER A 1 372 ? -1.359 34.300 59.973 1.00 43.75 372 SER A O 1
ATOM 2867 N N . SER A 1 373 ? -3.371 34.521 59.256 1.00 45.69 373 SER A N 1
ATOM 2868 C CA . SER A 1 373 ? -4.539 35.398 59.136 1.00 45.69 373 SER A CA 1
ATOM 2869 C C . SER A 1 373 ? -5.283 35.192 57.793 1.00 45.69 373 SER A C 1
ATOM 2871 O O . SER A 1 373 ? -4.671 34.961 56.761 1.00 45.69 373 SER A O 1
ATOM 2873 N N . ASN A 1 374 ? -6.615 35.316 57.859 1.00 43.75 374 ASN A N 1
ATOM 2874 C CA . ASN A 1 374 ? -7.551 36.029 56.966 1.00 43.75 374 ASN A CA 1
ATOM 2875 C C . ASN A 1 374 ? -7.402 36.022 55.425 1.00 43.75 374 ASN A C 1
ATOM 2877 O O . ASN A 1 374 ? -6.510 36.667 54.893 1.00 43.75 374 ASN A O 1
ATOM 2881 N N . ALA A 1 375 ? -8.460 35.568 54.730 1.00 45.78 375 ALA A N 1
ATOM 2882 C CA . ALA A 1 375 ? -9.357 36.387 53.872 1.00 45.78 375 ALA A CA 1
ATOM 2883 C C . ALA A 1 375 ? -10.347 35.452 53.134 1.00 45.78 375 ALA A C 1
ATOM 2885 O O . ALA A 1 375 ? -9.954 34.650 52.303 1.00 45.78 375 ALA A O 1
ATOM 2886 N N . ARG A 1 376 ? -11.617 35.327 53.538 1.00 46.03 376 ARG A N 1
ATOM 2887 C CA . ARG A 1 376 ? -12.767 36.231 53.303 1.00 46.03 376 ARG A CA 1
ATOM 2888 C C . ARG A 1 376 ? -13.117 36.404 51.813 1.00 46.03 376 ARG A C 1
ATOM 2890 O O . ARG A 1 376 ? -12.613 37.306 51.162 1.00 46.03 376 ARG A O 1
ATOM 2897 N N . GLY A 1 377 ? -14.101 35.631 51.338 1.00 48.62 377 GLY A N 1
ATOM 2898 C CA . GLY A 1 377 ? -14.694 35.818 50.007 1.00 48.62 377 GLY A CA 1
ATOM 2899 C C . GLY A 1 377 ? -15.957 34.996 49.736 1.00 48.62 377 GLY A C 1
ATOM 2900 O O . GLY A 1 377 ? -15.974 34.168 48.841 1.00 48.62 377 GLY A O 1
ATOM 2901 N N . LYS A 1 378 ? -17.027 35.225 50.511 1.00 57.25 378 LYS A N 1
ATOM 2902 C CA . LYS A 1 378 ? -18.386 34.719 50.240 1.00 57.25 378 LYS A CA 1
ATOM 2903 C C . LYS A 1 378 ? -18.914 35.258 48.901 1.00 57.25 378 LYS A C 1
ATOM 2905 O O . LYS A 1 378 ? -18.993 36.477 48.763 1.00 57.25 378 LYS A O 1
ATOM 2910 N N . ARG A 1 379 ? -19.505 34.406 48.055 1.00 54.91 379 ARG A N 1
ATOM 2911 C CA . ARG A 1 379 ? -20.853 34.674 47.519 1.00 54.91 379 ARG A CA 1
ATOM 2912 C C . ARG A 1 379 ? -21.618 33.390 47.189 1.00 54.91 379 ARG A C 1
ATOM 2914 O O . ARG A 1 379 ? -21.145 32.498 46.507 1.00 54.91 379 ARG A O 1
ATOM 2921 N N . LYS A 1 380 ? -22.815 33.380 47.768 1.00 61.16 380 LYS A N 1
ATOM 2922 C CA . LYS A 1 380 ? -23.882 32.389 47.801 1.00 61.16 380 LYS A CA 1
ATOM 2923 C C . LYS A 1 380 ? -24.644 32.383 46.470 1.00 61.16 380 LYS A C 1
ATOM 2925 O O . LYS A 1 380 ? -25.107 33.446 46.057 1.00 61.16 380 LYS A O 1
ATOM 2930 N N . ARG A 1 381 ? -24.870 31.209 45.877 1.00 52.03 381 ARG A N 1
ATOM 2931 C CA . ARG A 1 381 ? -26.062 30.936 45.063 1.00 52.03 381 ARG A CA 1
ATOM 2932 C C . ARG A 1 381 ? -26.476 29.483 45.281 1.00 52.03 381 ARG A C 1
ATOM 2934 O O . ARG A 1 381 ? -25.722 28.569 44.988 1.00 52.03 381 ARG A O 1
ATOM 2941 N N . GLU A 1 382 ? -27.648 29.325 45.881 1.00 59.00 382 GLU A N 1
ATOM 2942 C CA . GLU A 1 382 ? -28.377 28.062 45.987 1.00 59.00 382 GLU A CA 1
ATOM 2943 C C . GLU A 1 382 ? -28.885 27.664 44.593 1.00 59.00 382 GLU A C 1
ATOM 2945 O O . GLU A 1 382 ? -29.197 28.563 43.806 1.00 59.00 382 GLU A O 1
ATOM 2950 N N . VAL A 1 383 ? -28.986 26.358 44.309 1.00 43.59 383 VAL A N 1
ATOM 2951 C CA . VAL A 1 383 ? -30.198 25.681 43.793 1.00 43.59 383 VAL A CA 1
ATOM 2952 C C . VAL A 1 383 ? -29.878 24.244 43.329 1.00 43.59 383 VAL A C 1
ATOM 2954 O O . VAL A 1 383 ? -28.968 24.027 42.539 1.00 43.59 383 VAL A O 1
ATOM 2957 N N . SER A 1 384 ? -30.714 23.331 43.844 1.00 43.28 384 SER A N 1
ATOM 2958 C CA . SER A 1 384 ? -31.105 21.975 43.409 1.00 43.28 384 SER A CA 1
ATOM 2959 C C . SER A 1 384 ? -30.098 20.819 43.383 1.00 43.28 384 SER A C 1
ATOM 2961 O O . SER A 1 384 ? -29.177 20.777 42.574 1.00 43.28 384 SER A O 1
ATOM 2963 N N . GLU A 1 385 ? -30.430 19.819 44.205 1.00 52.69 385 GLU A N 1
ATOM 2964 C CA . GLU A 1 385 ? -30.095 18.402 44.065 1.00 52.69 385 GLU A CA 1
ATOM 2965 C C . GLU A 1 385 ? -30.378 17.877 42.646 1.00 52.69 385 GLU A C 1
ATOM 2967 O O . GLU A 1 385 ? -31.499 17.986 42.146 1.00 52.69 385 GLU A O 1
ATOM 2972 N N . SER A 1 386 ? -29.378 17.245 42.034 1.00 44.47 386 SER A N 1
ATOM 2973 C CA . SER A 1 386 ? -29.561 16.137 41.095 1.00 44.47 386 SER A CA 1
ATOM 2974 C C . SER A 1 386 ? -28.300 15.275 41.111 1.00 44.47 386 SER A C 1
ATOM 2976 O O . SER A 1 386 ? -27.188 15.786 41.036 1.00 44.47 386 SER A O 1
ATOM 2978 N N . LEU A 1 387 ? -28.525 13.976 41.256 1.00 50.41 387 LEU A N 1
ATOM 2979 C CA . LEU A 1 387 ? -27.568 12.873 41.335 1.00 50.41 387 LEU A CA 1
ATOM 2980 C C . LEU A 1 387 ? -26.800 12.642 40.014 1.00 50.41 387 LEU A C 1
ATOM 2982 O O . LEU A 1 387 ? -27.372 12.872 38.947 1.00 50.41 387 LEU A O 1
ATOM 2986 N N . GLY A 1 388 ? -25.573 12.101 40.125 1.00 41.94 388 GLY A N 1
ATOM 2987 C CA . GLY A 1 388 ? -24.710 11.561 39.050 1.00 41.94 388 GLY A CA 1
ATOM 2988 C C . GLY A 1 388 ? -23.436 12.399 38.835 1.00 41.94 388 GLY A C 1
ATOM 2989 O O . GLY A 1 388 ? -23.542 13.428 38.179 1.00 41.94 388 GLY A O 1
ATOM 2990 N N . GLU A 1 389 ? -22.265 12.174 39.464 1.00 41.50 389 GLU A N 1
ATOM 2991 C CA . GLU A 1 389 ? -21.333 11.016 39.338 1.00 41.50 389 GLU A CA 1
ATOM 2992 C C . GLU A 1 389 ? -21.087 10.679 37.847 1.00 41.50 389 GLU A C 1
ATOM 2994 O O . GLU A 1 389 ? -22.029 10.277 37.175 1.00 41.50 389 GLU A O 1
ATOM 2999 N N . GLU A 1 390 ? -19.920 10.851 37.208 1.00 41.25 390 GLU A N 1
ATOM 3000 C CA . GLU A 1 390 ? -18.518 11.126 37.584 1.00 41.25 390 GLU A CA 1
ATOM 3001 C C . GLU A 1 390 ? -17.850 11.853 36.386 1.00 41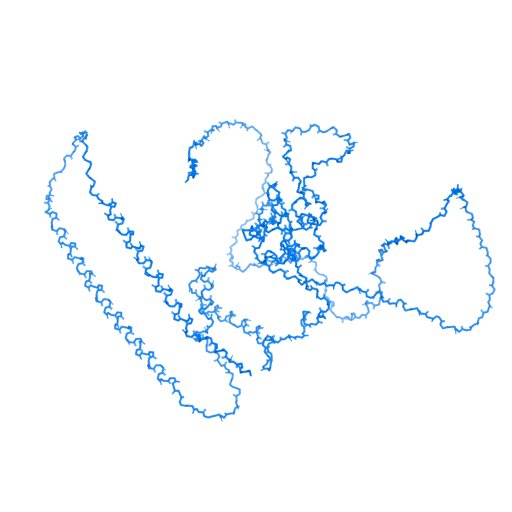.25 390 GLU A C 1
ATOM 3003 O O . GLU A 1 390 ? -18.054 11.440 35.244 1.00 41.25 390 GLU A O 1
ATOM 3008 N N . ASP A 1 391 ? -17.086 12.925 36.625 1.00 40.94 391 ASP A N 1
ATOM 3009 C CA . ASP A 1 391 ? -16.243 13.610 35.624 1.00 40.94 391 ASP A CA 1
ATOM 3010 C C . ASP A 1 391 ? -14.809 13.537 36.179 1.00 40.94 391 ASP A C 1
ATOM 3012 O O . ASP A 1 391 ? -14.484 14.202 37.165 1.00 40.94 391 ASP A O 1
ATOM 3016 N N . ASP A 1 392 ? -14.013 12.606 35.646 1.00 55.53 392 ASP A N 1
ATOM 3017 C CA . ASP A 1 392 ? -12.599 12.423 35.992 1.00 55.53 392 ASP A CA 1
ATOM 3018 C C . ASP A 1 392 ? -11.782 13.463 35.210 1.00 55.53 392 ASP A C 1
ATOM 3020 O O . ASP A 1 392 ? -11.470 13.286 34.029 1.00 55.53 392 ASP A O 1
ATOM 3024 N N . ASP A 1 393 ? -11.459 14.569 35.881 1.00 50.28 393 ASP A N 1
ATOM 3025 C CA . ASP A 1 393 ? -10.456 15.538 35.445 1.00 50.28 393 ASP A CA 1
ATOM 3026 C C . ASP A 1 393 ? -9.060 14.875 35.490 1.00 50.28 393 ASP A C 1
ATOM 3028 O O . ASP A 1 393 ? -8.414 14.797 36.539 1.00 50.28 393 ASP A O 1
ATOM 3032 N N . ASP A 1 394 ? -8.592 14.381 34.338 1.00 52.88 394 ASP A N 1
ATOM 3033 C CA . ASP A 1 394 ? -7.198 13.982 34.105 1.00 52.88 394 ASP A CA 1
ATOM 3034 C C . ASP A 1 394 ? -6.302 15.243 34.094 1.00 52.88 394 ASP A C 1
ATOM 3036 O O . ASP A 1 394 ? -6.051 15.860 33.055 1.00 52.88 394 ASP A O 1
ATOM 3040 N N . GLU A 1 395 ? -5.815 15.643 35.271 1.00 53.00 395 GLU A N 1
ATOM 3041 C CA . GLU A 1 395 ? -4.660 16.538 35.401 1.00 53.00 395 GLU A CA 1
ATOM 3042 C C . GLU A 1 395 ? -3.391 15.781 34.958 1.00 53.00 395 GLU A C 1
ATOM 3044 O O . GLU A 1 395 ? -2.876 14.911 35.666 1.00 53.00 395 GLU A O 1
ATOM 3049 N N . GLU A 1 396 ? -2.889 16.095 33.759 1.00 49.22 396 GLU A N 1
ATOM 3050 C CA . GLU A 1 396 ? -1.551 15.697 33.311 1.00 49.22 396 GLU A CA 1
ATOM 3051 C C . GLU A 1 396 ? -0.502 16.409 34.192 1.00 49.22 396 GLU A C 1
ATOM 3053 O O . GLU A 1 396 ? -0.294 17.617 34.099 1.00 49.22 396 GLU A O 1
ATOM 3058 N N . ASP A 1 397 ? 0.094 15.651 35.119 1.00 53.84 397 ASP A N 1
ATOM 3059 C CA . ASP A 1 397 ? 1.228 16.054 35.959 1.00 53.84 397 ASP A CA 1
ATOM 3060 C C . ASP A 1 397 ? 2.535 15.788 35.197 1.00 53.84 397 ASP A C 1
ATOM 3062 O O . ASP A 1 397 ? 3.027 14.653 35.131 1.00 53.84 397 ASP A O 1
ATOM 3066 N N . ASP A 1 398 ? 3.083 16.842 34.591 1.00 50.50 398 ASP A N 1
ATOM 3067 C CA . ASP A 1 398 ? 4.372 16.861 33.893 1.00 50.50 398 ASP A CA 1
ATOM 3068 C C . ASP A 1 398 ? 5.530 16.788 34.910 1.00 50.50 398 ASP A C 1
ATOM 3070 O O . ASP A 1 398 ? 6.298 17.729 35.125 1.00 50.50 398 ASP A O 1
ATOM 3074 N N . GLY A 1 399 ? 5.653 15.646 35.583 1.00 45.19 399 GLY A N 1
ATOM 3075 C CA . GLY A 1 399 ? 6.754 15.354 36.492 1.00 45.19 399 GLY A CA 1
ATOM 3076 C C . GLY A 1 399 ? 8.061 15.123 35.732 1.00 45.19 399 GLY A C 1
ATOM 3077 O O . GLY A 1 399 ? 8.314 14.027 35.229 1.00 45.19 399 GLY A O 1
ATOM 3078 N N . ASP A 1 400 ? 8.901 16.155 35.691 1.00 49.56 400 ASP A N 1
ATOM 3079 C CA . ASP A 1 400 ? 10.282 16.156 35.200 1.00 49.56 400 ASP A CA 1
ATOM 3080 C C . ASP A 1 400 ? 11.162 15.216 36.060 1.00 49.56 400 ASP A C 1
ATOM 3082 O O . ASP A 1 400 ? 11.751 15.597 37.073 1.00 49.56 400 ASP A O 1
ATOM 3086 N N . ILE A 1 401 ? 11.192 13.926 35.708 1.00 49.66 401 ILE A N 1
ATOM 3087 C CA . ILE A 1 401 ? 12.040 12.905 36.343 1.00 49.66 401 ILE A CA 1
ATOM 3088 C C . ILE A 1 401 ? 13.405 12.934 35.653 1.00 49.66 401 ILE A C 1
ATOM 3090 O O . ILE A 1 401 ? 13.656 12.170 34.724 1.00 49.66 401 ILE A O 1
ATOM 3094 N N . ASN A 1 402 ? 14.290 13.823 36.102 1.00 50.12 402 ASN A N 1
ATOM 3095 C CA . ASN A 1 402 ? 15.706 13.808 35.719 1.00 50.12 402 ASN A CA 1
ATOM 3096 C C . ASN A 1 402 ? 16.663 14.246 36.841 1.00 50.12 402 ASN A C 1
ATOM 3098 O O . ASN A 1 402 ? 17.739 14.757 36.562 1.00 50.12 402 ASN A O 1
ATOM 3102 N N . ASP A 1 403 ? 16.332 13.972 38.106 1.00 51.59 403 ASP A N 1
ATOM 3103 C CA . ASP A 1 403 ? 17.254 14.188 39.232 1.00 51.59 403 ASP A CA 1
ATOM 3104 C C . ASP A 1 403 ? 17.259 12.996 40.205 1.00 51.59 403 ASP A C 1
ATOM 3106 O O . ASP A 1 403 ? 16.919 13.121 41.381 1.00 51.59 403 ASP A O 1
ATOM 3110 N N . ASP A 1 404 ? 17.662 11.812 39.723 1.00 52.28 404 ASP A N 1
ATOM 3111 C CA . ASP A 1 404 ? 18.037 10.700 40.609 1.00 52.28 404 ASP A CA 1
ATOM 3112 C C . ASP A 1 404 ? 19.574 10.655 40.785 1.00 52.28 404 ASP A C 1
ATOM 3114 O O . ASP A 1 404 ? 20.304 10.266 39.863 1.00 52.28 404 ASP A O 1
ATOM 3118 N N . PRO A 1 405 ? 20.114 11.064 41.951 1.00 49.56 405 PRO A N 1
ATOM 3119 C CA . PRO A 1 405 ? 21.553 11.126 42.198 1.00 49.56 405 PRO A CA 1
ATOM 3120 C C . PRO A 1 405 ? 22.217 9.748 42.370 1.00 49.56 405 PRO A C 1
ATOM 3122 O O . PRO A 1 405 ? 23.438 9.690 42.529 1.00 49.56 405 PRO A O 1
ATOM 3125 N N . LEU A 1 406 ? 21.472 8.636 42.319 1.00 47.53 406 LEU A N 1
ATOM 3126 C CA . LEU A 1 406 ? 22.020 7.302 42.588 1.00 47.53 406 LEU A CA 1
ATOM 3127 C C . LEU A 1 406 ? 22.645 6.599 41.368 1.00 47.53 406 LEU A C 1
ATOM 3129 O O . LEU A 1 406 ? 23.427 5.666 41.540 1.00 47.53 406 LEU A O 1
ATOM 3133 N N . ILE A 1 407 ? 22.363 7.048 40.139 1.00 53.06 407 ILE A N 1
ATOM 3134 C CA . ILE A 1 407 ? 22.905 6.427 38.909 1.00 53.06 407 ILE A CA 1
ATOM 3135 C C . ILE A 1 407 ? 24.329 6.925 38.584 1.00 53.06 407 ILE A C 1
ATOM 3137 O O . ILE A 1 407 ? 25.082 6.264 37.870 1.00 53.06 407 ILE A O 1
ATOM 3141 N N . LYS A 1 408 ? 24.773 8.040 39.178 1.00 50.84 408 LYS A N 1
ATOM 3142 C CA . LYS A 1 408 ? 26.102 8.630 38.921 1.00 50.84 408 LYS A CA 1
ATOM 3143 C C . LYS A 1 408 ? 27.288 7.888 39.551 1.00 50.84 408 LYS A C 1
ATOM 3145 O O . LYS A 1 408 ? 28.423 8.281 39.302 1.00 50.84 408 LYS A O 1
ATOM 3150 N N . GLN A 1 409 ? 27.072 6.834 40.343 1.00 47.59 409 GLN A N 1
ATOM 3151 C CA . GLN A 1 409 ? 28.143 6.236 41.157 1.00 47.59 409 GLN A CA 1
ATOM 3152 C C . GLN A 1 409 ? 28.738 4.921 40.613 1.00 47.59 409 GLN A C 1
ATOM 3154 O O . GLN A 1 409 ? 29.602 4.343 41.265 1.00 47.59 409 GLN A O 1
ATOM 3159 N N . PHE A 1 410 ? 28.331 4.453 39.425 1.00 39.25 410 PHE A N 1
ATOM 3160 C CA . PHE A 1 410 ? 28.792 3.163 38.877 1.00 39.25 410 PHE A CA 1
ATOM 3161 C C . PHE A 1 410 ? 29.684 3.230 37.627 1.00 39.25 410 PHE A C 1
ATOM 3163 O O . PHE A 1 410 ? 30.019 2.187 37.071 1.00 39.25 410 PHE A O 1
ATOM 3170 N N . ILE A 1 411 ? 30.134 4.418 37.211 1.00 41.06 411 ILE A N 1
ATOM 3171 C CA . ILE A 1 411 ? 31.155 4.548 36.160 1.00 41.06 411 ILE A CA 1
ATOM 3172 C C . ILE A 1 411 ? 32.480 4.908 36.830 1.00 41.06 411 ILE A C 1
ATOM 3174 O O . ILE A 1 411 ? 32.754 6.063 37.149 1.00 41.06 411 ILE A O 1
ATOM 3178 N N . VAL A 1 412 ? 33.268 3.870 37.104 1.00 39.69 412 VAL A N 1
ATOM 3179 C CA . VAL A 1 412 ? 34.657 3.981 37.548 1.00 39.69 412 VAL A CA 1
ATOM 3180 C C . VAL A 1 412 ? 35.537 4.342 36.353 1.00 39.69 412 VAL A C 1
ATOM 3182 O O . VAL A 1 412 ? 35.421 3.758 35.279 1.00 39.69 412 VAL A O 1
ATOM 3185 N N . ALA A 1 413 ? 36.396 5.321 36.619 1.00 45.50 413 ALA A N 1
ATOM 3186 C CA . ALA A 1 413 ? 37.568 5.779 35.892 1.00 45.50 413 ALA A CA 1
ATOM 3187 C C . ALA A 1 413 ? 38.292 4.733 35.027 1.00 45.50 413 ALA A C 1
ATOM 3189 O O . ALA A 1 413 ? 38.743 3.716 35.546 1.00 45.50 413 ALA A O 1
ATOM 3190 N N . ASP A 1 414 ? 38.523 5.075 33.757 1.00 42.12 414 ASP A N 1
ATOM 3191 C CA . ASP A 1 414 ? 39.886 5.175 33.227 1.00 42.12 414 ASP A CA 1
ATOM 3192 C C . ASP A 1 414 ? 39.908 6.030 31.944 1.00 42.12 414 ASP A C 1
ATOM 3194 O O . ASP A 1 414 ? 38.932 6.040 31.195 1.00 42.12 414 ASP A O 1
ATOM 3198 N N . SER A 1 415 ? 41.042 6.688 31.691 1.00 36.59 415 SER A N 1
ATOM 3199 C CA . SER A 1 415 ? 41.391 7.497 30.506 1.00 36.59 415 SER A CA 1
ATOM 3200 C C . SER A 1 415 ? 41.060 9.000 30.540 1.00 36.59 415 SER A C 1
ATOM 3202 O O . SER A 1 415 ? 40.129 9.478 29.893 1.00 36.59 415 SER A O 1
ATOM 3204 N N . GLU A 1 416 ? 41.942 9.761 31.196 1.00 49.12 416 GLU A N 1
ATOM 3205 C CA . GLU A 1 416 ? 42.286 11.131 30.792 1.00 49.12 416 GLU A CA 1
ATOM 3206 C C . GLU A 1 416 ? 42.812 11.120 29.346 1.00 49.12 416 GLU A C 1
ATOM 3208 O O . GLU A 1 416 ? 43.870 10.554 29.067 1.00 49.12 416 GLU A O 1
ATOM 3213 N N . VAL A 1 417 ? 42.089 11.751 28.420 1.00 43.19 417 VAL A N 1
ATOM 3214 C CA . VAL A 1 417 ? 42.652 12.199 27.142 1.00 43.19 417 VAL A CA 1
ATOM 3215 C C . VAL A 1 417 ? 42.178 13.625 26.923 1.00 43.19 417 VAL A C 1
ATOM 3217 O O . VAL A 1 417 ? 40.990 13.918 27.031 1.00 43.19 417 VAL A O 1
ATOM 3220 N N . GLU A 1 418 ? 43.154 14.494 26.717 1.00 43.62 418 GLU A N 1
ATOM 3221 C CA . GLU A 1 418 ? 43.046 15.944 26.667 1.00 43.62 418 GLU A CA 1
ATOM 3222 C C . GLU A 1 418 ? 42.050 16.429 25.601 1.00 43.62 418 GLU A C 1
ATOM 3224 O O . GLU A 1 418 ? 42.011 15.916 24.480 1.00 43.62 418 GLU A O 1
ATOM 3229 N N . ASP A 1 419 ? 41.275 17.451 25.978 1.00 49.75 419 ASP A N 1
ATOM 3230 C CA . ASP A 1 419 ? 40.475 18.300 25.095 1.00 49.75 419 ASP A CA 1
ATOM 3231 C C . ASP A 1 419 ? 41.331 18.795 23.919 1.00 49.75 419 ASP A C 1
ATOM 3233 O O . ASP A 1 419 ? 42.259 19.590 24.092 1.00 49.75 419 ASP A O 1
ATOM 3237 N N . SER A 1 420 ? 40.998 18.341 22.712 1.00 46.53 420 SER A N 1
ATOM 3238 C CA . SER A 1 420 ? 41.430 18.967 21.467 1.00 46.53 420 SER A CA 1
ATOM 3239 C C . SER A 1 420 ? 40.196 19.223 20.615 1.00 46.53 420 SER A C 1
ATOM 3241 O O . SER A 1 420 ? 39.550 18.297 20.124 1.00 46.53 420 SER A O 1
ATOM 3243 N N . ASP A 1 421 ? 39.904 20.507 20.472 1.00 51.69 421 ASP A N 1
ATOM 3244 C CA . ASP A 1 421 ? 38.812 21.095 19.714 1.00 51.69 421 ASP A CA 1
ATOM 3245 C C . ASP A 1 421 ? 38.719 20.612 18.250 1.00 51.69 421 ASP A C 1
ATOM 3247 O O . ASP A 1 421 ? 39.717 20.292 17.604 1.00 51.69 421 ASP A O 1
ATOM 3251 N N . GLU A 1 422 ? 37.487 20.676 17.733 1.00 48.94 422 GLU A N 1
ATOM 3252 C CA . GLU A 1 422 ? 37.131 20.941 16.329 1.00 48.94 422 GLU A CA 1
ATOM 3253 C C . GLU A 1 422 ? 37.618 19.961 15.239 1.00 48.94 422 GLU A C 1
ATOM 3255 O O . GLU A 1 422 ? 38.655 20.156 14.609 1.00 48.94 422 GLU A O 1
ATOM 3260 N N . ALA A 1 423 ? 36.753 19.008 14.859 1.00 41.75 423 ALA A N 1
ATOM 3261 C CA . ALA A 1 423 ? 36.592 18.635 13.447 1.00 41.75 423 ALA A CA 1
ATOM 3262 C C . ALA A 1 423 ? 35.258 17.915 13.178 1.00 41.75 423 ALA A C 1
ATOM 3264 O O . ALA A 1 423 ? 34.987 16.838 13.710 1.00 41.75 423 ALA A O 1
ATOM 3265 N N . ASP A 1 424 ? 34.465 18.508 12.285 1.00 51.47 424 ASP A N 1
ATOM 3266 C CA . ASP A 1 424 ? 33.334 17.915 11.570 1.00 51.47 424 ASP A CA 1
ATOM 3267 C C . ASP A 1 424 ? 33.612 16.469 11.110 1.00 51.47 424 ASP A C 1
ATOM 3269 O O . ASP A 1 424 ? 34.396 16.235 10.187 1.00 51.47 424 ASP A O 1
ATOM 3273 N N . MET A 1 425 ? 32.918 15.481 11.685 1.00 39.44 425 MET A N 1
ATOM 3274 C CA . MET A 1 425 ? 32.837 14.136 11.100 1.00 39.44 425 MET A CA 1
ATOM 3275 C C . MET A 1 425 ? 31.650 14.042 10.138 1.00 39.44 425 MET A C 1
ATOM 3277 O O . MET A 1 425 ? 30.605 13.457 10.425 1.00 39.44 425 MET A O 1
ATOM 3281 N N . GLU A 1 426 ? 31.849 14.622 8.958 1.00 42.12 426 GLU A N 1
ATOM 3282 C CA . GLU A 1 426 ? 31.052 14.388 7.758 1.00 42.12 426 GLU A CA 1
ATOM 3283 C C . GLU A 1 426 ? 31.304 12.953 7.252 1.00 42.12 426 GLU A C 1
ATOM 3285 O O . GLU A 1 426 ? 32.338 12.647 6.653 1.00 42.12 426 GLU A O 1
ATOM 3290 N N . TRP A 1 427 ? 30.356 12.043 7.492 1.00 39.31 427 TRP A N 1
ATOM 3291 C CA . TRP A 1 427 ? 30.376 10.685 6.938 1.00 39.31 427 TRP A CA 1
ATOM 3292 C C . TRP A 1 427 ? 30.125 10.726 5.422 1.00 39.31 427 TRP A C 1
ATOM 3294 O O . TRP A 1 427 ? 29.007 10.524 4.953 1.00 39.31 427 TRP A O 1
ATOM 3304 N N . SER A 1 428 ? 31.171 10.983 4.635 1.00 38.19 428 SER A N 1
ATOM 3305 C CA . SER A 1 428 ? 31.132 10.887 3.174 1.00 38.19 428 SER A CA 1
ATOM 3306 C C . SER A 1 428 ? 31.775 9.583 2.689 1.00 38.19 428 SER A C 1
ATOM 3308 O O . SER A 1 428 ? 32.991 9.402 2.637 1.00 38.19 428 SER A O 1
ATOM 3310 N N . THR A 1 429 ? 30.933 8.633 2.284 1.00 43.84 429 THR A N 1
ATOM 3311 C CA . THR A 1 429 ? 31.353 7.446 1.535 1.00 43.84 429 THR A CA 1
ATOM 3312 C C . THR A 1 429 ? 31.687 7.835 0.096 1.00 43.84 429 THR A C 1
ATOM 3314 O O . THR A 1 429 ? 30.810 7.848 -0.768 1.00 43.84 429 THR A O 1
ATOM 3317 N N . THR A 1 430 ? 32.959 8.111 -0.197 1.00 40.00 430 THR A N 1
ATOM 3318 C CA . THR A 1 430 ? 33.428 8.231 -1.588 1.00 40.00 430 THR A CA 1
ATOM 3319 C C . THR A 1 430 ? 34.806 7.608 -1.788 1.00 40.00 430 THR A C 1
ATOM 3321 O O . THR A 1 430 ? 35.852 8.225 -1.614 1.00 40.00 430 THR A O 1
ATOM 3324 N N . LEU A 1 431 ? 34.790 6.355 -2.238 1.00 46.03 431 LEU A N 1
ATOM 3325 C CA . LEU A 1 431 ? 35.933 5.629 -2.784 1.00 46.03 431 LEU A CA 1
ATOM 3326 C C . LEU A 1 431 ? 36.222 6.126 -4.212 1.00 46.03 431 LEU A C 1
ATOM 3328 O O . LEU A 1 431 ? 35.843 5.490 -5.192 1.00 46.03 431 LEU A O 1
ATOM 3332 N N . ARG A 1 432 ? 36.889 7.279 -4.349 1.00 45.53 432 ARG A N 1
ATOM 3333 C CA . ARG A 1 432 ? 37.625 7.650 -5.573 1.00 45.53 432 ARG A CA 1
ATOM 3334 C C . ARG A 1 432 ? 38.894 8.424 -5.224 1.00 45.53 432 ARG A C 1
ATOM 3336 O O . ARG A 1 432 ? 38.878 9.635 -5.044 1.00 45.53 432 ARG A O 1
ATOM 3343 N N . GLN A 1 433 ? 40.016 7.708 -5.177 1.00 39.69 433 GLN A N 1
ATOM 3344 C CA . GLN A 1 433 ? 41.343 8.314 -5.246 1.00 39.69 433 GLN A CA 1
ATOM 3345 C C . GLN A 1 433 ? 41.582 8.865 -6.659 1.00 39.69 433 GLN A C 1
ATOM 3347 O O . GLN A 1 433 ? 41.391 8.163 -7.650 1.00 39.69 433 GLN A O 1
ATOM 3352 N N . GLY A 1 434 ? 42.028 10.118 -6.746 1.00 36.66 434 GLY A N 1
ATOM 3353 C CA . GLY A 1 434 ? 42.386 10.757 -8.010 1.00 36.66 434 GLY A CA 1
ATOM 3354 C C . GLY A 1 434 ? 42.878 12.189 -7.830 1.00 36.66 434 GLY A C 1
ATOM 3355 O O . GLY A 1 434 ? 42.176 13.136 -8.161 1.00 36.66 434 GLY A O 1
ATOM 3356 N N . LYS A 1 435 ? 44.099 12.337 -7.300 1.00 41.47 435 LYS A N 1
ATOM 3357 C CA . LYS A 1 435 ? 44.869 13.591 -7.230 1.00 41.47 435 LYS A CA 1
ATOM 3358 C C . LYS A 1 435 ? 44.885 14.332 -8.575 1.00 41.47 435 LYS A C 1
ATOM 3360 O O . LYS A 1 435 ? 45.461 13.801 -9.520 1.00 41.47 435 LYS A O 1
ATOM 3365 N N . ARG A 1 436 ? 44.448 15.598 -8.612 1.00 38.56 436 ARG A N 1
ATOM 3366 C CA . ARG A 1 436 ? 45.111 16.687 -9.362 1.00 38.56 436 ARG A CA 1
ATOM 3367 C C . ARG A 1 436 ? 44.856 18.038 -8.687 1.00 38.56 436 ARG A C 1
ATOM 3369 O O . ARG A 1 436 ? 43.720 18.402 -8.418 1.00 38.56 436 ARG A O 1
ATOM 3376 N N . ALA A 1 437 ? 45.948 18.751 -8.425 1.00 46.78 437 ALA A N 1
ATOM 3377 C CA . ALA A 1 437 ? 45.988 20.093 -7.859 1.00 46.78 437 ALA A CA 1
ATOM 3378 C C . ALA A 1 437 ? 45.679 21.171 -8.916 1.00 46.78 437 ALA A C 1
ATOM 3380 O O . ALA A 1 437 ? 46.135 21.049 -10.054 1.00 46.78 437 ALA A O 1
ATOM 3381 N N . ALA A 1 438 ? 44.969 22.235 -8.520 1.00 36.62 438 ALA A N 1
ATOM 3382 C CA . ALA A 1 438 ? 44.882 23.520 -9.227 1.00 36.62 438 ALA A CA 1
ATOM 3383 C C . ALA A 1 438 ? 44.414 24.658 -8.269 1.00 36.62 438 ALA A C 1
ATOM 3385 O O . ALA A 1 438 ? 43.829 24.351 -7.233 1.00 36.62 438 ALA A O 1
ATOM 3386 N N . PRO A 1 439 ? 44.709 25.944 -8.573 1.00 45.47 439 PRO A N 1
ATOM 3387 C CA . PRO A 1 439 ? 45.096 26.988 -7.601 1.00 45.47 439 PRO A CA 1
ATOM 3388 C C . PRO A 1 439 ? 43.964 28.004 -7.253 1.00 45.47 439 PRO A C 1
ATOM 3390 O O . PRO A 1 439 ? 42.838 27.837 -7.725 1.00 45.47 439 PRO A O 1
ATOM 3393 N N . PRO A 1 440 ? 44.209 29.034 -6.400 1.00 50.66 440 PRO A N 1
ATOM 3394 C CA . PRO A 1 440 ? 43.182 29.606 -5.530 1.00 50.66 440 PRO A CA 1
ATOM 3395 C C . PRO A 1 440 ? 42.324 30.740 -6.120 1.00 50.66 440 PRO A C 1
ATOM 3397 O O . PRO A 1 440 ? 42.709 31.481 -7.022 1.00 50.66 440 PRO A O 1
ATOM 3400 N N . ALA A 1 441 ? 41.149 30.838 -5.493 1.00 40.19 441 ALA A N 1
ATOM 3401 C CA . ALA A 1 441 ? 40.117 31.871 -5.455 1.00 40.19 441 ALA A CA 1
ATOM 3402 C C . ALA A 1 441 ? 40.379 33.226 -6.147 1.00 40.19 441 ALA A C 1
ATOM 3404 O O . ALA A 1 441 ? 41.268 33.992 -5.776 1.00 40.19 441 ALA A O 1
ATOM 3405 N N . ARG A 1 442 ? 39.444 33.605 -7.034 1.00 42.12 442 ARG A N 1
ATOM 3406 C CA . ARG A 1 442 ? 39.125 35.009 -7.339 1.00 42.12 442 ARG A CA 1
ATOM 3407 C C . ARG A 1 442 ? 37.759 35.357 -6.757 1.00 42.12 442 ARG A C 1
ATOM 3409 O O . ARG A 1 442 ? 36.762 34.692 -7.022 1.00 42.12 442 ARG A O 1
ATOM 3416 N N . THR A 1 443 ? 37.743 36.426 -5.974 1.00 47.94 443 THR A N 1
ATOM 3417 C CA . THR A 1 443 ? 36.571 37.079 -5.396 1.00 47.94 443 THR A CA 1
ATOM 3418 C C . THR A 1 443 ? 35.700 37.692 -6.499 1.00 47.94 443 THR A C 1
ATOM 3420 O O . THR A 1 443 ? 36.174 38.479 -7.318 1.00 47.94 443 THR A O 1
ATOM 3423 N N . VAL A 1 444 ? 34.412 37.333 -6.537 1.00 43.16 444 VAL A N 1
ATOM 3424 C CA . VAL A 1 444 ? 33.434 37.925 -7.464 1.00 43.16 444 VAL A CA 1
ATOM 3425 C C . VAL A 1 444 ? 32.666 39.027 -6.745 1.00 43.16 444 VAL A C 1
ATOM 3427 O O . VAL A 1 444 ? 31.970 38.805 -5.756 1.00 43.16 444 VAL A O 1
ATOM 3430 N N . SER A 1 445 ? 32.831 40.240 -7.263 1.00 42.41 445 SER A N 1
ATOM 3431 C CA . SER A 1 445 ? 32.171 41.458 -6.826 1.00 42.41 445 SER A CA 1
ATOM 3432 C C . SER A 1 445 ? 30.697 41.486 -7.240 1.00 42.41 445 SER A C 1
ATOM 3434 O O . SER A 1 445 ? 30.307 41.089 -8.339 1.00 42.41 445 SER A O 1
ATOM 3436 N N . LYS A 1 446 ? 29.866 42.005 -6.331 1.00 50.41 446 LYS A N 1
ATOM 3437 C CA . LYS A 1 446 ? 28.451 42.322 -6.551 1.00 50.41 446 LYS A CA 1
ATOM 3438 C C . LYS A 1 446 ? 28.316 43.330 -7.698 1.00 50.41 446 LYS A C 1
ATOM 3440 O O . LYS A 1 446 ? 28.902 44.410 -7.637 1.00 50.41 446 LYS A O 1
ATOM 3445 N N . ARG A 1 447 ? 27.481 43.025 -8.696 1.00 43.78 447 ARG A N 1
ATOM 3446 C CA . ARG A 1 447 ? 26.978 44.011 -9.666 1.00 43.78 447 ARG A CA 1
ATOM 3447 C C . ARG A 1 447 ? 25.448 44.113 -9.618 1.00 43.78 447 ARG A C 1
ATOM 3449 O O . ARG A 1 447 ? 24.780 43.104 -9.401 1.00 43.78 447 ARG A O 1
ATOM 3456 N N . PRO A 1 448 ? 24.897 45.330 -9.781 1.00 47.50 448 PRO A N 1
ATOM 3457 C CA . PRO A 1 448 ? 23.495 45.627 -9.532 1.00 47.50 448 PRO A CA 1
ATOM 3458 C C . PRO A 1 448 ? 22.581 45.217 -10.691 1.00 47.50 448 PRO A C 1
ATOM 3460 O O . PRO A 1 448 ? 22.939 45.275 -11.867 1.00 47.50 448 PRO A O 1
ATOM 3463 N N . ARG A 1 449 ? 21.360 44.845 -10.301 1.00 39.94 449 ARG A N 1
ATOM 3464 C CA . ARG A 1 449 ? 20.196 44.530 -11.135 1.00 39.94 449 ARG A CA 1
ATOM 3465 C C . ARG A 1 449 ? 19.842 45.732 -12.024 1.00 39.94 449 ARG A C 1
ATOM 3467 O O . ARG A 1 449 ? 19.507 46.792 -11.501 1.00 39.94 449 ARG A O 1
ATOM 3474 N N . LYS A 1 450 ? 19.869 45.554 -13.348 1.00 43.75 450 LYS A N 1
ATOM 3475 C CA . LYS A 1 450 ? 19.294 46.493 -14.321 1.00 43.75 450 LYS A CA 1
ATOM 3476 C C . LYS A 1 450 ? 18.057 45.850 -14.946 1.00 43.75 450 LYS A C 1
ATOM 3478 O O . LYS A 1 450 ? 18.127 44.747 -15.477 1.00 43.75 450 LYS A O 1
ATOM 3483 N N . SER A 1 451 ? 16.929 46.522 -14.774 1.00 51.03 451 SER A N 1
ATOM 3484 C CA . SER A 1 451 ? 15.626 46.250 -15.377 1.00 51.03 451 SER A CA 1
ATOM 3485 C C . SER A 1 451 ? 15.555 46.769 -16.821 1.00 51.03 451 SER A C 1
ATOM 3487 O O . SER A 1 451 ? 16.384 47.593 -17.203 1.00 51.03 451 SER A O 1
ATOM 3489 N N . GLN A 1 452 ? 14.496 46.345 -17.535 1.00 37.97 452 GLN A N 1
ATOM 3490 C CA . GLN A 1 452 ? 14.069 46.669 -18.919 1.00 37.97 452 GLN A CA 1
ATOM 3491 C C . GLN A 1 452 ? 14.569 45.669 -19.982 1.00 37.97 452 GLN A C 1
ATOM 3493 O O . GLN A 1 452 ? 15.717 45.258 -19.927 1.00 37.97 452 GLN A O 1
ATOM 3498 N N . ALA A 1 453 ? 13.787 45.212 -20.965 1.00 35.59 453 ALA A N 1
ATOM 3499 C CA . ALA A 1 453 ? 12.436 45.551 -21.416 1.00 35.59 453 ALA A CA 1
ATOM 3500 C C . ALA A 1 453 ? 11.785 44.338 -22.117 1.00 35.59 453 ALA A C 1
ATOM 3502 O O . ALA A 1 453 ? 12.448 43.356 -22.438 1.00 35.59 453 ALA A O 1
ATOM 3503 N N . GLN A 1 454 ? 10.473 44.456 -22.324 1.00 41.16 454 GLN A N 1
ATOM 3504 C CA . GLN A 1 454 ? 9.607 43.609 -23.141 1.00 41.16 454 GLN A CA 1
ATOM 3505 C C . GLN A 1 454 ? 10.153 43.372 -24.553 1.00 41.16 454 GLN A C 1
ATOM 3507 O O . GLN A 1 454 ? 10.491 44.345 -25.215 1.00 41.16 454 GLN A O 1
ATOM 3512 N N . GLU A 1 455 ? 10.027 42.142 -25.059 1.00 34.19 455 GLU A N 1
ATOM 3513 C CA . GLU A 1 455 ? 9.688 41.897 -26.465 1.00 34.19 455 GLU A CA 1
ATOM 3514 C C . GLU A 1 455 ? 8.709 40.722 -26.571 1.00 34.19 455 GLU A C 1
ATOM 3516 O O . GLU A 1 455 ? 8.837 39.693 -25.906 1.00 34.19 455 GLU A O 1
ATOM 3521 N N . ALA A 1 456 ? 7.670 40.942 -27.370 1.00 43.94 456 ALA A N 1
ATOM 3522 C CA . ALA A 1 456 ? 6.605 40.007 -27.672 1.00 43.94 456 ALA A CA 1
ATOM 3523 C C . ALA A 1 456 ? 7.036 39.040 -28.787 1.00 43.94 456 ALA A C 1
ATOM 3525 O O . ALA A 1 456 ? 7.580 39.472 -29.798 1.00 43.94 456 ALA A O 1
ATOM 3526 N N . SER A 1 457 ? 6.717 37.751 -28.650 1.00 39.75 457 SER A N 1
ATOM 3527 C CA . SER A 1 457 ? 6.669 36.797 -29.770 1.00 39.75 457 SER A CA 1
ATOM 3528 C C . SER A 1 457 ? 5.541 35.783 -29.513 1.00 39.75 457 SER A C 1
ATOM 3530 O O . SER A 1 457 ? 5.489 35.127 -28.478 1.00 39.75 457 SER A O 1
ATOM 3532 N N . SER A 1 458 ? 4.426 35.934 -30.235 1.00 36.94 458 SER A N 1
ATOM 3533 C CA . SER A 1 458 ? 3.948 35.024 -31.295 1.00 36.94 458 SER A CA 1
ATOM 3534 C C . SER A 1 458 ? 3.844 33.555 -30.847 1.00 36.94 458 SER A C 1
ATOM 3536 O O . SER A 1 458 ? 4.826 32.828 -30.830 1.00 36.94 458 SER A O 1
ATOM 3538 N N . SER A 1 459 ? 2.675 33.109 -30.380 1.00 42.25 459 SER A N 1
ATOM 3539 C CA . SER A 1 459 ? 1.650 32.444 -31.209 1.00 42.25 459 SER A CA 1
ATOM 3540 C C . SER A 1 459 ? 2.165 31.217 -31.978 1.00 42.25 459 SER A C 1
ATOM 3542 O O . SER A 1 459 ? 2.472 31.313 -33.165 1.00 42.25 459 SER A O 1
ATOM 3544 N N . SER A 1 460 ? 2.123 30.046 -31.341 1.00 41.00 460 SER A N 1
ATOM 3545 C CA . SER A 1 460 ? 2.046 28.750 -32.020 1.00 41.00 460 SER A CA 1
ATOM 3546 C C . SER A 1 460 ? 0.737 28.056 -31.629 1.00 41.00 460 SER A C 1
ATOM 3548 O O . SER A 1 460 ? 0.546 27.578 -30.514 1.00 41.00 460 SER A O 1
ATOM 3550 N N . ARG A 1 461 ? -0.203 28.074 -32.580 1.00 39.06 461 ARG A N 1
ATOM 3551 C CA . ARG A 1 461 ? -1.433 27.278 -32.590 1.00 39.06 461 ARG A CA 1
ATOM 3552 C C . ARG A 1 461 ? -1.071 25.803 -32.756 1.00 39.06 461 ARG A C 1
ATOM 3554 O O . ARG A 1 461 ? -0.379 25.457 -33.710 1.00 39.06 461 ARG A O 1
ATOM 3561 N N . THR A 1 462 ? -1.603 24.946 -31.898 1.00 56.72 462 THR A N 1
ATOM 3562 C CA . THR A 1 462 ? -1.773 23.517 -32.180 1.00 56.72 462 THR A CA 1
ATOM 3563 C C . THR A 1 462 ? -3.062 23.304 -32.996 1.00 56.72 462 THR A C 1
ATOM 3565 O O . THR A 1 462 ? -4.046 24.017 -32.773 1.00 56.72 462 THR A O 1
ATOM 3568 N N . PRO A 1 463 ? -3.078 22.388 -33.982 1.00 54.59 463 PRO A N 1
ATOM 3569 C CA . PRO A 1 463 ? -4.273 22.088 -34.771 1.00 54.59 463 PRO A CA 1
ATOM 3570 C C . PRO A 1 463 ? -5.241 21.142 -34.021 1.00 54.59 463 PRO A C 1
ATOM 3572 O O . PRO A 1 463 ? -4.760 20.256 -33.314 1.00 54.59 463 PRO A O 1
ATOM 3575 N N . PRO A 1 464 ? -6.578 21.277 -34.186 1.00 60.44 464 PRO A N 1
ATOM 3576 C CA . PRO A 1 464 ? -7.564 20.444 -33.491 1.00 60.44 464 PRO A CA 1
ATOM 3577 C C . PRO A 1 464 ? -8.454 19.633 -34.453 1.00 60.44 464 PRO A C 1
ATOM 3579 O O . PRO A 1 464 ? -9.394 20.205 -34.978 1.00 60.44 464 PRO A O 1
ATOM 3582 N N . TRP A 1 465 ? -8.205 18.337 -34.662 1.00 52.72 465 TRP A N 1
ATOM 3583 C CA . TRP A 1 465 ? -9.114 17.341 -35.292 1.00 52.72 465 TRP A CA 1
ATOM 3584 C C . TRP A 1 465 ? -8.564 15.952 -34.917 1.00 52.72 465 TRP A C 1
ATOM 3586 O O . TRP A 1 465 ? -7.343 15.824 -34.870 1.00 52.72 465 TRP A O 1
ATOM 3596 N N . GLY A 1 466 ? -9.272 14.864 -34.618 1.00 43.12 466 GLY A N 1
ATOM 3597 C CA . GLY A 1 466 ? -10.653 14.335 -34.649 1.00 43.12 466 GLY A CA 1
ATOM 3598 C C . GLY A 1 466 ? -10.482 12.848 -34.211 1.00 43.12 466 GLY A C 1
ATOM 3599 O O . GLY A 1 466 ? -9.348 12.396 -34.070 1.00 43.12 466 GLY A O 1
ATOM 3600 N N . ASP A 1 467 ? -11.436 11.982 -33.900 1.00 45.94 467 ASP A N 1
ATOM 3601 C CA . ASP A 1 467 ? -12.882 11.920 -34.017 1.00 45.94 467 ASP A CA 1
ATOM 3602 C C . ASP A 1 467 ? -13.387 10.976 -32.912 1.00 45.94 467 ASP A C 1
ATOM 3604 O O . ASP A 1 467 ? -12.727 10.003 -32.537 1.00 45.94 467 ASP A O 1
ATOM 3608 N N . VAL A 1 468 ? -14.577 11.276 -32.403 1.00 41.91 468 VAL A N 1
ATOM 3609 C CA . VAL A 1 468 ? -15.361 10.415 -31.518 1.00 41.91 468 VAL A CA 1
ATOM 3610 C C . VAL A 1 468 ? -16.100 9.407 -32.400 1.00 41.91 468 VAL A C 1
ATOM 3612 O O . VAL A 1 468 ? -16.919 9.802 -33.225 1.00 41.91 468 VAL A O 1
ATOM 3615 N N . ILE A 1 469 ? -15.822 8.112 -32.234 1.00 49.19 469 ILE A N 1
ATOM 3616 C CA . ILE A 1 469 ? -16.654 7.041 -32.796 1.00 49.19 469 ILE A CA 1
ATOM 3617 C C . ILE A 1 469 ? -17.687 6.672 -31.728 1.00 49.19 469 ILE A C 1
ATOM 3619 O O . ILE A 1 469 ? -17.376 5.966 -30.769 1.00 49.19 469 ILE A O 1
ATOM 3623 N N . GLU A 1 470 ? -18.911 7.169 -31.891 1.00 51.06 470 GLU A N 1
ATOM 3624 C CA . GLU A 1 470 ? -20.091 6.634 -31.213 1.00 51.06 470 GLU A CA 1
ATOM 3625 C C . GLU A 1 470 ? -20.501 5.330 -31.908 1.00 51.06 470 GLU A C 1
ATOM 3627 O O . GLU A 1 470 ? -20.927 5.328 -33.063 1.00 51.06 470 GLU A O 1
ATOM 3632 N N . LEU A 1 471 ? -20.369 4.205 -31.206 1.00 53.34 471 LEU A N 1
ATOM 3633 C CA . LEU A 1 471 ? -21.034 2.962 -31.582 1.00 53.34 471 LEU A CA 1
ATOM 3634 C C . LEU A 1 471 ? -22.437 2.984 -30.970 1.00 53.34 471 LEU A C 1
ATOM 3636 O O . LEU A 1 471 ? -22.595 2.837 -29.760 1.00 53.34 471 LEU A O 1
ATOM 3640 N N . SER A 1 472 ? -23.443 3.189 -31.818 1.00 51.16 472 SER A N 1
ATOM 3641 C CA . SER A 1 472 ? -24.831 2.840 -31.510 1.00 51.16 472 SER A CA 1
ATOM 3642 C C . SER A 1 472 ? -25.009 1.333 -31.701 1.00 51.16 472 SER A C 1
ATOM 3644 O O . SER A 1 472 ? -24.635 0.802 -32.747 1.00 51.16 472 SER A O 1
ATOM 3646 N N . SER A 1 473 ? -25.566 0.663 -30.693 1.00 58.44 473 SER A N 1
ATOM 3647 C CA . SER A 1 473 ? -26.050 -0.715 -30.793 1.00 58.44 473 SER A CA 1
ATOM 3648 C C . SER A 1 473 ? -27.550 -0.703 -31.074 1.00 58.44 473 SER A C 1
ATOM 3650 O O . SER A 1 473 ? -28.306 -0.144 -30.277 1.00 58.44 473 SER A O 1
ATOM 3652 N N . ASP A 1 474 ? -27.933 -1.352 -32.171 1.00 50.38 474 ASP A N 1
ATOM 3653 C CA . ASP A 1 474 ? -29.174 -2.128 -32.290 1.00 50.38 474 ASP A CA 1
ATOM 3654 C C . ASP A 1 474 ? -28.854 -3.606 -32.015 1.00 50.38 474 ASP A C 1
ATOM 3656 O O . ASP A 1 474 ? -27.751 -4.052 -32.429 1.00 50.38 474 ASP A O 1
#

pLDDT: mean 72.68, std 21.96, range [34.19, 98.56]

InterPro domains:
  IPR003903 Ubiquitin interacting motif [PS50330] (24-43)
  IPR036388 Winged helix-like DNA-binding domain superfamily [G3DSA:1.10.10.10] (197-330)

Radius of gyration: 42.16 Å; chains: 1; bounding box: 77×96×148 Å

Foldseek 3Di:
DDDDDDDDDDPVVVVVVVVVVVVVVVVVVVVVVVVVVVVVVVVPPDPPDDDDDDDDDDDDDDDDDPDPPVVVVVVVVVVVVVVVVVVVVVVVVVVVVVVVVVVVVVVVVVVPPDPDDDDDDDDDDPPPPPLVDDDPCNVVVQVVCCVPPVDNDDDSVVVVVVVCVVCCVQPVQDDPPDDSPDQSCPDCVNVPDPVQKDWDFCLLVLLLLQLLLQLCVVLVHFAALLRSLCVLQVHDDPPQAPPDDPPPPDPDPDPDDDDDPPHRDDRDSCVRRVDHDPDDSVQSSQSVVVCVVVPQWDWDWDDDPPDIDTTIHGGPVVVVSNPDDSVCSVVVPDDTDIDIDGHPPPPPPPPPPPPPPDDDDDDDDDDDDDDDDDDDDDDDDDDDDDDDDDDDPPDPDPPPPDDDPPVPPPDDDDDDDDDDDDDDPDPDPDPDDDDDDDDDDDDDDDDDDDDDDDDDDDDDDDDDDDDDDDDDDD

Sequence (474 aa):
MSRRAAAAPSIIEDMEAADEVDRREQKELQMALQMSLQETKRAAGPSTSSRPGPSRQQNGNARQGTSPPDKDLHKLDQEIEDAKAQRAALDALIHTLEREREEKLRQIRSAQVVPGRDASKGKNIAVSIDYTDEFDWTPALRAKMKTVFGFDNFRLCQEGYFSESTNLSVHSWGTAEEDALARCGHCDNCTRPPETVDRQDARLPAWQLLRIAAAAERANQRVTMAQLCKLARGLRVSGLGEADGAKGKGRGRGRGRGGAPKERENVDVQEAAGGKVELTEEQTEALCVRLLVDGFFEMSFAPTTYSVNVYLKPSDTAARFTRFSRAEIEQGKGPTFECAFSKKVPKRKAAKKDSQPTKTDATPRVAKASGSSNARGKRKREVSESLGEEDDDDEEDDGDINDDPLIKQFIVADSEVEDSDEADMEWSTTLRQGKRAAPPARTVSKRPRKSQAQEASSSSRTPPWGDVIELSSD

Secondary structure (DSSP, 8-state):
---PPPPPPPHHHHHHHHHHHHHHHHHHHHHHHHHHHHHHHHHT------------------------THHHHHHHHHHHHHHHHHHHHHHHHHHHHHHHHHHHHHHHHHHS-PPPPPP-----------TTSPPTTHHHHHHHHHHHH--S---HHHHHHHHHHHHHHHHTT--TTS-TTS--SSSHHHHS-GGGEEEEE-HHHHHHHHHHHHHHHHTT--B-HHHHHHHHTT---TTS---S------------------------HHHHHSS---S-HHHHHHHHHHHHHTTSEEEEEEE-SS-EEEEEEE-HHHHHHTTS-HHHHHTT-SS--EEEEEP-------------------------------------------------------------TTGGGS--------------------------------PPPP--------------PPP-----------

Organism: Trametes pubescens (NCBI:txid154538)